Protein AF-0000000081692029 (afdb_homodimer)

Foldseek 3Di:
DPPPPDDDPPPPPPPPPVDVLPFWWKKFAQAFQRDHFIDIDRFWDQFCCPPGYVFTFWMATQFAFKWWAQHGRRDHFIWTRDGDIGRGQPSTDQAPPDSGTTIMGGDDWDAQWWKKKFAQAFQRDHDIDIDTPFWWLFVVVVVPPGFGFWMAGQHTKKKFAQHGRRGHTIFIDDHGIGRGPVSRPDPGRRTTTMGGDDGCVHHVPPPPPPD/DPPPPPDDPPDPPPPPPVDVLPFWWKKFAQAFQRDHFIDIDRFWFQFCCPPGYVFTFWMATQFAFKWWAQHGRRDHFIWTRDGDIGRGQPSTDQAPPDSGTTIMGGDDWDAQWWKKKFAQAFQRDHDIDIDTPFWWLFVVVVVPPHFGFWMAGQHTKKKFAQHGRRGHTIFIDDHGIGRGPVSRPDPGRRTTTMGGDDGCVHHVPPVPPPD

Structure (mmCIF, N/CA/C/O backbone):
data_AF-0000000081692029-model_v1
#
loop_
_entity.id
_entity.type
_entity.pdbx_description
1 polymer 'Beta-crystallin B3'
#
loop_
_atom_site.group_PDB
_atom_site.id
_atom_site.type_symbol
_atom_site.label_atom_id
_atom_site.label_alt_id
_atom_site.label_comp_id
_atom_site.label_asym_id
_atom_site.label_entity_id
_atom_site.label_seq_id
_atom_site.pdbx_PDB_ins_code
_atom_site.Cartn_x
_atom_site.Cartn_y
_atom_site.Cartn_z
_atom_site.occupancy
_atom_site.B_iso_or_equiv
_atom_site.auth_seq_id
_atom_site.auth_comp_id
_atom_site.auth_asym_id
_atom_site.auth_atom_id
_atom_site.pdbx_PDB_model_num
ATOM 1 N N . MET A 1 1 ? 31.219 57.688 23.453 1 28.31 1 MET A N 1
ATOM 2 C CA . MET A 1 1 ? 30.75 57.094 22.203 1 28.31 1 MET A CA 1
ATOM 3 C C . MET A 1 1 ? 29.609 56.125 22.469 1 28.31 1 MET A C 1
ATOM 5 O O . MET A 1 1 ? 29.766 55.156 23.219 1 28.31 1 MET A O 1
ATOM 9 N N . ALA A 1 2 ? 28.344 56.656 22.375 1 36.09 2 ALA A N 1
ATOM 10 C CA . ALA A 1 2 ? 27.016 56.125 22.719 1 36.09 2 ALA A CA 1
ATOM 11 C C . ALA A 1 2 ? 26.719 54.844 21.922 1 36.09 2 ALA A C 1
ATOM 13 O O . ALA A 1 2 ? 26.719 54.844 20.703 1 36.09 2 ALA A O 1
ATOM 14 N N . GLU A 1 3 ? 27.25 53.688 22.312 1 32.62 3 GLU A N 1
ATOM 15 C CA . GLU A 1 3 ? 27.156 52.406 21.641 1 32.62 3 GLU A CA 1
ATOM 16 C C . GLU A 1 3 ? 25.703 52.062 21.297 1 32.62 3 GLU A C 1
ATOM 18 O O . GLU A 1 3 ? 24.844 52.031 22.188 1 32.62 3 GLU A O 1
ATOM 23 N N . GLN A 1 4 ? 25.25 52.438 20.109 1 30.12 4 GLN A N 1
ATOM 24 C CA . GLN A 1 4 ? 23.906 52.281 19.547 1 30.12 4 GLN A CA 1
ATOM 25 C C . GLN A 1 4 ? 23.453 50.812 19.609 1 30.12 4 GLN A C 1
ATOM 27 O O . GLN A 1 4 ? 24.094 49.938 19.047 1 30.12 4 GLN A O 1
ATOM 32 N N . HIS A 1 5 ? 22.922 50.344 20.734 1 33.28 5 HIS A N 1
ATOM 33 C CA . HIS A 1 5 ? 22.344 49.031 20.953 1 33.28 5 HIS A CA 1
ATOM 34 C C . HIS A 1 5 ? 21.359 48.656 19.844 1 33.28 5 HIS A C 1
ATOM 36 O O . HIS A 1 5 ? 20.406 49.375 19.578 1 33.28 5 HIS A O 1
ATOM 42 N N . SER A 1 6 ? 21.891 48.094 18.719 1 31.81 6 SER A N 1
ATOM 43 C CA . SER A 1 6 ? 21.109 47.656 17.578 1 31.81 6 SER A CA 1
ATOM 44 C C . SER A 1 6 ? 19.891 46.844 18 1 31.81 6 SER A C 1
ATOM 46 O O . SER A 1 6 ? 19.906 46.188 19.047 1 31.81 6 SER A O 1
ATOM 48 N N . ALA A 1 7 ? 18.672 47.219 17.5 1 33.94 7 ALA A N 1
ATOM 49 C CA . ALA A 1 7 ? 17.281 46.781 17.656 1 33.94 7 ALA A CA 1
ATOM 50 C C . ALA A 1 7 ? 17.141 45.312 17.359 1 33.94 7 ALA A C 1
ATOM 52 O O . ALA A 1 7 ? 17.781 44.781 16.453 1 33.94 7 ALA A O 1
ATOM 53 N N . PRO A 1 8 ? 16.734 44.5 18.328 1 30.59 8 PRO A N 1
ATOM 54 C CA . PRO A 1 8 ? 16.578 43.062 18.188 1 30.59 8 PRO A CA 1
ATOM 55 C C . PRO A 1 8 ? 15.773 42.656 16.953 1 30.59 8 PRO A C 1
ATOM 57 O O . PRO A 1 8 ? 14.844 43.375 16.562 1 30.59 8 PRO A O 1
ATOM 60 N N . GLU A 1 9 ? 16.375 42.188 15.852 1 29.58 9 GLU A N 1
ATOM 61 C CA . GLU A 1 9 ? 15.734 41.719 14.625 1 29.58 9 GLU A CA 1
ATOM 62 C C . GLU A 1 9 ? 14.508 40.844 14.93 1 29.58 9 GLU A C 1
ATOM 64 O O . GLU A 1 9 ? 14.578 39.938 15.75 1 29.58 9 GLU A O 1
ATOM 69 N N . GLN A 1 10 ? 13.273 41.344 14.719 1 25.67 10 GLN A N 1
ATOM 70 C CA . GLN A 1 10 ? 11.961 40.719 14.797 1 25.67 10 GLN A CA 1
ATOM 71 C C . GLN A 1 10 ? 11.938 39.375 14.047 1 25.67 10 GLN A C 1
ATOM 73 O O . GLN A 1 10 ? 12.383 39.312 12.898 1 25.67 10 GLN A O 1
ATOM 78 N N . ALA A 1 11 ? 11.969 38.281 14.703 1 27.22 11 ALA A N 1
ATOM 79 C CA . ALA A 1 11 ? 11.75 36.906 14.219 1 27.22 11 ALA A CA 1
ATOM 80 C C . ALA A 1 11 ? 10.609 36.875 13.203 1 27.22 11 ALA A C 1
ATOM 82 O O . ALA A 1 11 ? 9.484 37.312 13.508 1 27.22 11 ALA A O 1
ATOM 83 N N . ALA A 1 12 ? 10.844 37 11.906 1 28.09 12 ALA A N 1
ATOM 84 C CA . ALA A 1 12 ? 9.883 36.812 10.82 1 28.09 12 ALA A CA 1
ATOM 85 C C . ALA A 1 12 ? 9 35.594 11.07 1 28.09 12 ALA A C 1
ATOM 87 O O . ALA A 1 12 ? 9.5 34.5 11.289 1 28.09 12 ALA A O 1
ATOM 88 N N . ALA A 1 13 ? 7.867 35.719 11.602 1 30.75 13 ALA A N 1
ATOM 89 C CA . ALA A 1 13 ? 6.762 34.781 11.578 1 30.75 13 ALA A CA 1
ATOM 90 C C . ALA A 1 13 ? 6.637 34.125 10.203 1 30.75 13 ALA A C 1
ATOM 92 O O . ALA A 1 13 ? 6.574 34.812 9.188 1 30.75 13 ALA A O 1
ATOM 93 N N . GLY A 1 14 ? 7.293 33.031 9.945 1 28.47 14 GLY A N 1
ATOM 94 C CA . GLY A 1 14 ? 7.117 32.25 8.719 1 28.47 14 GLY A CA 1
ATOM 95 C C . GLY A 1 14 ? 5.715 32.375 8.156 1 28.47 14 GLY A C 1
ATOM 96 O O . GLY A 1 14 ? 4.734 32.406 8.906 1 28.47 14 GLY A O 1
ATOM 97 N N . LYS A 1 15 ? 5.543 33 7.027 1 31.94 15 LYS A N 1
ATOM 98 C CA . LYS A 1 15 ? 4.348 33.125 6.199 1 31.94 15 LYS A CA 1
ATOM 99 C C . LYS A 1 15 ? 3.533 31.844 6.227 1 31.94 15 LYS A C 1
ATOM 101 O O . LYS A 1 15 ? 4.055 30.766 5.926 1 31.94 15 LYS A O 1
ATOM 106 N N . SER A 1 16 ? 2.555 31.734 7.074 1 33.56 16 SER A N 1
ATOM 107 C CA . SER A 1 16 ? 1.437 30.812 6.867 1 33.56 16 SER A CA 1
ATOM 108 C C . SER A 1 16 ? 0.951 30.859 5.422 1 33.56 16 SER A C 1
ATOM 110 O O . SER A 1 16 ? 0.405 31.859 4.973 1 33.56 16 SER A O 1
ATOM 112 N N . HIS A 1 17 ? 1.802 30.734 4.379 1 34.16 17 HIS A N 1
ATOM 113 C CA . HIS A 1 17 ? 1.145 30.625 3.082 1 34.16 17 HIS A CA 1
ATOM 114 C C . HIS A 1 17 ? -0.249 30.016 3.221 1 34.16 17 HIS A C 1
ATOM 116 O O . HIS A 1 17 ? -0.394 28.875 3.652 1 34.16 17 HIS A O 1
ATOM 122 N N . GLY A 1 18 ? -1.233 30.781 3.496 1 34.72 18 GLY A N 1
ATOM 123 C CA . GLY A 1 18 ? -2.674 30.578 3.459 1 34.72 18 GLY A CA 1
ATOM 124 C C . GLY A 1 18 ? -3.145 29.859 2.211 1 34.72 18 GLY A C 1
ATOM 125 O O . GLY A 1 18 ? -3.801 30.453 1.354 1 34.72 18 GLY A O 1
ATOM 126 N N . GLY A 1 19 ? -2.336 29.188 1.418 1 37.44 19 GLY A N 1
ATOM 127 C CA . GLY A 1 19 ? -3.049 28.562 0.316 1 37.44 19 GLY A CA 1
ATOM 128 C C . GLY A 1 19 ? -4.441 28.078 0.695 1 37.44 19 GLY A C 1
ATOM 129 O O . GLY A 1 19 ? -4.77 28 1.88 1 37.44 19 GLY A O 1
ATOM 130 N N . LEU A 1 20 ? -5.422 28.047 -0.288 1 42.88 20 LEU A N 1
ATOM 131 C CA . LEU A 1 20 ? -6.766 27.531 -0.072 1 42.88 20 LEU A CA 1
ATOM 132 C C . LEU A 1 20 ? -6.738 26.359 0.908 1 42.8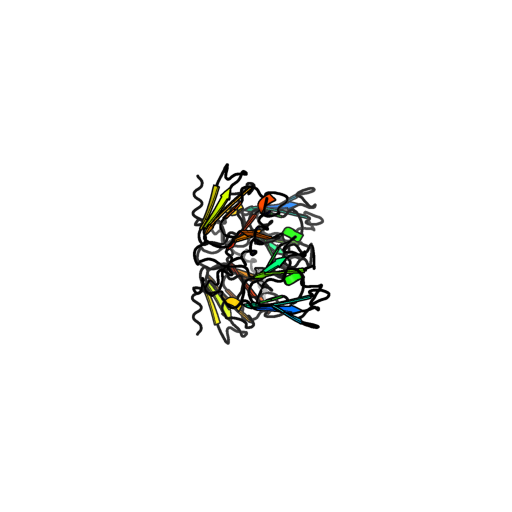8 20 LEU A C 1
ATOM 134 O O . LEU A 1 20 ? -6.422 25.234 0.526 1 42.88 20 LEU A O 1
ATOM 138 N N . GLY A 1 21 ? -6.105 26.359 1.934 1 50.94 21 GLY A N 1
ATOM 139 C CA . GLY A 1 21 ? -5.805 25.453 3.041 1 50.94 21 GLY A CA 1
ATOM 140 C C . GLY A 1 21 ? -6.957 24.531 3.391 1 50.94 21 GLY A C 1
ATOM 141 O O . GLY A 1 21 ? -7.996 24.984 3.877 1 50.94 21 GLY A O 1
ATOM 142 N N . GLY A 1 22 ? -7.246 23.703 2.537 1 60.31 22 GLY A N 1
ATOM 143 C CA . GLY A 1 22 ? -8.297 22.75 2.875 1 60.31 22 GLY A CA 1
ATOM 144 C C . GLY A 1 22 ? -8.328 22.391 4.348 1 60.31 22 GLY A C 1
ATOM 145 O O . GLY A 1 22 ? -7.355 22.625 5.07 1 60.31 22 GLY A O 1
ATOM 146 N N . VAL A 1 23 ? -9.453 22.344 4.945 1 82 23 VAL A N 1
ATOM 147 C CA . VAL A 1 23 ? -9.75 22.016 6.336 1 82 23 VAL A CA 1
ATOM 148 C C . VAL A 1 23 ? -9.18 20.641 6.668 1 82 23 VAL A C 1
ATOM 150 O O . VAL A 1 23 ? -9.477 19.656 5.988 1 82 23 VAL A O 1
ATOM 153 N N . TYR A 1 24 ? -8 20.594 7.414 1 94.06 24 TYR A N 1
ATOM 154 C CA . TYR A 1 24 ? -7.473 19.359 7.965 1 94.06 24 TYR A CA 1
ATOM 155 C C . TYR A 1 24 ? -8.117 19.031 9.305 1 94.06 24 TYR A C 1
ATOM 157 O O . TYR A 1 24 ? -8.367 19.938 10.117 1 94.06 24 TYR A O 1
ATOM 165 N N . LYS A 1 25 ? -8.445 17.797 9.5 1 97.06 25 LYS A N 1
ATOM 166 C CA . LYS A 1 25 ? -9.062 17.375 10.758 1 97.06 25 LYS A CA 1
ATOM 167 C C . LYS A 1 25 ? -8.734 15.922 11.07 1 97.06 25 LYS A C 1
ATOM 169 O O . LYS A 1 25 ? -9.008 15.031 10.258 1 97.06 25 LYS A O 1
ATOM 174 N N . VAL A 1 26 ? -8.141 15.695 12.172 1 97.12 26 VAL A N 1
ATOM 175 C CA . VAL A 1 26 ? -7.812 14.344 12.633 1 97.12 26 VAL A CA 1
ATOM 176 C C . VAL A 1 26 ? -8.117 14.219 14.125 1 97.12 26 VAL A C 1
ATOM 178 O O . VAL A 1 26 ? -7.914 15.156 14.891 1 97.12 26 VAL A O 1
ATOM 181 N N . ILE A 1 27 ? -8.695 13.109 14.516 1 97.88 27 ILE A N 1
ATOM 182 C CA . ILE A 1 27 ? -8.961 12.812 15.914 1 97.88 27 ILE A CA 1
ATOM 183 C C . ILE A 1 27 ? -8.07 11.656 16.375 1 97.88 27 ILE A C 1
ATOM 185 O O . ILE A 1 27 ? -8.055 10.594 15.758 1 97.88 27 ILE A O 1
ATOM 189 N N . VAL A 1 28 ? -7.355 11.914 17.469 1 97.06 28 VAL A N 1
ATOM 190 C CA . VAL A 1 28 ? -6.461 10.914 18.031 1 97.06 28 VAL A CA 1
ATOM 191 C C . VAL A 1 28 ? -6.996 10.445 19.391 1 97.06 28 VAL A C 1
ATOM 193 O O . VAL A 1 28 ? -7.457 11.25 20.188 1 97.06 28 VAL A O 1
ATOM 196 N N . TYR A 1 29 ? -6.957 9.133 19.547 1 96.88 29 TYR A N 1
ATOM 197 C CA . TYR A 1 29 ? -7.484 8.547 20.766 1 96.88 29 TYR A CA 1
ATOM 198 C C . TYR A 1 29 ? -6.379 7.855 21.562 1 96.88 29 TYR A C 1
ATOM 200 O O . TYR A 1 29 ? -5.445 7.297 20.984 1 96.88 29 TYR A O 1
ATOM 208 N N . GLU A 1 30 ? -6.578 7.832 22.844 1 95.06 30 GLU A N 1
ATOM 209 C CA . GLU A 1 30 ? -5.602 7.227 23.734 1 95.06 30 GLU A CA 1
ATOM 210 C C . GLU A 1 30 ? -5.648 5.703 23.656 1 95.06 30 GLU A C 1
ATOM 212 O O . GLU A 1 30 ? -4.621 5.035 23.812 1 95.06 30 GLU A O 1
ATOM 217 N N . MET A 1 31 ? -6.797 5.145 23.469 1 96.06 31 MET A N 1
ATOM 218 C CA . MET A 1 31 ? -6.961 3.693 23.453 1 96.06 31 MET A CA 1
ATOM 219 C C . MET A 1 31 ? -7.332 3.203 22.062 1 96.06 31 MET A C 1
ATOM 221 O O . MET A 1 31 ? -7.691 4 21.188 1 96.06 31 MET A O 1
ATOM 225 N N . GLU A 1 32 ? -7.219 1.917 21.844 1 96.81 32 GLU A N 1
ATOM 226 C CA . GLU A 1 32 ? -7.613 1.304 20.578 1 96.81 32 GLU A CA 1
ATOM 227 C C . GLU A 1 32 ? -9.117 1.393 20.359 1 96.81 32 GLU A C 1
ATOM 229 O O . GLU A 1 32 ? -9.875 1.613 21.312 1 96.81 32 GLU A O 1
ATOM 234 N N . ASN A 1 33 ? -9.547 1.337 19.156 1 97.5 33 ASN A N 1
ATOM 235 C CA . ASN A 1 33 ? -10.953 1.29 18.75 1 97.5 33 ASN A CA 1
ATOM 236 C C . ASN A 1 33 ? -11.695 2.553 19.188 1 97.5 33 ASN A C 1
ATOM 238 O O . ASN A 1 33 ? -12.844 2.482 19.625 1 97.5 33 ASN A O 1
ATOM 242 N N . PHE A 1 34 ? -10.938 3.568 19.141 1 97.5 34 PHE A N 1
ATOM 243 C CA . PHE A 1 34 ? -11.492 4.91 19.281 1 97.5 34 PHE A CA 1
ATOM 244 C C . PHE A 1 34 ? -12.117 5.094 20.672 1 97.5 34 PHE A C 1
ATOM 246 O O . PHE A 1 34 ? -13.219 5.629 20.781 1 97.5 34 PHE A O 1
ATOM 253 N N . GLN A 1 35 ? -11.477 4.543 21.609 1 97.19 35 GLN A N 1
ATOM 254 C CA . GLN A 1 35 ? -11.914 4.656 23 1 97.19 35 GLN A CA 1
ATOM 255 C C . GLN A 1 35 ? -10.969 5.543 23.797 1 97.19 35 GLN A C 1
ATOM 257 O O . GLN A 1 35 ? -9.867 5.867 23.344 1 97.19 35 GLN A O 1
ATOM 262 N N . GLY A 1 36 ? -11.453 6.094 24.969 1 95 36 GLY A N 1
ATOM 263 C CA . GLY A 1 36 ? -10.633 6.883 25.875 1 95 36 GLY A CA 1
ATOM 264 C C . GLY A 1 36 ? -10.594 8.352 25.516 1 95 36 GLY A C 1
ATOM 265 O O . GLY A 1 36 ? -11.43 8.836 24.75 1 95 36 GLY A O 1
ATOM 266 N N . LYS A 1 37 ? -9.625 9.023 26.125 1 94.38 37 LYS A N 1
ATOM 267 C CA . LYS A 1 37 ? -9.438 10.445 25.859 1 94.38 37 LYS A CA 1
ATOM 268 C C . LYS A 1 37 ? -9.117 10.695 24.391 1 94.38 37 LYS A C 1
ATOM 270 O O . LYS A 1 37 ? -8.406 9.914 23.766 1 94.38 37 LYS A O 1
ATOM 275 N N . ARG A 1 38 ? -9.656 11.711 23.875 1 94.62 38 ARG A N 1
ATOM 276 C CA . ARG A 1 38 ? -9.398 12.023 22.469 1 94.62 38 ARG A CA 1
ATOM 277 C C . ARG A 1 38 ? -8.953 13.477 22.312 1 94.62 38 ARG A C 1
ATOM 279 O O . ARG A 1 38 ? -9.211 14.312 23.188 1 94.62 38 ARG A O 1
ATOM 286 N N . CYS A 1 39 ? -8.312 13.758 21.219 1 93.88 39 CYS A N 1
ATOM 287 C CA . CYS A 1 39 ? -7.848 15.086 20.844 1 93.88 39 CYS A CA 1
ATOM 288 C C . CYS A 1 39 ? -8.078 15.344 19.359 1 93.88 39 CYS A C 1
ATOM 290 O O . CYS A 1 39 ? -7.746 14.5 18.531 1 93.88 39 CYS A O 1
ATOM 292 N N . GLU A 1 40 ? -8.68 16.453 19.109 1 95 40 GLU A N 1
ATOM 293 C CA . GLU A 1 40 ? -8.922 16.859 17.734 1 95 40 GLU A CA 1
ATOM 294 C C . GLU A 1 40 ? -7.863 17.859 17.266 1 95 40 GLU A C 1
ATOM 296 O O . GLU A 1 40 ? -7.586 18.844 17.953 1 95 40 GLU A O 1
ATOM 301 N N . LEU A 1 41 ? -7.305 17.547 16.156 1 95.06 41 LEU A N 1
ATOM 302 C CA . LEU A 1 41 ? -6.25 18.406 15.648 1 95.06 41 LEU A CA 1
ATOM 303 C C . LEU A 1 41 ? -6.59 18.922 14.25 1 95.06 41 LEU A C 1
ATOM 305 O O . LEU A 1 41 ? -7.145 18.172 13.438 1 95.06 41 LEU A O 1
ATOM 309 N N . SER A 1 42 ? -6.262 20.172 13.992 1 96.19 42 SER A N 1
ATOM 310 C CA . SER A 1 42 ? -6.445 20.766 12.68 1 96.19 42 SER A CA 1
ATOM 311 C C . SER A 1 42 ? -5.145 21.375 12.156 1 96.19 42 SER A C 1
ATOM 313 O O . SER A 1 42 ? -5.094 21.891 11.039 1 96.19 42 SER A O 1
ATOM 315 N N . ALA A 1 43 ? -4.184 21.328 13 1 95.88 43 ALA A N 1
ATOM 316 C CA . ALA A 1 43 ? -2.852 21.828 12.68 1 95.88 43 ALA A CA 1
ATOM 317 C C . ALA A 1 43 ? -1.771 20.875 13.172 1 95.88 43 ALA A C 1
ATOM 319 O O . ALA A 1 43 ? -2.072 19.859 13.812 1 95.88 43 ALA A O 1
ATOM 320 N N . GLU A 1 44 ? -0.542 21.172 12.812 1 96.12 44 GLU A N 1
ATOM 321 C CA . GLU A 1 44 ? 0.547 20.281 13.188 1 96.12 44 GLU A CA 1
ATOM 322 C C . GLU A 1 44 ? 0.695 20.188 14.703 1 96.12 44 GLU A C 1
ATOM 324 O O . GLU A 1 44 ? 0.384 21.141 15.422 1 96.12 44 GLU A O 1
ATOM 329 N N . CYS A 1 45 ? 1.108 19.156 15.172 1 95.62 45 CYS A N 1
ATOM 330 C CA . CYS A 1 45 ? 1.373 18.891 16.578 1 95.62 45 CYS A CA 1
ATOM 331 C C . CYS A 1 45 ? 2.695 18.156 16.766 1 95.62 45 CYS A C 1
ATOM 333 O O . CYS A 1 45 ? 2.773 16.938 16.531 1 95.62 45 CYS A O 1
ATOM 335 N N . PRO A 1 46 ? 3.756 18.828 17.188 1 95.81 46 PRO A N 1
ATOM 336 C CA . PRO A 1 46 ? 5.086 18.219 17.297 1 95.81 46 PRO A CA 1
ATOM 337 C C . PRO A 1 46 ? 5.219 17.297 18.5 1 95.81 46 PRO A C 1
ATOM 339 O O . PRO A 1 46 ? 6.188 16.547 18.594 1 95.81 46 PRO A O 1
ATOM 342 N N . ASN A 1 47 ? 4.219 17.422 19.469 1 93.56 47 ASN A N 1
ATOM 343 C CA . ASN A 1 47 ? 4.246 16.594 20.672 1 93.56 47 ASN A CA 1
ATOM 344 C C . ASN A 1 47 ? 2.838 16.203 21.109 1 93.56 47 ASN A C 1
ATOM 346 O O . ASN A 1 47 ? 2.166 16.969 21.797 1 93.56 47 ASN A O 1
ATOM 350 N N . LEU A 1 48 ? 2.387 15.039 20.844 1 90.88 48 LEU A N 1
ATOM 351 C CA . LEU A 1 48 ? 1.034 14.586 21.141 1 90.88 48 LEU A CA 1
ATOM 352 C C . LEU A 1 48 ? 0.918 14.172 22.609 1 90.88 48 LEU A C 1
ATOM 354 O O . LEU A 1 48 ? -0.164 14.242 23.203 1 90.88 48 LEU A O 1
ATOM 358 N N . THR A 1 49 ? 1.935 13.719 23.344 1 81.19 49 THR A N 1
ATOM 359 C CA . THR A 1 49 ? 1.842 13.125 24.672 1 81.19 49 THR A CA 1
ATOM 360 C C . THR A 1 49 ? 1.994 14.188 25.766 1 81.19 49 THR A C 1
ATOM 362 O O . THR A 1 49 ? 1.481 14.031 26.875 1 81.19 49 THR A O 1
ATOM 365 N N . GLU A 1 50 ? 2.715 15.102 25.703 1 68.5 50 GLU A N 1
ATOM 366 C CA . GLU A 1 50 ? 2.908 16.031 26.812 1 68.5 50 GLU A CA 1
ATOM 367 C C . GLU A 1 50 ? 1.614 16.766 27.156 1 68.5 50 GLU A C 1
ATOM 369 O O . GLU A 1 50 ? 1.332 17.031 28.328 1 68.5 50 GLU A O 1
ATOM 374 N N . SER A 1 51 ? 0.89 17.047 26.281 1 64.31 51 SER A N 1
ATOM 375 C CA . SER A 1 51 ? -0.189 17.969 26.625 1 64.31 51 SER A CA 1
ATOM 376 C C . SER A 1 51 ? -1.555 17.344 26.359 1 64.31 51 SER A C 1
ATOM 378 O O . SER A 1 51 ? -2.562 17.781 26.922 1 64.31 51 SER A O 1
ATOM 380 N N . LEU A 1 52 ? -1.501 16.094 25.688 1 71 52 LEU A N 1
ATOM 381 C CA . LEU A 1 52 ? -2.844 15.75 25.234 1 71 52 LEU A CA 1
ATOM 382 C C . LEU A 1 52 ? -3.199 14.312 25.594 1 71 52 LEU A C 1
ATOM 384 O O . LEU A 1 52 ? -4.184 14.07 26.297 1 71 52 LEU A O 1
ATOM 388 N N . LEU A 1 53 ? -2.225 13.398 25.172 1 84.56 53 LEU A N 1
ATOM 389 C CA . LEU A 1 53 ? -2.516 11.984 25.375 1 84.56 53 LEU A CA 1
ATOM 390 C C . LEU A 1 53 ? -1.304 11.258 25.938 1 84.56 53 LEU A C 1
ATOM 392 O O . LEU A 1 53 ? -0.163 11.664 25.703 1 84.56 53 LEU A O 1
ATOM 396 N N . GLU A 1 54 ? -1.464 10.328 26.812 1 86 54 GLU A N 1
ATOM 397 C CA . GLU A 1 54 ? -0.356 9.492 27.266 1 86 54 GLU A CA 1
ATOM 398 C C . GLU A 1 54 ? 0.206 8.648 26.125 1 86 54 GLU A C 1
ATOM 400 O O . GLU A 1 54 ? 1.419 8.453 26.031 1 86 54 GLU A O 1
ATOM 4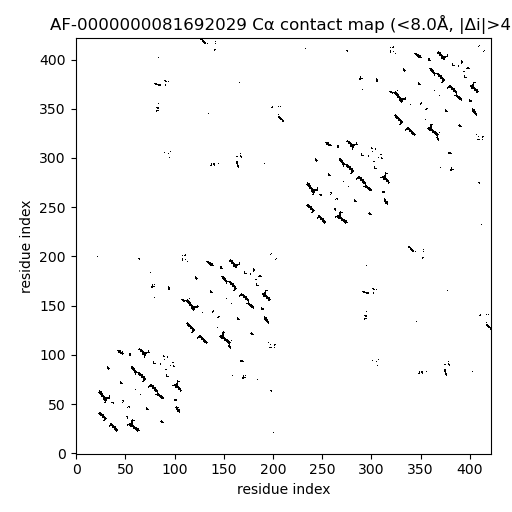05 N N . LYS A 1 55 ? -0.703 8.203 25.328 1 91.5 55 LYS A N 1
ATOM 406 C CA . LYS A 1 55 ? -0.335 7.41 24.156 1 91.5 55 LYS A CA 1
ATOM 407 C C . LYS A 1 55 ? -1.398 7.508 23.062 1 91.5 55 LYS A C 1
ATOM 409 O O . LYS A 1 55 ? -2.52 7.953 23.328 1 91.5 55 LYS A O 1
ATOM 414 N N . VAL A 1 56 ? -0.966 7.145 21.906 1 94.81 56 VAL A N 1
ATOM 415 C CA . VAL A 1 56 ? -1.937 7.094 20.812 1 94.81 56 VAL A CA 1
ATOM 416 C C . VAL A 1 56 ? -2.314 5.645 20.531 1 94.81 56 VAL A C 1
ATOM 418 O O . VAL A 1 56 ? -1.445 4.805 20.281 1 94.81 56 VAL A O 1
ATOM 421 N N . GLY A 1 57 ? -3.627 5.398 20.594 1 95.94 57 GLY A N 1
ATOM 422 C CA . GLY A 1 57 ? -4.078 4.035 20.375 1 95.94 57 GLY A CA 1
ATOM 423 C C . GLY A 1 57 ? -4.836 3.859 19.062 1 95.94 57 GLY A C 1
ATOM 424 O O . GLY A 1 57 ? -4.871 2.764 18.5 1 95.94 57 GLY A O 1
ATOM 425 N N . SER A 1 58 ? -5.527 4.859 18.672 1 97.75 58 SER A N 1
ATOM 426 C CA . SER A 1 58 ? -6.293 4.828 17.438 1 97.75 58 SER A CA 1
ATOM 427 C C . SER A 1 58 ? -6.461 6.227 16.844 1 97.75 58 SER A C 1
ATOM 429 O O . SER A 1 58 ? -6.227 7.223 17.531 1 97.75 58 SER A O 1
ATOM 431 N N . ILE A 1 59 ? -6.762 6.281 15.586 1 97.94 59 ILE A N 1
ATOM 432 C CA . ILE A 1 59 ? -6.801 7.559 14.883 1 97.94 59 ILE A CA 1
ATOM 433 C C . ILE A 1 59 ? -7.961 7.57 13.891 1 97.94 59 ILE A C 1
ATOM 435 O O . ILE A 1 59 ? -8.211 6.574 13.203 1 97.94 59 ILE A O 1
ATOM 439 N N . GLN A 1 60 ? -8.633 8.602 13.82 1 97.88 60 GLN A N 1
ATOM 440 C CA . GLN A 1 60 ? -9.633 8.844 12.781 1 97.88 60 GLN A CA 1
ATOM 441 C C . GLN A 1 60 ? -9.289 10.102 11.977 1 97.88 60 GLN A C 1
ATOM 443 O O . GLN A 1 60 ? -9.242 11.203 12.523 1 97.88 60 GLN A O 1
ATOM 448 N N . VAL A 1 61 ? -9.047 9.922 10.734 1 97.19 61 VAL A N 1
ATOM 449 C CA . VAL A 1 61 ? -8.773 11.055 9.867 1 97.19 61 VAL A CA 1
ATOM 450 C C . VAL A 1 61 ? -10.047 11.477 9.141 1 97.19 61 VAL A C 1
ATOM 452 O O . VAL A 1 61 ? -10.578 10.719 8.32 1 97.19 61 VAL A O 1
ATOM 455 N N . GLU A 1 62 ? -10.484 12.625 9.398 1 94.94 62 GLU A N 1
ATOM 456 C CA . GLU A 1 62 ? -11.703 13.133 8.766 1 94.94 62 GLU A CA 1
ATOM 457 C C . GLU A 1 62 ? -11.383 13.922 7.504 1 94.94 62 GLU A C 1
ATOM 459 O O . GLU A 1 62 ? -12.141 13.891 6.535 1 94.94 62 GLU A O 1
ATOM 464 N N . SER A 1 63 ? -10.43 14.656 7.594 1 93.5 63 SER A N 1
ATOM 465 C CA . SER A 1 63 ? -9.914 15.43 6.465 1 93.5 63 SER A CA 1
ATOM 466 C C . SER A 1 63 ? -8.391 15.398 6.422 1 93.5 63 SER A C 1
ATOM 468 O O . SER A 1 63 ? -7.73 15.742 7.406 1 93.5 63 SER A O 1
ATOM 470 N N . GLY A 1 64 ? -7.848 14.969 5.312 1 92.94 64 GLY A N 1
ATOM 471 C CA . GLY A 1 64 ? -6.41 14.828 5.168 1 92.94 64 GLY A CA 1
ATOM 472 C C . GLY A 1 64 ? -5.93 15.016 3.74 1 92.94 64 GLY A C 1
ATOM 473 O O . GLY A 1 64 ? -6.629 15.617 2.922 1 92.94 64 GLY A O 1
ATOM 474 N N . PRO A 1 65 ? -4.727 14.383 3.531 1 95.69 65 PRO A N 1
ATOM 475 C CA . PRO A 1 65 ? -3.918 13.445 4.312 1 95.69 65 PRO A CA 1
ATOM 476 C C . PRO A 1 65 ? -3.039 14.141 5.348 1 95.69 65 PRO A C 1
ATOM 478 O O . PRO A 1 65 ? -2.789 15.344 5.238 1 95.69 65 PRO A O 1
ATOM 481 N N . TRP A 1 66 ? -2.6 13.344 6.406 1 97.56 66 TRP A N 1
ATOM 482 C CA . TRP A 1 66 ? -1.656 13.758 7.438 1 97.56 66 TRP A CA 1
ATOM 483 C C . TRP A 1 66 ? -0.376 12.93 7.367 1 97.56 66 TRP A C 1
ATOM 485 O O . TRP A 1 66 ? -0.37 11.828 6.809 1 97.56 66 TRP A O 1
ATOM 495 N N . LEU A 1 67 ? 0.693 13.453 7.828 1 98.06 67 LEU A N 1
ATOM 496 C CA . LEU A 1 67 ? 1.927 12.711 8.039 1 98.06 67 LEU A CA 1
ATOM 497 C C . LEU A 1 67 ? 2.242 12.594 9.531 1 98.06 67 LEU A C 1
ATOM 499 O O . LEU A 1 67 ? 2.443 13.609 10.203 1 98.06 67 LEU A O 1
ATOM 503 N N . ALA A 1 68 ? 2.205 11.391 10.039 1 97.75 68 ALA A N 1
ATOM 504 C CA . ALA A 1 68 ? 2.525 11.133 11.445 1 97.75 68 ALA A CA 1
ATOM 505 C C . ALA A 1 68 ? 3.943 10.594 11.594 1 97.75 68 ALA A C 1
ATOM 507 O O . ALA A 1 68 ? 4.523 10.086 10.633 1 97.75 68 ALA A O 1
ATOM 508 N N . PHE A 1 69 ? 4.449 10.734 12.844 1 97 69 PHE A N 1
ATOM 509 C CA . PHE A 1 69 ? 5.828 10.336 13.102 1 97 69 PHE A CA 1
ATOM 510 C C . PHE A 1 69 ? 5.934 9.539 14.398 1 97 69 PHE A C 1
ATOM 512 O O . PHE A 1 69 ? 5.199 9.805 15.352 1 97 69 PHE A O 1
ATOM 519 N N . GLU A 1 70 ? 6.836 8.672 14.344 1 96.44 70 GLU A N 1
ATOM 520 C CA . GLU A 1 70 ? 7.109 7.801 15.484 1 96.44 70 GLU A CA 1
ATOM 521 C C . GLU A 1 70 ? 7.527 8.609 16.703 1 96.44 70 GLU A C 1
ATOM 523 O O . GLU A 1 70 ? 7.102 8.32 17.828 1 96.44 70 GLU A O 1
ATOM 528 N N . ARG A 1 71 ? 8.336 9.594 16.484 1 95.56 71 ARG A N 1
ATOM 529 C CA . ARG A 1 71 ? 8.922 10.352 17.578 1 95.56 71 ARG A CA 1
ATOM 530 C C . ARG A 1 71 ? 8.438 11.797 17.562 1 95.56 71 ARG A C 1
ATOM 532 O O . ARG A 1 71 ? 7.734 12.211 16.641 1 95.56 71 ARG A O 1
ATOM 539 N N . ARG A 1 72 ? 8.82 12.508 18.562 1 95.62 72 ARG A N 1
ATOM 540 C CA . ARG A 1 72 ? 8.469 13.914 18.672 1 95.62 72 ARG A CA 1
ATOM 541 C C . ARG A 1 72 ? 9.211 14.75 17.641 1 95.62 72 ARG A C 1
ATOM 543 O O . ARG A 1 72 ? 10.164 14.273 17.016 1 95.62 72 ARG A O 1
ATOM 550 N N . ALA A 1 73 ? 8.625 15.898 17.391 1 96.94 73 ALA A N 1
ATOM 551 C CA . ALA A 1 73 ? 9.25 16.891 16.531 1 96.94 73 ALA A CA 1
ATOM 552 C C . ALA A 1 73 ? 9.422 16.375 15.109 1 96.94 73 ALA A C 1
ATOM 554 O O . ALA A 1 73 ? 10.43 16.641 14.461 1 96.94 73 ALA A O 1
ATOM 555 N N . PHE A 1 74 ? 8.5 15.562 14.734 1 96.75 74 PHE A N 1
ATOM 556 C CA . PHE A 1 74 ? 8.391 15.078 13.367 1 96.75 74 PHE A CA 1
ATOM 557 C C . PHE A 1 74 ? 9.625 14.266 12.977 1 96.75 74 PHE A C 1
ATOM 559 O O . PHE A 1 74 ? 10.156 14.43 11.875 1 96.75 74 PHE A O 1
ATOM 566 N N . ARG A 1 75 ? 10.047 13.422 13.945 1 96.25 75 ARG A N 1
ATOM 567 C CA . ARG A 1 75 ? 11.211 12.578 13.711 1 96.25 75 ARG A CA 1
ATOM 568 C C . ARG A 1 75 ? 10.828 11.102 13.711 1 96.25 75 ARG A C 1
ATOM 570 O O . ARG A 1 75 ? 9.734 10.734 14.148 1 96.25 75 ARG A O 1
ATOM 577 N N . GLY A 1 76 ? 11.75 10.281 13.125 1 95.06 76 GLY A N 1
ATOM 578 C CA . GLY A 1 76 ? 11.547 8.844 13.156 1 95.06 76 GLY A CA 1
ATOM 579 C C . GLY A 1 76 ? 10.742 8.328 11.969 1 95.06 76 GLY A C 1
ATOM 580 O O . GLY A 1 76 ? 10.688 8.984 10.922 1 95.06 76 GLY A O 1
ATOM 581 N N . GLU A 1 77 ? 10.156 7.145 12.195 1 95.62 77 GLU A N 1
ATOM 582 C CA . GLU A 1 77 ? 9.391 6.531 11.109 1 95.62 77 GLU A CA 1
ATOM 583 C C . GLU A 1 77 ? 8.18 7.375 10.742 1 95.62 77 GLU A C 1
ATOM 585 O O . GLU A 1 77 ? 7.523 7.949 11.617 1 95.62 77 GLU A O 1
ATOM 590 N N . GLN A 1 78 ? 7.879 7.379 9.484 1 97.12 78 GLN A N 1
ATOM 591 C CA . GLN A 1 78 ? 6.785 8.188 8.961 1 97.12 78 GLN A CA 1
ATOM 592 C C . GLN A 1 78 ? 5.566 7.324 8.648 1 97.12 78 GLN A C 1
ATOM 594 O O . GLN A 1 78 ? 5.699 6.188 8.195 1 97.12 78 GLN A O 1
ATOM 599 N N . TYR A 1 79 ? 4.387 7.891 8.898 1 97.62 79 TYR A N 1
ATOM 600 C CA . TYR A 1 79 ? 3.121 7.227 8.609 1 97.62 79 TYR A CA 1
ATOM 601 C C . TYR A 1 79 ? 2.186 8.148 7.836 1 97.62 79 TYR A C 1
ATOM 603 O O . TYR A 1 79 ? 1.699 9.141 8.375 1 97.62 79 TYR A O 1
ATOM 611 N N . VAL A 1 80 ? 1.923 7.82 6.578 1 98 80 VAL A N 1
ATOM 612 C CA . VAL A 1 80 ? 0.944 8.586 5.812 1 98 80 VAL A CA 1
ATOM 613 C C . VAL A 1 80 ? -0.468 8.188 6.238 1 98 80 VAL A C 1
ATOM 615 O O . VAL A 1 80 ? -0.826 7.008 6.199 1 98 80 VAL A O 1
ATOM 618 N N . LEU A 1 81 ? -1.209 9.164 6.652 1 97.88 81 LEU A N 1
ATOM 619 C CA . LEU A 1 81 ? -2.57 8.914 7.117 1 97.88 81 LEU A CA 1
ATOM 620 C C . LEU A 1 81 ? -3.588 9.555 6.176 1 97.88 81 LEU A C 1
ATOM 622 O O . LEU A 1 81 ? -3.84 10.758 6.25 1 97.88 81 LEU A O 1
ATOM 626 N N . GLU A 1 82 ? -4.172 8.734 5.34 1 95.81 82 GLU A N 1
ATOM 627 C CA . GLU A 1 82 ? -5.281 9.172 4.496 1 95.81 82 GLU A CA 1
ATOM 628 C C . GLU A 1 82 ? -6.598 9.148 5.262 1 95.81 82 GLU A C 1
ATOM 630 O O . GLU A 1 82 ? -6.672 8.609 6.367 1 95.81 82 GLU A O 1
ATOM 635 N N . LYS A 1 83 ? -7.609 9.75 4.668 1 95.38 83 LYS A N 1
ATOM 636 C CA . LYS A 1 83 ? -8.922 9.742 5.309 1 95.38 83 LYS A CA 1
ATOM 637 C C . LYS A 1 83 ? -9.367 8.32 5.629 1 95.38 83 LYS A C 1
ATOM 639 O O . LYS A 1 83 ? -9.25 7.422 4.789 1 95.38 83 LYS A O 1
ATOM 644 N N . GLY A 1 84 ? -9.812 8.125 6.863 1 95.81 84 GLY A N 1
ATOM 645 C CA . GLY A 1 84 ? -10.289 6.809 7.262 1 95.81 84 GLY A CA 1
ATOM 646 C C . GLY A 1 84 ? -10.031 6.504 8.727 1 95.81 84 GLY A C 1
ATOM 647 O O . GLY A 1 84 ? -9.672 7.398 9.5 1 95.81 84 GLY A O 1
ATOM 648 N N . ASP A 1 85 ? -10.312 5.234 9.062 1 96.5 85 ASP A N 1
ATOM 649 C CA . ASP A 1 85 ? -10.211 4.766 10.438 1 96.5 85 ASP A CA 1
ATOM 650 C C . ASP A 1 85 ? -8.977 3.891 10.641 1 96.5 85 ASP A C 1
ATOM 652 O O . ASP A 1 85 ? -8.727 2.973 9.852 1 96.5 85 ASP A O 1
ATOM 656 N N . TYR A 1 86 ? -8.258 4.215 11.633 1 97.31 86 TYR A N 1
ATOM 657 C CA . TYR A 1 86 ? -7.113 3.441 12.102 1 97.31 86 TYR A CA 1
ATOM 658 C C . TYR A 1 86 ? -7.324 2.979 13.539 1 97.31 86 TYR A C 1
ATOM 660 O O . TYR A 1 86 ? -6.891 3.645 14.484 1 97.31 86 TYR A O 1
ATOM 668 N N . PRO A 1 87 ? -7.938 1.804 13.719 1 96.81 87 PRO A N 1
ATOM 669 C CA . PRO A 1 87 ? -8.453 1.411 15.031 1 96.81 87 PRO A CA 1
ATOM 670 C C . PRO A 1 87 ? -7.348 0.952 15.984 1 96.81 87 PRO A C 1
ATOM 672 O O . PRO A 1 87 ? -7.586 0.812 17.188 1 96.81 87 PRO A O 1
ATOM 675 N N . ARG A 1 88 ? -6.133 0.642 15.445 1 96.38 88 ARG A N 1
ATOM 676 C CA . ARG A 1 88 ? -4.996 0.147 16.219 1 96.38 88 ARG A CA 1
ATOM 677 C C . ARG A 1 88 ? -3.678 0.535 15.555 1 96.38 88 ARG A C 1
ATOM 679 O O . ARG A 1 88 ? -3.658 0.946 14.391 1 96.38 88 ARG A O 1
ATOM 686 N N . TRP A 1 89 ? -2.607 0.395 16.312 1 94.5 89 TRP A N 1
ATOM 687 C CA . TRP A 1 89 ? -1.3 0.839 15.844 1 94.5 89 TRP A CA 1
ATOM 688 C C . TRP A 1 89 ? -0.902 0.105 14.562 1 94.5 89 TRP A C 1
ATOM 690 O O . TRP A 1 89 ? -0.208 0.664 13.711 1 94.5 89 TRP A O 1
ATOM 700 N N . ASP A 1 90 ? -1.327 -1.094 14.352 1 93.31 90 ASP A N 1
ATOM 701 C CA . ASP A 1 90 ? -0.959 -1.863 13.164 1 93.31 90 ASP A CA 1
ATOM 702 C C . ASP A 1 90 ? -1.717 -1.37 11.938 1 93.31 90 ASP A C 1
ATOM 704 O O . ASP A 1 90 ? -1.394 -1.75 10.812 1 93.31 90 ASP A O 1
ATOM 708 N N . ALA A 1 91 ? -2.656 -0.498 12.125 1 95.12 91 ALA A N 1
ATOM 709 C CA . ALA A 1 91 ? -3.422 0.074 11.016 1 95.12 91 ALA A CA 1
ATOM 710 C C . ALA A 1 91 ? -2.678 1.245 10.383 1 95.12 91 ALA A C 1
ATOM 712 O O . ALA A 1 91 ? -2.928 1.594 9.227 1 95.12 91 ALA A O 1
ATOM 713 N N . TRP A 1 92 ? -1.756 1.836 11.203 1 95.75 92 TRP A N 1
ATOM 714 C CA . TRP A 1 92 ? -1.09 2.988 10.609 1 95.75 92 TRP A CA 1
ATOM 715 C C . TRP A 1 92 ? 0.395 2.711 10.398 1 95.75 92 TRP A C 1
ATOM 717 O O . TRP A 1 92 ? 1.057 3.395 9.609 1 95.75 92 TRP A O 1
ATOM 727 N N . SER A 1 93 ? 0.924 1.766 11.055 1 91.75 93 SER A N 1
ATOM 728 C CA . SER A 1 93 ? 2.34 1.442 10.914 1 91.75 93 SER A CA 1
ATOM 729 C C . SER A 1 93 ? 2.566 0.428 9.797 1 91.75 93 SER A C 1
ATOM 731 O O . SER A 1 93 ? 2.041 -0.687 9.852 1 91.75 93 SER A O 1
ATOM 733 N N . ASN A 1 94 ? 3.389 0.721 8.859 1 88.44 94 ASN A N 1
ATOM 734 C CA . ASN A 1 94 ? 3.688 -0.17 7.742 1 88.44 94 ASN A CA 1
ATOM 735 C C . ASN A 1 94 ? 4.785 -1.168 8.102 1 88.44 94 ASN A C 1
ATOM 737 O O . ASN A 1 94 ? 4.73 -2.33 7.691 1 88.44 94 ASN A O 1
ATOM 741 N N . SER A 1 95 ? 5.723 -0.723 8.867 1 86.69 95 SER A N 1
ATOM 742 C CA . SER A 1 95 ? 6.848 -1.578 9.227 1 86.69 95 SER A CA 1
ATOM 743 C C . SER A 1 95 ? 6.52 -2.434 10.445 1 86.69 95 SER A C 1
ATOM 745 O O . SER A 1 95 ? 7.164 -3.459 10.688 1 86.69 95 SER A O 1
ATOM 747 N N . HIS A 1 96 ? 5.621 -1.968 11.305 1 86.56 96 HIS A N 1
ATOM 748 C CA . HIS A 1 96 ? 5.184 -2.592 12.547 1 86.56 96 HIS A CA 1
ATOM 749 C C . HIS A 1 96 ? 6.344 -2.746 13.523 1 86.56 96 HIS A C 1
ATOM 751 O O . HIS A 1 96 ? 6.41 -3.727 14.266 1 86.56 96 HIS A O 1
ATOM 757 N N . ARG A 1 97 ? 7.258 -1.823 13.398 1 85.44 97 ARG A N 1
ATOM 758 C CA . ARG A 1 97 ? 8.414 -1.852 14.297 1 85.44 97 ARG A CA 1
ATOM 759 C C . ARG A 1 97 ? 8.133 -1.061 15.57 1 85.44 97 ARG A C 1
ATOM 761 O O . ARG A 1 97 ? 8.867 -1.186 16.547 1 85.44 97 ARG A O 1
ATOM 768 N N . SER A 1 98 ? 7.141 -0.264 15.461 1 87.81 98 SER A N 1
ATOM 769 C CA . SER A 1 98 ? 6.801 0.592 16.594 1 87.81 98 SER A CA 1
ATOM 770 C C . SER A 1 98 ? 5.301 0.86 16.656 1 87.81 98 SER A C 1
ATOM 772 O O . SER A 1 98 ? 4.645 0.987 15.609 1 87.81 98 SER A O 1
ATOM 774 N N . ASP A 1 99 ? 4.844 0.965 17.828 1 92.06 99 ASP A N 1
ATOM 775 C CA . ASP A 1 99 ? 3.453 1.361 18.031 1 92.06 99 ASP A CA 1
ATOM 776 C C . ASP A 1 99 ? 3.355 2.826 18.453 1 92.06 99 ASP A C 1
ATOM 778 O O . ASP A 1 99 ? 2.277 3.301 18.812 1 92.06 99 ASP A O 1
ATOM 782 N N . SER A 1 100 ? 4.488 3.447 18.344 1 93.94 100 SER A N 1
ATOM 783 C CA . SER A 1 100 ? 4.543 4.82 18.844 1 93.94 100 SER A CA 1
ATOM 784 C C . SER A 1 100 ? 4.195 5.816 17.734 1 93.94 100 SER A C 1
ATOM 786 O O . SER A 1 100 ? 4.602 5.645 16.594 1 93.94 100 SER A O 1
ATOM 788 N N . LEU A 1 101 ? 3.465 6.758 18.047 1 95.5 101 LEU A N 1
ATOM 789 C CA . LEU A 1 101 ? 3.127 7.934 17.234 1 95.5 101 LEU A CA 1
ATOM 790 C C . LEU A 1 101 ? 3.059 9.18 18.109 1 95.5 101 LEU A C 1
ATOM 792 O O . LEU A 1 101 ? 2.135 9.336 18.906 1 95.5 101 LEU A O 1
ATOM 796 N N . LEU A 1 102 ? 4.039 10.109 17.906 1 95.62 102 LEU A N 1
ATOM 797 C CA . LEU A 1 102 ? 4.168 11.156 18.922 1 95.62 102 LEU A CA 1
ATOM 798 C C . LEU A 1 102 ? 4.047 12.539 18.281 1 95.62 102 LEU A C 1
ATOM 800 O O . LEU A 1 102 ? 3.945 13.547 19 1 95.62 102 LEU A O 1
ATOM 804 N N . SER A 1 103 ? 4.027 12.656 17 1 96.81 103 SER A N 1
ATOM 805 C CA . SER A 1 103 ? 3.818 13.938 16.328 1 96.81 103 SER A CA 1
ATOM 806 C C . SER A 1 103 ? 3.145 13.742 14.969 1 96.81 103 SER A C 1
ATOM 808 O O . SER A 1 103 ? 3.188 12.656 14.398 1 96.81 103 SER A O 1
ATOM 810 N N . LEU A 1 104 ? 2.445 14.688 14.492 1 96.69 104 LEU A N 1
ATOM 811 C CA . LEU A 1 104 ? 1.819 14.633 13.18 1 96.69 104 LEU A CA 1
ATOM 812 C C . LEU A 1 104 ? 1.58 16.031 12.625 1 96.69 104 LEU A C 1
ATOM 814 O O . LEU A 1 104 ? 1.448 16.984 13.391 1 96.69 104 LEU A O 1
ATOM 818 N N . ARG A 1 105 ? 1.537 16.141 11.359 1 97.81 105 ARG A N 1
ATOM 819 C CA . ARG A 1 105 ? 1.303 17.406 10.656 1 97.81 105 ARG A CA 1
ATOM 820 C C . ARG A 1 105 ? 0.501 17.172 9.383 1 97.81 105 ARG A C 1
ATOM 822 O O . ARG A 1 105 ? 0.535 16.078 8.805 1 97.81 105 ARG A O 1
ATOM 829 N N . PRO A 1 106 ? -0.241 18.219 8.992 1 96.75 106 PRO A N 1
ATOM 830 C CA . PRO A 1 106 ? -0.873 18.094 7.676 1 96.75 106 PRO A CA 1
ATOM 831 C C . PRO A 1 106 ? 0.138 17.859 6.559 1 96.75 106 PRO A C 1
ATOM 833 O O . PRO A 1 106 ? 1.259 18.375 6.613 1 96.75 106 PRO A O 1
ATOM 836 N N . LEU A 1 107 ? -0.209 17.016 5.625 1 95.81 107 LEU A N 1
ATOM 837 C CA . LEU A 1 107 ? 0.605 16.781 4.438 1 95.81 107 LEU A CA 1
ATOM 838 C C . LEU A 1 107 ? 0.065 17.578 3.252 1 95.81 107 LEU A C 1
ATOM 840 O O . LEU A 1 107 ? -0.987 17.25 2.703 1 95.81 107 LEU A O 1
ATOM 844 N N . GLN A 1 108 ? 0.76 18.547 2.85 1 88.81 108 GLN A N 1
ATOM 845 C CA . GLN A 1 108 ? 0.278 19.469 1.826 1 88.81 108 GLN A CA 1
ATOM 846 C C . GLN A 1 108 ? 0.432 18.875 0.43 1 88.81 108 GLN A C 1
ATOM 848 O O . GLN A 1 108 ? 1.498 18.359 0.082 1 88.81 108 GLN A O 1
ATOM 853 N N . ILE A 1 109 ? -0.655 18.844 -0.242 1 87.25 109 ILE A N 1
ATOM 854 C CA . ILE A 1 109 ? -0.673 18.422 -1.635 1 87.25 109 ILE A CA 1
ATOM 855 C C . ILE A 1 109 ? -0.675 19.641 -2.553 1 87.25 109 ILE A C 1
ATOM 857 O O . ILE A 1 109 ? -1.573 20.469 -2.477 1 87.25 109 ILE A O 1
ATOM 861 N N . ASP A 1 110 ? 0.26 19.781 -3.344 1 78.06 110 ASP A N 1
ATOM 862 C CA . ASP A 1 110 ? 0.542 21.047 -4.016 1 78.06 110 ASP A CA 1
ATOM 863 C C . ASP A 1 110 ? -0.146 21.109 -5.375 1 78.06 110 ASP A C 1
ATOM 865 O O . ASP A 1 110 ? -0.265 22.188 -5.969 1 78.06 110 ASP A O 1
ATOM 869 N N . GLY A 1 111 ? -0.643 20.062 -5.938 1 79.81 111 GLY A N 1
ATOM 870 C CA . GLY A 1 111 ? -1.242 20.125 -7.262 1 79.81 111 GLY A CA 1
ATOM 871 C C . GLY A 1 111 ? -1.733 18.766 -7.75 1 79.81 111 GLY A C 1
ATOM 872 O O . GLY A 1 111 ? -1.515 17.75 -7.094 1 79.81 111 GLY A O 1
ATOM 873 N N . PRO A 1 112 ? -2.309 18.844 -8.922 1 85.25 112 PRO A N 1
ATOM 874 C CA . PRO A 1 112 ? -2.902 17.625 -9.469 1 85.25 112 PRO A CA 1
ATOM 875 C C . PRO A 1 112 ? -1.881 16.75 -10.18 1 85.25 112 PRO A C 1
ATOM 877 O O . PRO A 1 112 ? -2.117 15.547 -10.359 1 85.25 112 PRO A O 1
ATOM 880 N N . ASP A 1 113 ? -0.777 17.375 -10.617 1 91.38 113 ASP A N 1
ATOM 881 C CA . ASP A 1 113 ? 0.192 16.641 -11.414 1 91.38 113 ASP A CA 1
ATOM 882 C C . ASP A 1 113 ? 1.219 15.938 -10.523 1 91.38 113 ASP A C 1
ATOM 884 O O . ASP A 1 113 ? 1.587 16.469 -9.469 1 91.38 113 ASP A O 1
ATOM 888 N N . HIS A 1 114 ? 1.643 14.773 -10.977 1 93.31 114 HIS A N 1
ATOM 889 C CA . HIS A 1 114 ? 2.668 14.016 -10.273 1 93.31 114 HIS A CA 1
ATOM 890 C C . HIS A 1 114 ? 3.789 13.594 -11.219 1 93.31 114 HIS A C 1
ATOM 892 O O . HIS A 1 114 ? 3.531 13 -12.266 1 93.31 114 HIS A O 1
ATOM 898 N N . LYS A 1 115 ? 4.953 13.945 -10.875 1 95.12 115 LYS A N 1
ATOM 899 C CA . LYS A 1 115 ? 6.137 13.547 -11.625 1 95.12 115 LYS A CA 1
ATOM 900 C C . LYS A 1 115 ? 7.328 13.32 -10.703 1 95.12 115 LYS A C 1
ATOM 902 O O . LYS A 1 115 ? 7.676 14.195 -9.906 1 95.12 115 LYS A O 1
ATOM 907 N N . LEU A 1 116 ? 7.941 12.172 -10.766 1 95.5 116 LEU A N 1
ATOM 908 C CA . LEU A 1 116 ? 9.039 11.773 -9.891 1 95.5 116 LEU A CA 1
ATOM 909 C C . LEU A 1 116 ? 10.195 11.203 -10.695 1 95.5 116 LEU A C 1
ATOM 911 O O . LEU A 1 116 ? 9.984 10.414 -11.625 1 95.5 116 LEU A O 1
ATOM 915 N N . HIS A 1 117 ? 11.398 11.648 -10.43 1 96.25 117 HIS A N 1
ATOM 916 C CA . HIS A 1 117 ? 12.609 11.047 -10.977 1 96.25 117 HIS A CA 1
ATOM 917 C C . HIS A 1 117 ? 13.383 10.297 -9.891 1 96.25 117 HIS A C 1
ATOM 919 O O . HIS A 1 117 ? 13.688 10.859 -8.836 1 96.25 117 HIS A O 1
ATOM 925 N N . LEU A 1 118 ? 13.688 9.055 -10.141 1 95.88 118 LEU A N 1
ATOM 926 C CA . LEU A 1 118 ? 14.523 8.234 -9.273 1 95.88 118 LEU A CA 1
ATOM 927 C C . LEU A 1 118 ? 15.883 7.973 -9.914 1 95.88 118 LEU A C 1
ATOM 929 O O . LEU A 1 118 ? 15.961 7.715 -11.117 1 95.88 118 LEU A O 1
ATOM 933 N N . PHE A 1 119 ? 16.906 8.07 -9.094 1 95.12 119 PHE A N 1
ATOM 934 C CA . PHE A 1 119 ? 18.25 7.883 -9.641 1 95.12 119 PHE A CA 1
ATOM 935 C C . PHE A 1 119 ? 19 6.797 -8.875 1 95.12 119 PHE A C 1
ATOM 937 O O . PHE A 1 119 ? 18.875 6.699 -7.652 1 95.12 119 PHE A O 1
ATOM 944 N N . GLU A 1 120 ? 19.797 6.098 -9.609 1 94.06 120 GLU A N 1
ATOM 945 C CA . GLU A 1 120 ? 20.578 4.98 -9.086 1 94.06 120 GLU A CA 1
ATOM 946 C C . GLU A 1 120 ? 21.672 5.465 -8.141 1 94.06 120 GLU A C 1
ATOM 948 O O . GLU A 1 120 ? 21.969 4.816 -7.133 1 94.06 120 GLU A O 1
ATOM 953 N N . ASN A 1 121 ? 22.297 6.578 -8.484 1 94.88 121 ASN A N 1
ATOM 954 C CA . ASN A 1 121 ? 23.422 7.086 -7.719 1 94.88 121 ASN A CA 1
ATOM 955 C C . ASN A 1 121 ? 23.078 8.375 -6.984 1 94.88 121 ASN A C 1
ATOM 957 O O . ASN A 1 121 ? 22.078 9.031 -7.312 1 94.88 121 ASN A O 1
ATOM 961 N N . PRO A 1 122 ? 23.844 8.719 -5.93 1 96.25 122 PRO A N 1
ATOM 962 C CA . PRO A 1 122 ? 23.625 10.008 -5.27 1 96.25 122 PRO A CA 1
ATOM 963 C C . PRO A 1 122 ? 23.828 11.195 -6.211 1 96.25 122 PRO A C 1
ATOM 965 O O . PRO A 1 122 ? 24.422 11.039 -7.285 1 96.25 122 PRO A O 1
ATOM 968 N N . ALA A 1 123 ? 23.281 12.266 -5.891 1 97.94 123 ALA A N 1
ATOM 969 C CA . ALA A 1 123 ? 23.438 13.516 -6.625 1 97.94 123 ALA A CA 1
ATOM 970 C C . ALA A 1 123 ? 22.938 13.375 -8.062 1 97.94 123 ALA A C 1
ATOM 972 O O . ALA A 1 123 ? 23.547 13.898 -8.992 1 97.94 123 ALA A O 1
ATOM 973 N N . PHE A 1 124 ? 21.969 12.578 -8.227 1 96.75 124 PHE A N 1
ATOM 974 C CA . PHE A 1 124 ? 21.219 12.445 -9.461 1 96.75 124 PHE A CA 1
ATOM 975 C C . PHE A 1 124 ? 22.078 11.828 -10.562 1 96.75 124 PHE A C 1
ATOM 977 O O . PHE A 1 124 ? 21.938 12.18 -11.734 1 96.75 124 PHE A O 1
ATOM 984 N N . GLY A 1 125 ? 22.984 10.984 -10.148 1 94.56 125 GLY A N 1
ATOM 985 C CA . GLY A 1 125 ? 23.828 10.273 -11.102 1 94.56 125 GLY A CA 1
ATOM 986 C C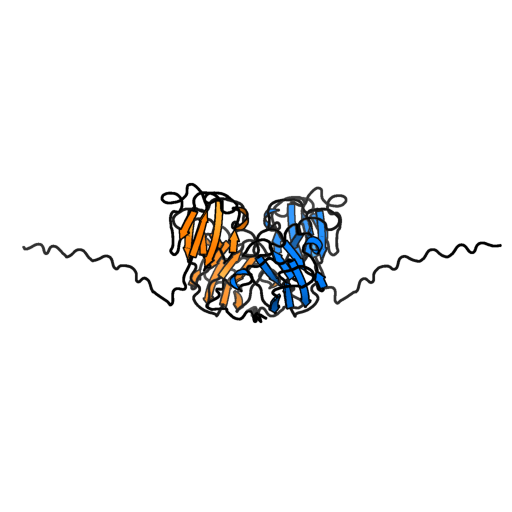 . GLY A 1 125 ? 23.297 8.906 -11.469 1 94.56 125 GLY A C 1
ATOM 987 O O . GLY A 1 125 ? 22.359 8.406 -10.836 1 94.56 125 GLY A O 1
ATOM 988 N N . GLY A 1 126 ? 23.828 8.312 -12.578 1 93.44 126 GLY A N 1
ATOM 989 C CA . GLY A 1 126 ? 23.469 6.949 -12.969 1 93.44 126 GLY A CA 1
ATOM 990 C C . GLY A 1 126 ? 22.172 6.859 -13.727 1 93.44 126 GLY A C 1
ATOM 991 O O . GLY A 1 126 ? 21.703 7.848 -14.297 1 93.44 126 GLY A O 1
ATOM 992 N N . ARG A 1 127 ? 21.547 5.594 -13.672 1 92.44 127 ARG A N 1
ATOM 993 C CA . ARG A 1 127 ? 20.297 5.367 -14.375 1 92.44 127 ARG A CA 1
ATOM 994 C C . ARG A 1 127 ? 19.172 6.18 -13.75 1 92.44 127 ARG A C 1
ATOM 996 O O . ARG A 1 127 ? 19.141 6.395 -12.531 1 92.44 127 ARG A O 1
ATOM 1003 N N . LYS A 1 128 ? 18.312 6.555 -14.57 1 92.62 128 LYS A N 1
ATOM 1004 C CA . LYS A 1 128 ? 17.188 7.375 -14.156 1 92.62 128 LYS A CA 1
ATOM 1005 C C . LYS A 1 128 ? 15.859 6.703 -14.5 1 92.62 128 LYS A C 1
ATOM 1007 O O . LYS A 1 128 ? 15.711 6.133 -15.586 1 92.62 128 LYS A O 1
ATOM 1012 N N . MET A 1 129 ? 14.945 6.801 -13.539 1 92.19 129 MET A N 1
ATOM 1013 C CA . MET A 1 129 ? 13.57 6.379 -13.797 1 92.19 129 MET A CA 1
ATOM 1014 C C . MET A 1 129 ? 12.602 7.539 -13.602 1 92.19 129 MET A C 1
ATOM 1016 O O . MET A 1 129 ? 12.648 8.227 -12.578 1 92.19 129 MET A O 1
ATOM 1020 N N . GLU A 1 130 ? 11.781 7.727 -14.617 1 93.69 130 GLU A N 1
ATOM 1021 C CA . GLU A 1 130 ? 10.75 8.758 -14.539 1 93.69 130 GLU A CA 1
ATOM 1022 C C . GLU A 1 130 ? 9.367 8.148 -14.32 1 93.69 130 GLU A C 1
ATOM 1024 O O . GLU A 1 130 ? 8.984 7.211 -15.023 1 93.69 130 GLU A O 1
ATOM 1029 N N . ILE A 1 131 ? 8.703 8.625 -13.344 1 92.81 131 ILE A N 1
ATOM 1030 C CA . ILE A 1 131 ? 7.34 8.195 -13.055 1 92.81 131 ILE A CA 1
ATOM 1031 C C . ILE A 1 131 ? 6.391 9.383 -13.18 1 92.81 131 ILE A C 1
ATOM 1033 O O . ILE A 1 131 ? 6.594 10.422 -12.539 1 92.81 131 ILE A O 1
ATOM 1037 N N . VAL A 1 132 ? 5.344 9.219 -14.039 1 93 132 VAL A N 1
ATOM 1038 C CA . VAL A 1 132 ? 4.414 10.32 -14.273 1 93 132 VAL A CA 1
ATOM 1039 C C . VAL A 1 132 ? 2.984 9.852 -14.023 1 93 132 VAL A C 1
ATOM 1041 O O . VAL A 1 132 ? 2.516 8.906 -14.656 1 93 132 VAL A O 1
ATOM 1044 N N . ASP A 1 133 ? 2.334 10.531 -13.094 1 89.75 133 ASP A N 1
ATOM 1045 C CA . ASP A 1 133 ? 0.909 10.383 -12.82 1 89.75 133 ASP A CA 1
ATOM 1046 C C . ASP A 1 133 ? 0.522 8.906 -12.703 1 89.75 133 ASP A C 1
ATOM 1048 O O . ASP A 1 133 ? -0.477 8.477 -13.273 1 89.75 133 ASP A O 1
ATOM 1052 N N . ASP A 1 134 ? 1.367 8.125 -11.953 1 89.88 134 ASP A N 1
ATOM 1053 C CA . ASP A 1 134 ? 1.106 6.707 -11.75 1 89.88 134 ASP A CA 1
ATOM 1054 C C . ASP A 1 134 ? 1.648 6.242 -10.398 1 89.88 134 ASP A C 1
ATOM 1056 O O . ASP A 1 134 ? 2.479 6.918 -9.789 1 89.88 134 ASP A O 1
ATOM 1060 N N . ASP A 1 135 ? 1.079 5.133 -9.945 1 93.31 135 ASP A N 1
ATOM 1061 C CA . ASP A 1 135 ? 1.593 4.422 -8.773 1 93.31 135 ASP A CA 1
ATOM 1062 C C . ASP A 1 135 ? 2.377 3.18 -9.188 1 93.31 135 ASP A C 1
ATOM 1064 O O . ASP A 1 135 ? 1.985 2.471 -10.117 1 93.31 135 ASP A O 1
ATOM 1068 N N . VAL A 1 136 ? 3.521 2.926 -8.508 1 93.5 136 VAL A N 1
ATOM 1069 C CA . VAL A 1 136 ? 4.426 1.856 -8.914 1 93.5 136 VAL A CA 1
ATOM 1070 C C . VAL A 1 136 ? 4.668 0.905 -7.746 1 93.5 136 VAL A C 1
ATOM 1072 O O . VAL A 1 136 ? 5.551 1.141 -6.922 1 93.5 136 VAL A O 1
ATOM 1075 N N . PRO A 1 137 ? 3.941 -0.209 -7.707 1 95.19 137 PRO A N 1
ATOM 1076 C CA . PRO A 1 137 ? 4.074 -1.138 -6.582 1 95.19 137 PRO A CA 1
ATOM 1077 C C . PRO A 1 137 ? 5.371 -1.941 -6.633 1 95.19 137 PRO A C 1
ATOM 1079 O O . PRO A 1 137 ? 5.73 -2.6 -5.652 1 95.19 137 PRO A O 1
ATOM 1082 N N . SER A 1 138 ? 6.062 -1.904 -7.801 1 94.31 138 SER A N 1
ATOM 1083 C CA . SER A 1 138 ? 7.363 -2.553 -7.949 1 94.31 138 SER A CA 1
ATOM 1084 C C . SER A 1 138 ? 8.242 -1.808 -8.945 1 94.31 138 SER A C 1
ATOM 1086 O O . SER A 1 138 ? 8.008 -1.865 -10.156 1 94.31 138 SER A O 1
ATOM 1088 N N . LEU A 1 139 ? 9.281 -1.212 -8.438 1 92.75 139 LEU A N 1
ATOM 1089 C CA . LEU A 1 139 ? 10.234 -0.534 -9.305 1 92.75 139 LEU A CA 1
ATOM 1090 C C . LEU A 1 139 ? 10.977 -1.536 -10.18 1 92.75 139 LEU A C 1
ATOM 1092 O O . LEU A 1 139 ? 11.281 -1.245 -11.344 1 92.75 139 LEU A O 1
ATOM 1096 N N . TRP A 1 140 ? 11.109 -2.68 -9.602 1 90.12 140 TRP A N 1
ATOM 1097 C CA . TRP A 1 140 ? 11.852 -3.711 -10.328 1 90.12 140 TRP A CA 1
ATOM 1098 C C . TRP A 1 140 ? 11.062 -4.199 -11.539 1 90.12 140 TRP A C 1
ATOM 1100 O O . TRP A 1 140 ? 11.648 -4.539 -12.57 1 90.12 140 TRP A O 1
ATOM 1110 N N . ALA A 1 141 ? 9.797 -4.25 -11.344 1 87.81 141 ALA A N 1
ATOM 1111 C CA . ALA A 1 141 ? 8.953 -4.648 -12.469 1 87.81 141 ALA A CA 1
ATOM 1112 C C . ALA A 1 141 ? 9.086 -3.67 -13.625 1 87.81 141 ALA A C 1
ATOM 1114 O O . ALA A 1 141 ? 8.789 -4.012 -14.773 1 87.81 141 ALA A O 1
ATOM 1115 N N . HIS A 1 142 ? 9.57 -2.525 -13.305 1 83.94 142 HIS A N 1
ATOM 1116 C CA . HIS A 1 142 ? 9.766 -1.51 -14.336 1 83.94 142 HIS A CA 1
ATOM 1117 C C . HIS A 1 142 ? 11.219 -1.457 -14.789 1 83.94 142 HIS A C 1
ATOM 1119 O O . HIS A 1 142 ? 11.625 -0.527 -15.492 1 83.94 142 HIS A O 1
ATOM 1125 N N . GLY A 1 143 ? 12.039 -2.371 -14.242 1 80.81 143 GLY A N 1
ATOM 1126 C CA . GLY A 1 143 ? 13.406 -2.506 -14.711 1 80.81 143 GLY A CA 1
ATOM 1127 C C . GLY A 1 143 ? 14.398 -1.727 -13.875 1 80.81 143 GLY A C 1
ATOM 1128 O O . GLY A 1 143 ? 15.578 -1.617 -14.242 1 80.81 143 GLY A O 1
ATOM 1129 N N . PHE A 1 144 ? 13.891 -1.116 -12.914 1 83.94 144 PHE A N 1
ATOM 1130 C CA . PHE A 1 144 ? 14.797 -0.379 -12.039 1 83.94 144 PHE A CA 1
ATOM 1131 C C . PHE A 1 144 ? 15.156 -1.209 -10.812 1 83.94 144 PHE A C 1
ATOM 1133 O O . PHE A 1 144 ? 14.656 -0.953 -9.711 1 83.94 144 PHE A O 1
ATOM 1140 N N . GLN A 1 145 ? 15.906 -2.107 -10.992 1 78.44 145 GLN A N 1
ATOM 1141 C CA . GLN A 1 145 ? 16.312 -3.053 -9.953 1 78.44 145 GLN A CA 1
ATOM 1142 C C . GLN A 1 145 ? 17.453 -2.502 -9.125 1 78.44 145 GLN A C 1
ATOM 1144 O O . GLN A 1 145 ? 17.891 -3.135 -8.156 1 78.44 145 GLN A O 1
ATOM 1149 N N . ASP A 1 146 ? 17.734 -1.33 -9.547 1 71.31 146 ASP A N 1
ATOM 1150 C CA . ASP A 1 146 ? 18.875 -0.697 -8.898 1 71.31 146 ASP A CA 1
ATOM 1151 C C . ASP A 1 146 ? 18.469 -0.013 -7.598 1 71.31 146 ASP A C 1
ATOM 1153 O O . ASP A 1 146 ? 17.281 0.058 -7.277 1 71.31 146 ASP A O 1
ATOM 1157 N N . ARG A 1 147 ? 19.531 0.396 -6.969 1 89.38 147 ARG A N 1
ATOM 1158 C CA . ARG A 1 147 ? 19.375 1.214 -5.77 1 89.38 147 ARG A CA 1
ATOM 1159 C C . ARG A 1 147 ? 18.766 2.568 -6.105 1 89.38 147 ARG A C 1
ATOM 1161 O O . ARG A 1 147 ? 18.922 3.068 -7.223 1 89.38 147 ARG A O 1
ATOM 1168 N N . VAL A 1 148 ? 17.984 3.098 -5.277 1 95.62 148 VAL A N 1
ATOM 1169 C CA . VAL A 1 148 ? 17.5 4.469 -5.391 1 95.62 148 VAL A CA 1
ATOM 1170 C C . VAL A 1 148 ? 18.266 5.371 -4.434 1 95.62 148 VAL A C 1
ATOM 1172 O O . VAL A 1 148 ? 17.953 5.441 -3.242 1 95.62 148 VAL A O 1
ATOM 1175 N N . ALA A 1 149 ? 19.188 6.109 -4.992 1 97 149 ALA A N 1
ATOM 1176 C CA . ALA A 1 149 ? 20.125 6.82 -4.121 1 97 149 ALA A CA 1
ATOM 1177 C C . ALA A 1 149 ? 19.797 8.312 -4.07 1 97 149 ALA A C 1
ATOM 1179 O O . ALA A 1 149 ? 20.281 9.023 -3.188 1 97 149 ALA A O 1
ATOM 1180 N N . SER A 1 150 ? 19.094 8.812 -5.023 1 97.69 150 SER A N 1
ATOM 1181 C CA . SER A 1 150 ? 18.641 10.195 -5.031 1 97.69 150 SER A CA 1
ATOM 1182 C C . SER A 1 150 ? 17.297 10.32 -5.746 1 97.69 150 SER A C 1
ATOM 1184 O O . SER A 1 150 ? 16.906 9.438 -6.508 1 97.69 150 SER A O 1
ATOM 1186 N N . VAL A 1 151 ? 16.547 11.383 -5.402 1 97.75 151 VAL A N 1
ATOM 1187 C CA . VAL A 1 151 ? 15.18 11.547 -5.879 1 97.75 151 VAL A CA 1
ATOM 1188 C C . VAL A 1 151 ? 14.906 13.016 -6.172 1 97.75 151 VAL A C 1
ATOM 1190 O O . VAL A 1 151 ? 15.297 13.891 -5.395 1 97.75 151 VAL A O 1
ATOM 1193 N N . ARG A 1 152 ? 14.297 13.242 -7.305 1 98.06 152 ARG A N 1
ATOM 1194 C CA . ARG A 1 152 ? 13.727 14.555 -7.59 1 98.06 152 ARG A CA 1
ATOM 1195 C C . ARG A 1 152 ? 12.203 14.477 -7.684 1 98.06 152 ARG A C 1
ATOM 1197 O O . ARG A 1 152 ? 11.664 13.859 -8.602 1 98.06 152 ARG A O 1
ATOM 1204 N N . ALA A 1 153 ? 11.594 15.016 -6.719 1 97.25 153 ALA A N 1
ATOM 1205 C CA . ALA A 1 153 ? 10.148 15.18 -6.812 1 97.25 153 ALA A CA 1
ATOM 1206 C C . ALA A 1 153 ? 9.789 16.453 -7.574 1 97.25 153 ALA A C 1
ATOM 1208 O O . ALA A 1 153 ? 9.742 17.547 -6.988 1 97.25 153 ALA A O 1
ATOM 1209 N N . ILE A 1 154 ? 9.484 16.25 -8.852 1 96.5 154 ILE A N 1
ATOM 1210 C CA . ILE A 1 154 ? 9.273 17.391 -9.758 1 96.5 154 ILE A CA 1
ATOM 1211 C C . ILE A 1 154 ? 7.895 18 -9.5 1 96.5 154 ILE A C 1
ATOM 1213 O O . ILE A 1 154 ? 7.766 19.219 -9.367 1 96.5 154 ILE A O 1
ATOM 1217 N N . ASN A 1 155 ? 6.918 17.203 -9.508 1 95.12 155 ASN A N 1
ATOM 1218 C CA . ASN A 1 155 ? 5.551 17.625 -9.203 1 95.12 155 ASN A CA 1
ATOM 1219 C C . ASN A 1 155 ? 4.867 16.641 -8.25 1 95.12 155 ASN A C 1
ATOM 1221 O O . ASN A 1 155 ? 5.055 15.43 -8.359 1 95.12 155 ASN A O 1
ATOM 1225 N N . GLY A 1 156 ? 4.145 17.281 -7.309 1 94.25 156 GLY A N 1
ATOM 1226 C CA . GLY A 1 156 ? 3.295 16.469 -6.457 1 94.25 156 GLY A CA 1
ATOM 1227 C C . GLY A 1 156 ? 4.016 15.922 -5.238 1 94.25 156 GLY A C 1
ATOM 1228 O O . GLY A 1 156 ? 5.223 16.125 -5.086 1 94.25 156 GLY A O 1
ATOM 1229 N N . THR A 1 157 ? 3.27 15.336 -4.367 1 96.38 157 THR A N 1
ATOM 1230 C CA . THR A 1 157 ? 3.775 14.672 -3.172 1 96.38 157 THR A CA 1
ATOM 1231 C C . THR A 1 157 ? 3.738 13.156 -3.342 1 96.38 157 THR A C 1
ATOM 1233 O O . THR A 1 157 ? 2.771 12.609 -3.875 1 96.38 157 THR A O 1
ATOM 1236 N N . TRP A 1 158 ? 4.844 12.516 -2.928 1 96.75 158 TRP A N 1
ATOM 1237 C CA . TRP A 1 158 ? 5.004 11.086 -3.129 1 96.75 158 TRP A CA 1
ATOM 1238 C C . TRP A 1 158 ? 5.352 10.383 -1.818 1 96.75 158 TRP A C 1
ATOM 1240 O O . TRP A 1 158 ? 5.785 11.031 -0.861 1 96.75 158 TRP A O 1
ATOM 1250 N N . VAL A 1 159 ? 5.102 9.109 -1.749 1 97.75 159 VAL A N 1
ATOM 1251 C CA . VAL A 1 159 ? 5.617 8.281 -0.666 1 97.75 159 VAL A CA 1
ATOM 1252 C C . VAL A 1 159 ? 6.305 7.043 -1.244 1 97.75 159 VAL A C 1
ATOM 1254 O O . VAL A 1 159 ? 5.754 6.375 -2.123 1 97.75 159 VAL A O 1
ATOM 1257 N N . GLY A 1 160 ? 7.52 6.836 -0.872 1 97.31 160 GLY A N 1
ATOM 1258 C CA . GLY A 1 160 ? 8.281 5.641 -1.203 1 97.31 160 GLY A CA 1
ATOM 1259 C C . GLY A 1 160 ? 8.289 4.613 -0.087 1 97.31 160 GLY A C 1
ATOM 1260 O O . GLY A 1 160 ? 8.156 4.961 1.088 1 97.31 160 GLY A O 1
ATOM 1261 N N . TYR A 1 161 ? 8.477 3.303 -0.523 1 97.06 161 TYR A N 1
ATOM 1262 C CA . TYR A 1 161 ? 8.43 2.205 0.436 1 97.06 161 TYR A CA 1
ATOM 1263 C C . TYR A 1 161 ? 9.656 1.305 0.294 1 97.06 161 TYR A C 1
ATOM 1265 O O . TYR A 1 161 ? 10.188 1.141 -0.806 1 97.06 161 TYR A O 1
ATOM 1273 N N . GLU A 1 162 ? 9.953 0.695 1.374 1 95.56 162 GLU A N 1
ATOM 1274 C CA . GLU A 1 162 ? 11.109 -0.185 1.458 1 95.56 162 GLU A CA 1
ATOM 1275 C C . GLU A 1 162 ? 10.922 -1.432 0.599 1 95.56 162 GLU A C 1
ATOM 1277 O O . GLU A 1 162 ? 11.852 -1.867 -0.085 1 95.56 162 GLU A O 1
ATOM 1282 N N . PHE A 1 163 ? 9.758 -1.999 0.581 1 96.19 163 PHE A N 1
ATOM 1283 C CA . PHE A 1 163 ? 9.516 -3.268 -0.096 1 96.19 163 PHE A CA 1
ATOM 1284 C C . PHE A 1 163 ? 8.438 -3.111 -1.165 1 96.19 163 PHE A C 1
ATOM 1286 O O . PHE A 1 163 ? 7.75 -2.09 -1.216 1 96.19 163 PHE A O 1
ATOM 1293 N N . PRO A 1 164 ? 8.312 -4.145 -2.076 1 95.88 164 PRO A N 1
ATOM 1294 C CA . PRO A 1 164 ? 7.258 -4.062 -3.088 1 95.88 164 PRO A CA 1
ATOM 1295 C C . PRO A 1 164 ? 5.859 -4.074 -2.479 1 95.88 164 PRO A C 1
ATOM 1297 O O . PRO A 1 164 ? 5.672 -4.559 -1.358 1 95.88 164 PRO A O 1
ATOM 1300 N N . GLY A 1 165 ? 4.91 -3.496 -3.158 1 96.19 165 GLY A N 1
ATOM 1301 C CA . GLY A 1 165 ? 3.521 -3.535 -2.725 1 96.19 165 GLY A CA 1
ATOM 1302 C C . GLY A 1 165 ? 3.219 -2.555 -1.606 1 96.19 165 GLY A C 1
ATOM 1303 O O . GLY A 1 165 ? 2.344 -2.805 -0.774 1 96.19 165 GLY A O 1
ATOM 1304 N N . TYR A 1 166 ? 4.07 -1.569 -1.551 1 97.19 166 TYR A N 1
ATOM 1305 C CA . TYR A 1 166 ? 3.859 -0.48 -0.604 1 97.19 166 TYR A CA 1
ATOM 1306 C C . TYR A 1 166 ? 3.961 -0.979 0.833 1 97.19 166 TYR A C 1
ATOM 1308 O O . TYR A 1 166 ? 3.082 -0.705 1.654 1 97.19 166 TYR A O 1
ATOM 1316 N N . ARG A 1 167 ? 5.027 -1.693 1.112 1 96.06 167 ARG A N 1
ATOM 1317 C CA . ARG A 1 167 ? 5.246 -2.289 2.426 1 96.06 167 ARG A CA 1
ATOM 1318 C C . ARG A 1 167 ? 6.562 -1.81 3.033 1 96.06 167 ARG A C 1
ATOM 1320 O O . ARG A 1 167 ? 7.43 -1.303 2.32 1 96.06 167 ARG A O 1
ATOM 1327 N N . GLY A 1 168 ? 6.68 -1.935 4.344 1 95.06 168 GLY A N 1
ATOM 1328 C CA . GLY A 1 168 ? 7.887 -1.52 5.039 1 95.06 168 GLY A CA 1
ATOM 1329 C C . GLY A 1 168 ? 7.895 -0.042 5.387 1 95.06 168 GLY A C 1
ATOM 1330 O O . GLY A 1 168 ? 6.848 0.605 5.398 1 95.06 168 GLY A O 1
ATOM 1331 N N . ARG A 1 169 ? 9.039 0.462 5.648 1 95.5 169 ARG A N 1
ATOM 1332 C CA . ARG A 1 169 ? 9.172 1.862 6.035 1 95.5 169 ARG A CA 1
ATOM 1333 C C . ARG A 1 169 ? 8.742 2.787 4.902 1 95.5 169 ARG A C 1
ATOM 1335 O O . ARG A 1 169 ? 9.023 2.516 3.732 1 95.5 169 ARG A O 1
ATOM 1342 N N . GLN A 1 170 ? 8.172 3.891 5.32 1 96.5 170 GLN A N 1
ATOM 1343 C CA . GLN A 1 170 ? 7.688 4.887 4.367 1 96.5 170 GLN A CA 1
ATOM 1344 C C . GLN A 1 170 ? 8.578 6.121 4.363 1 96.5 170 GLN A C 1
ATOM 1346 O O . GLN A 1 170 ? 9.094 6.527 5.406 1 96.5 170 GLN A O 1
ATOM 1351 N N . TYR A 1 171 ? 8.703 6.738 3.219 1 97.31 171 TYR A N 1
ATOM 1352 C CA . TYR A 1 171 ? 9.453 7.977 3.035 1 97.31 171 TYR A CA 1
ATOM 1353 C C . TYR A 1 171 ? 8.68 8.953 2.15 1 97.31 171 TYR A C 1
ATOM 1355 O O . TYR A 1 171 ? 8.477 8.695 0.963 1 97.31 171 TYR A O 1
ATOM 1363 N N . VAL A 1 172 ? 8.328 10.07 2.742 1 97.62 172 VAL A N 1
ATOM 1364 C CA . VAL A 1 172 ? 7.531 11.031 1.992 1 97.62 172 VAL A CA 1
ATOM 1365 C C . VAL A 1 172 ? 8.445 11.992 1.237 1 97.62 172 VAL A C 1
ATOM 1367 O O . VAL A 1 172 ? 9.453 12.453 1.781 1 97.62 172 VAL A O 1
ATOM 1370 N N . PHE A 1 173 ? 8.141 12.219 -0.019 1 97.25 173 PHE A N 1
ATOM 1371 C CA . PHE A 1 173 ? 8.844 13.18 -0.87 1 97.25 173 PHE A CA 1
ATOM 1372 C C . PHE A 1 173 ? 7.922 14.32 -1.273 1 97.25 173 PHE A C 1
ATOM 1374 O O . PHE A 1 173 ? 7.059 14.156 -2.139 1 97.25 173 PHE A O 1
ATOM 1381 N N . GLU A 1 174 ? 8.094 15.422 -0.604 1 95.62 174 GLU A N 1
ATOM 1382 C CA . GLU A 1 174 ? 7.465 16.641 -1.093 1 95.62 174 GLU A CA 1
ATOM 1383 C C . GLU A 1 174 ? 8.273 17.266 -2.23 1 95.62 174 GLU A C 1
ATOM 1385 O O . GLU A 1 174 ? 9.391 16.828 -2.514 1 95.62 174 GLU A O 1
ATOM 1390 N N . GLN A 1 175 ? 7.641 18.203 -2.918 1 95.06 175 GLN A N 1
ATOM 1391 C CA . GLN A 1 175 ? 8.336 18.812 -4.047 1 95.06 175 GLN A CA 1
ATOM 1392 C C . GLN A 1 175 ? 9.734 19.281 -3.646 1 95.06 175 GLN A C 1
ATOM 1394 O O . GLN A 1 175 ? 9.906 19.938 -2.619 1 95.06 175 GLN A O 1
ATOM 1399 N N . GLY A 1 176 ? 10.766 18.797 -4.418 1 96.31 176 GLY A N 1
ATOM 1400 C CA . GLY A 1 176 ? 12.141 19.141 -4.094 1 96.31 176 GLY A CA 1
ATOM 1401 C C . GLY A 1 176 ? 13.148 18.109 -4.566 1 96.31 176 GLY A C 1
ATOM 1402 O O . GLY A 1 176 ? 12.812 17.219 -5.344 1 96.31 176 GLY A O 1
ATOM 1403 N N . GLU A 1 177 ? 14.383 18.438 -4.16 1 97.94 177 GLU A N 1
ATOM 1404 C CA . GLU A 1 177 ? 15.5 17.578 -4.551 1 97.94 177 GLU A CA 1
ATOM 1405 C C . GLU A 1 177 ? 16.109 16.875 -3.338 1 97.94 177 GLU A C 1
ATOM 1407 O O . GLU A 1 177 ? 16.328 17.5 -2.299 1 97.94 177 GLU A O 1
ATOM 1412 N N . TYR A 1 178 ? 16.281 15.617 -3.496 1 98.12 178 TYR A N 1
ATOM 1413 C CA . TYR A 1 178 ? 16.922 14.789 -2.488 1 98.12 178 TYR A CA 1
ATOM 1414 C C . TYR A 1 178 ? 18.172 14.109 -3.057 1 98.12 178 TYR A C 1
ATOM 1416 O O . TYR A 1 178 ? 18.062 13.102 -3.76 1 98.12 178 TYR A O 1
ATOM 1424 N N . ARG A 1 179 ? 19.281 14.594 -2.703 1 98.19 179 ARG A N 1
ATOM 1425 C CA . ARG A 1 179 ? 20.516 14.242 -3.4 1 98.19 179 ARG A CA 1
ATOM 1426 C C . ARG A 1 179 ? 21.109 12.945 -2.855 1 98.19 179 ARG A C 1
ATOM 1428 O O . ARG A 1 179 ? 22 12.359 -3.467 1 98.19 179 ARG A O 1
ATOM 1435 N N . HIS A 1 180 ? 20.672 12.586 -1.705 1 97.75 180 HIS A N 1
ATOM 1436 C CA . HIS A 1 180 ? 21.156 11.398 -1.026 1 97.75 180 HIS A CA 1
ATOM 1437 C C . HIS A 1 180 ? 20.078 10.781 -0.138 1 97.75 180 HIS A C 1
ATOM 1439 O O . HIS A 1 180 ? 19.266 11.5 0.448 1 97.75 180 HIS A O 1
ATOM 1445 N N . TRP A 1 181 ? 20.047 9.438 0.035 1 95.38 181 TRP A N 1
ATOM 1446 C CA . TRP A 1 181 ? 19 8.766 0.774 1 95.38 181 TRP A CA 1
ATOM 1447 C C . TRP A 1 181 ? 18.969 9.203 2.232 1 95.38 181 TRP A C 1
ATOM 1449 O O . TRP A 1 181 ? 17.953 9.109 2.906 1 95.38 181 TRP A O 1
ATOM 1459 N N . ASN A 1 182 ? 20.078 9.719 2.736 1 95 182 ASN A N 1
ATOM 1460 C CA . ASN A 1 182 ? 20.109 10.266 4.09 1 95 182 ASN A CA 1
ATOM 1461 C C . ASN A 1 182 ? 19.156 11.453 4.23 1 95 182 ASN A C 1
ATOM 1463 O O . ASN A 1 182 ? 18.688 11.75 5.332 1 95 182 ASN A O 1
ATOM 1467 N N . GLU A 1 183 ? 18.906 12.086 3.113 1 94.88 183 GLU A N 1
ATOM 1468 C CA . GLU A 1 183 ? 18.109 13.297 3.145 1 94.88 183 GLU A CA 1
ATOM 1469 C C . GLU A 1 183 ? 16.625 12.977 3.371 1 94.88 183 GLU A C 1
ATOM 1471 O O . GLU A 1 183 ? 15.844 13.859 3.713 1 94.88 183 GLU A O 1
ATOM 1476 N N . TRP A 1 184 ? 16.281 11.727 3.16 1 93.12 184 TRP A N 1
ATOM 1477 C CA . TRP A 1 184 ? 14.914 11.344 3.537 1 93.12 184 TRP A CA 1
ATOM 1478 C C . TRP A 1 184 ? 14.93 10.32 4.664 1 93.12 184 TRP A C 1
ATOM 1480 O O . TRP A 1 184 ? 14.008 9.508 4.785 1 93.12 184 TRP A O 1
ATOM 1490 N N . ASP A 1 185 ? 15.977 10.266 5.422 1 91.19 185 ASP A N 1
ATOM 1491 C CA . ASP A 1 185 ? 16.141 9.547 6.684 1 91.19 185 ASP A CA 1
ATOM 1492 C C . ASP A 1 185 ? 16.172 8.039 6.449 1 91.19 185 ASP A C 1
ATOM 1494 O O . ASP A 1 185 ? 15.68 7.266 7.27 1 91.19 185 ASP A O 1
ATOM 1498 N N . ALA A 1 186 ? 16.578 7.633 5.367 1 93 186 ALA A N 1
ATOM 1499 C CA . ALA A 1 186 ? 16.812 6.215 5.113 1 93 186 ALA A CA 1
ATOM 1500 C C . ALA A 1 186 ? 18.25 5.828 5.457 1 93 186 ALA A C 1
ATOM 1502 O O . ALA A 1 186 ? 19.156 6.656 5.363 1 93 186 ALA A O 1
ATOM 1503 N N . ASN A 1 187 ? 18.391 4.637 5.879 1 91.25 187 ASN A N 1
ATOM 1504 C CA . ASN A 1 187 ? 19.734 4.156 6.203 1 91.25 187 ASN A CA 1
ATOM 1505 C C . ASN A 1 187 ? 20.359 3.445 5.016 1 91.25 187 ASN A C 1
ATOM 1507 O O . ASN A 1 187 ? 21.578 3.234 4.992 1 91.25 187 ASN A O 1
ATOM 1511 N N . GLN A 1 188 ? 19.609 3.037 4.078 1 91.69 188 GLN A N 1
ATOM 1512 C CA . GLN A 1 188 ? 20.047 2.375 2.85 1 91.69 188 GLN A CA 1
ATOM 1513 C C . GLN A 1 188 ? 19.172 2.795 1.667 1 91.69 188 GLN A C 1
ATOM 1515 O O . GLN A 1 188 ? 18.016 3.174 1.845 1 91.69 188 GLN A O 1
ATOM 1520 N N . PRO A 1 189 ? 19.75 2.807 0.491 1 91.81 189 PRO A N 1
ATOM 1521 C CA . PRO A 1 189 ? 19 3.186 -0.706 1 91.81 189 PRO A CA 1
ATOM 1522 C C . PRO A 1 189 ? 18.094 2.062 -1.216 1 91.81 189 PRO A C 1
ATOM 1524 O O . PRO A 1 189 ? 18.25 1.604 -2.35 1 91.81 189 PRO A O 1
ATOM 1527 N N . GLN A 1 190 ? 17.078 1.686 -0.505 1 89 190 GLN A N 1
ATOM 1528 C CA . GLN A 1 190 ? 16.391 0.44 -0.803 1 89 190 GLN A CA 1
ATOM 1529 C C . GLN A 1 190 ? 14.914 0.696 -1.112 1 89 190 GLN A C 1
ATOM 1531 O O . GLN A 1 190 ? 14.062 -0.165 -0.871 1 89 190 GLN A O 1
ATOM 1536 N N . LEU A 1 191 ? 14.578 1.716 -1.749 1 95.19 191 LEU A N 1
ATOM 1537 C CA . LEU A 1 191 ? 13.195 1.924 -2.148 1 95.19 191 LEU A CA 1
ATOM 1538 C C . LEU A 1 191 ? 12.789 0.935 -3.234 1 95.19 191 LEU A C 1
ATOM 1540 O O . LEU A 1 191 ? 13.508 0.758 -4.223 1 95.19 191 LEU A O 1
ATOM 1544 N N . GLN A 1 192 ? 11.641 0.253 -3.037 1 96 192 GLN A N 1
ATOM 1545 C CA . GLN A 1 192 ? 11.25 -0.719 -4.055 1 96 192 GLN A CA 1
ATOM 1546 C C . GLN A 1 192 ? 9.859 -0.416 -4.605 1 96 192 GLN A C 1
ATOM 1548 O O . GLN A 1 192 ? 9.422 -1.03 -5.578 1 96 192 GLN A O 1
ATOM 1553 N N . SER A 1 193 ? 9.125 0.469 -4.023 1 96.69 193 SER A N 1
ATOM 1554 C CA . SER A 1 193 ? 7.832 0.909 -4.535 1 96.69 193 SER A CA 1
ATOM 1555 C C . SER A 1 193 ? 7.562 2.365 -4.172 1 96.69 193 SER A C 1
ATOM 1557 O O . SER A 1 193 ? 8.148 2.895 -3.227 1 96.69 193 SER A O 1
ATOM 1559 N N . VAL A 1 194 ? 6.742 3.035 -4.996 1 96.69 194 VAL A N 1
ATOM 1560 C CA . VAL A 1 194 ? 6.391 4.434 -4.781 1 96.69 194 VAL A CA 1
ATOM 1561 C C . VAL A 1 194 ? 4.957 4.684 -5.238 1 96.69 194 VAL A C 1
ATOM 1563 O O . VAL A 1 194 ? 4.48 4.047 -6.18 1 96.69 194 VAL A O 1
ATOM 1566 N N . ARG A 1 195 ? 4.305 5.551 -4.543 1 96.75 195 ARG A N 1
ATOM 1567 C CA . ARG A 1 195 ? 2.963 5.914 -4.988 1 96.75 195 ARG A CA 1
ATOM 1568 C C . ARG A 1 195 ? 2.686 7.395 -4.742 1 96.75 195 ARG A C 1
ATOM 1570 O O . ARG A 1 195 ? 3.354 8.031 -3.922 1 96.75 195 ARG A O 1
ATOM 1577 N N . ARG A 1 196 ? 1.731 7.875 -5.461 1 95.94 196 ARG A N 1
ATOM 1578 C CA . ARG A 1 196 ? 1.283 9.258 -5.34 1 95.94 196 ARG A CA 1
ATOM 1579 C C . ARG A 1 196 ? 0.471 9.461 -4.062 1 95.94 196 ARG A C 1
ATOM 1581 O O . ARG A 1 196 ? -0.276 8.57 -3.648 1 95.94 196 ARG A O 1
ATOM 1588 N N . ILE A 1 197 ? 0.631 10.57 -3.469 1 95.44 197 ILE A N 1
ATOM 1589 C CA . ILE A 1 197 ? -0.297 11.008 -2.434 1 95.44 197 ILE A CA 1
ATOM 1590 C C . ILE A 1 197 ? -1.251 12.055 -3.01 1 95.44 197 ILE A C 1
ATOM 1592 O O . ILE A 1 197 ? -0.813 13.07 -3.555 1 95.44 197 ILE A O 1
ATOM 1596 N N . ARG A 1 198 ? -2.51 11.75 -2.873 1 90.06 198 ARG A N 1
ATOM 1597 C CA . ARG A 1 198 ? -3.529 12.594 -3.496 1 90.06 198 ARG A CA 1
ATOM 1598 C C . ARG A 1 198 ? -4.566 13.047 -2.475 1 90.06 198 ARG A C 1
ATOM 1600 O O . ARG A 1 198 ? -4.652 12.484 -1.379 1 90.06 198 ARG A O 1
ATOM 1607 N N . ASP A 1 199 ? -5.238 14.109 -2.781 1 82.5 199 ASP A N 1
ATOM 1608 C CA . ASP A 1 199 ? -6.359 14.578 -1.974 1 82.5 199 ASP A CA 1
ATOM 1609 C C . ASP A 1 199 ? -7.57 14.898 -2.848 1 82.5 199 ASP A C 1
ATOM 1611 O O . ASP A 1 199 ? -7.488 14.852 -4.078 1 82.5 199 ASP A O 1
ATOM 1615 N N . GLN A 1 200 ? -8.695 15.039 -2.154 1 71.31 200 GLN A N 1
ATOM 1616 C CA . GLN A 1 200 ? -9.961 15.219 -2.855 1 71.31 200 GLN A CA 1
ATOM 1617 C C . GLN A 1 200 ? -10.008 16.562 -3.561 1 71.31 200 GLN A C 1
ATOM 1619 O O . GLN A 1 200 ? -10.766 16.75 -4.52 1 71.31 200 GLN A O 1
ATOM 1624 N N . LYS A 1 201 ? -9.289 17.422 -3.047 1 67.81 201 LYS A N 1
ATOM 1625 C CA . LYS A 1 201 ? -9.305 18.75 -3.646 1 67.81 201 LYS A CA 1
ATOM 1626 C C . LYS A 1 201 ? -8.742 18.734 -5.062 1 67.81 201 LYS A C 1
ATOM 1628 O O . LYS A 1 201 ? -9.328 19.312 -5.98 1 67.81 201 LYS A O 1
ATOM 1633 N N . TRP A 1 202 ? -7.746 18.047 -5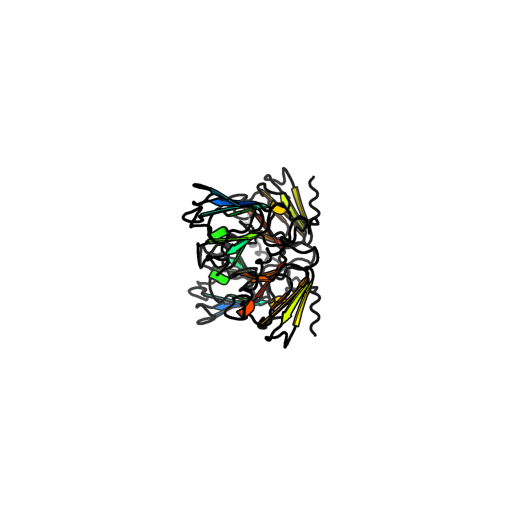.258 1 67.62 202 TRP A N 1
ATOM 1634 C CA . TRP A 1 202 ? -7.004 18.094 -6.512 1 67.62 202 TRP A CA 1
ATOM 1635 C C . TRP A 1 202 ? -7.336 16.891 -7.387 1 67.62 202 TRP A C 1
ATOM 1637 O O . TRP A 1 202 ? -7.09 16.922 -8.594 1 67.62 202 TRP A O 1
ATOM 1647 N N . HIS A 1 203 ? -7.762 15.969 -6.891 1 65.12 203 HIS A N 1
ATOM 1648 C CA . HIS A 1 203 ? -7.867 14.695 -7.602 1 65.12 203 HIS A CA 1
ATOM 1649 C C . HIS A 1 203 ? -9.266 14.102 -7.465 1 65.12 203 HIS A C 1
ATOM 1651 O O . HIS A 1 203 ? -9.445 13.078 -6.797 1 65.12 203 HIS A O 1
ATOM 1657 N N . LYS A 1 204 ? -10.25 14.867 -7.977 1 57.09 204 LYS A N 1
ATOM 1658 C CA . LYS A 1 204 ? -11.664 14.492 -7.93 1 57.09 204 LYS A CA 1
ATOM 1659 C C . LYS A 1 204 ? -11.938 13.289 -8.828 1 57.09 204 LYS A C 1
ATOM 1661 O O . LYS A 1 204 ? -12.961 12.617 -8.672 1 57.09 204 LYS A O 1
ATOM 1666 N N . ARG A 1 205 ? -11.133 13.047 -9.758 1 49.72 205 ARG A N 1
ATOM 1667 C CA . ARG A 1 205 ? -11.469 12.219 -10.906 1 49.72 205 ARG A CA 1
ATOM 1668 C C . ARG A 1 205 ? -11.812 10.797 -10.477 1 49.72 205 A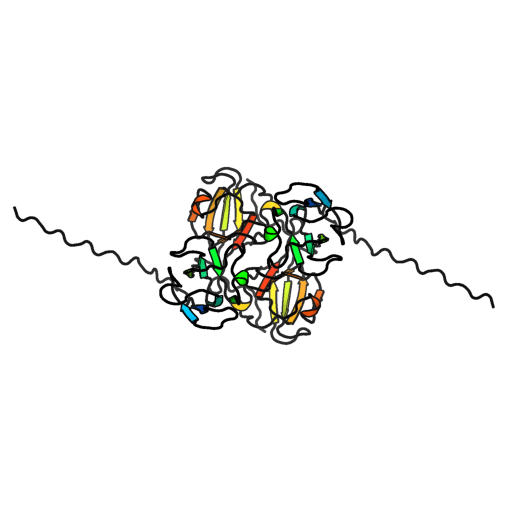RG A C 1
ATOM 1670 O O . ARG A 1 205 ? -12.148 9.953 -11.305 1 49.72 205 ARG A O 1
ATOM 1677 N N . GLY A 1 206 ? -11.68 10.32 -9.461 1 48.19 206 GLY A N 1
ATOM 1678 C CA . GLY A 1 206 ? -12.281 8.992 -9.555 1 48.19 206 GLY A CA 1
ATOM 1679 C C . GLY A 1 206 ? -13.758 9.031 -9.906 1 48.19 206 GLY A C 1
ATOM 1680 O O . GLY A 1 206 ? -14.531 9.766 -9.289 1 48.19 206 GLY A O 1
ATOM 1681 N N . CYS A 1 207 ? -14.141 9.195 -11.258 1 42.16 207 CYS A N 1
ATOM 1682 C CA . CYS A 1 207 ? -15.516 9.297 -11.734 1 42.16 207 CYS A CA 1
ATOM 1683 C C . CYS A 1 207 ? -16.453 8.484 -10.859 1 42.16 207 CYS A C 1
ATOM 1685 O O . CYS A 1 207 ? -16.453 7.254 -10.914 1 42.16 207 CYS A O 1
ATOM 1687 N N . PHE A 1 208 ? -16.516 8.758 -9.68 1 45.84 208 PHE A N 1
ATOM 1688 C CA . PHE A 1 208 ? -17.453 8.031 -8.805 1 45.84 208 PHE A CA 1
ATOM 1689 C C . PHE A 1 208 ? -18.891 8.477 -9.055 1 45.84 208 PHE A C 1
ATOM 1691 O O . PHE A 1 208 ? -19.172 9.68 -9.039 1 45.84 208 PHE A O 1
ATOM 1698 N N . LEU A 1 209 ? -19.453 7.918 -10.094 1 41.25 209 LEU A N 1
ATOM 1699 C CA . LEU A 1 209 ? -20.844 8.297 -10.258 1 41.25 209 LEU A CA 1
ATOM 1700 C C . LEU A 1 209 ? -21.641 8 -8.984 1 41.25 209 LEU A C 1
ATOM 1702 O O . LEU A 1 209 ? -21.625 6.875 -8.492 1 41.25 209 LEU A O 1
ATOM 1706 N N . SER A 1 210 ? -21.469 8.805 -8.07 1 37.88 210 SER A N 1
ATOM 1707 C CA . SER A 1 210 ? -22.516 8.695 -7.059 1 37.88 210 SER A CA 1
ATOM 1708 C C . SER A 1 210 ? -23.891 8.508 -7.703 1 37.88 210 SER A C 1
ATOM 1710 O O . SER A 1 210 ? -24.266 9.25 -8.602 1 37.88 210 SER A O 1
ATOM 1712 N N . SER A 1 211 ? -24.312 7.199 -7.809 1 35.06 211 SER A N 1
ATOM 1713 C CA . SER A 1 211 ? -25.719 7.18 -8.188 1 35.06 211 SER A CA 1
ATOM 1714 C C . SER A 1 211 ? -26.562 8.039 -7.25 1 35.06 211 SER A C 1
ATOM 1716 O O . SER A 1 211 ? -26.25 8.172 -6.066 1 35.06 211 SER A O 1
ATOM 1718 N N . MET B 1 1 ? -28.406 -62.25 -18.297 1 28.84 1 MET B N 1
ATOM 1719 C CA . MET B 1 1 ? -28.453 -60.812 -18.562 1 28.84 1 MET B CA 1
ATOM 1720 C C . MET B 1 1 ? -27.094 -60.156 -18.266 1 28.84 1 MET B C 1
ATOM 1722 O O . MET B 1 1 ? -26.578 -60.281 -17.156 1 28.84 1 MET B O 1
ATOM 1726 N N . ALA B 1 2 ? -26.281 -59.938 -19.359 1 35.75 2 ALA B N 1
ATOM 1727 C CA . ALA B 1 2 ? -24.891 -59.562 -19.578 1 35.75 2 ALA B CA 1
ATOM 1728 C C . ALA B 1 2 ? -24.562 -58.188 -18.984 1 35.75 2 ALA B C 1
ATOM 1730 O O . ALA B 1 2 ? -25.141 -57.188 -19.406 1 35.75 2 ALA B O 1
ATOM 1731 N N . GLU B 1 3 ? -24.391 -58.031 -17.688 1 32.69 3 GLU B N 1
ATOM 1732 C CA . GLU B 1 3 ? -24.203 -56.812 -16.906 1 32.69 3 GLU B CA 1
ATOM 1733 C C . GLU B 1 3 ? -23.062 -55.938 -17.5 1 32.69 3 GLU B C 1
ATOM 1735 O O . GLU B 1 3 ? -21.938 -56.438 -17.641 1 32.69 3 GLU B O 1
ATOM 1740 N N . GLN B 1 4 ? -23.375 -55 -18.406 1 29.17 4 GLN B N 1
ATOM 1741 C CA . GLN B 1 4 ? -22.516 -54.094 -19.188 1 29.17 4 GLN B CA 1
ATOM 1742 C C . GLN B 1 4 ? -21.594 -53.281 -18.266 1 29.17 4 GLN B C 1
ATOM 1744 O O . GLN B 1 4 ? -22.078 -52.594 -17.375 1 29.17 4 GLN B O 1
ATOM 1749 N N . HIS B 1 5 ? -20.391 -53.688 -17.906 1 33 5 HIS B N 1
ATOM 1750 C CA . HIS B 1 5 ? -19.312 -53.094 -17.141 1 33 5 HIS B CA 1
ATOM 1751 C C . HIS B 1 5 ? -18.984 -51.688 -17.688 1 33 5 HIS B C 1
ATOM 1753 O O . HIS B 1 5 ? -18.562 -51.562 -18.828 1 33 5 HIS B O 1
ATOM 1759 N N . SER B 1 6 ? -19.844 -50.688 -17.391 1 31.17 6 SER B N 1
ATOM 1760 C CA . SER B 1 6 ? -19.656 -49.312 -17.891 1 31.17 6 SER B CA 1
ATOM 1761 C C . SER B 1 6 ? -18.234 -48.812 -17.625 1 31.17 6 SER B C 1
ATOM 1763 O O . SER B 1 6 ? -17.609 -49.219 -16.625 1 31.17 6 SER B O 1
ATOM 1765 N N . ALA B 1 7 ? -17.516 -48.344 -18.703 1 33.56 7 ALA B N 1
ATOM 1766 C CA . ALA B 1 7 ? -16.156 -47.844 -18.891 1 33.56 7 ALA B CA 1
ATOM 1767 C C . ALA B 1 7 ? -15.867 -46.656 -17.953 1 33.56 7 ALA B C 1
ATOM 1769 O O . ALA B 1 7 ? -16.75 -45.844 -17.688 1 33.56 7 ALA B O 1
ATOM 1770 N N . PRO B 1 8 ? -14.852 -46.781 -17.109 1 30.36 8 PRO B N 1
ATOM 1771 C CA . PRO B 1 8 ? -14.461 -45.75 -16.125 1 30.36 8 PRO B CA 1
ATOM 1772 C C . PRO B 1 8 ? -14.281 -44.375 -16.734 1 30.36 8 PRO B C 1
ATOM 1774 O O . PRO B 1 8 ? -13.812 -44.25 -17.875 1 30.36 8 PRO B O 1
ATOM 1777 N N . GLU B 1 9 ? -15.203 -43.406 -16.625 1 29.27 9 GLU B N 1
ATOM 1778 C CA . GLU B 1 9 ? -15.148 -42.031 -17.109 1 29.27 9 GLU B CA 1
ATOM 1779 C C . GLU B 1 9 ? -13.781 -41.406 -16.828 1 29.27 9 GLU B C 1
ATOM 1781 O O . GLU B 1 9 ? -13.281 -41.469 -15.711 1 29.27 9 GLU B O 1
ATOM 1786 N N . GLN B 1 10 ? -12.875 -41.25 -17.828 1 25.5 10 GLN B N 1
ATOM 1787 C CA . GLN B 1 10 ? -11.578 -40.562 -17.875 1 25.5 10 GLN B CA 1
ATOM 1788 C C . GLN B 1 10 ? -11.672 -39.156 -17.266 1 25.5 10 GLN B C 1
ATOM 1790 O O . GLN B 1 10 ? -12.555 -38.375 -17.625 1 25.5 10 GLN B O 1
ATOM 1795 N N . ALA B 1 11 ? -11.203 -38.938 -16.094 1 27.11 11 ALA B N 1
ATOM 1796 C CA . ALA B 1 11 ? -11.016 -37.656 -15.406 1 27.11 11 ALA B CA 1
ATOM 1797 C C . ALA B 1 11 ? -10.453 -36.594 -16.344 1 27.11 11 ALA B C 1
ATOM 1799 O O . ALA B 1 11 ? -9.406 -36.812 -16.969 1 27.11 11 ALA B O 1
ATOM 1800 N N . ALA B 1 12 ? -11.227 -35.75 -17 1 27.59 12 ALA B N 1
ATOM 1801 C CA . ALA B 1 12 ? -10.852 -34.594 -17.812 1 27.59 12 ALA B CA 1
ATOM 1802 C C . ALA B 1 12 ? -9.742 -33.781 -17.125 1 27.59 12 ALA B C 1
ATOM 1804 O O . ALA B 1 12 ? -9.891 -33.406 -15.961 1 27.59 12 ALA B O 1
ATOM 1805 N N . ALA B 1 13 ? -8.516 -33.969 -17.438 1 30.17 13 ALA B N 1
ATOM 1806 C CA . ALA B 1 13 ? -7.398 -33.062 -17.172 1 30.17 13 ALA B CA 1
ATOM 1807 C C . ALA B 1 13 ? -7.789 -31.609 -17.406 1 30.17 13 ALA B C 1
ATOM 1809 O O . ALA B 1 13 ? -8.312 -31.266 -18.469 1 30.17 13 ALA B O 1
ATOM 1810 N N . GLY B 1 14 ? -8.297 -30.906 -16.438 1 28.06 14 GLY B N 1
ATOM 1811 C CA . GLY B 1 14 ? -8.578 -29.484 -16.531 1 28.06 14 GLY B CA 1
ATOM 1812 C C . GLY B 1 14 ? -7.613 -28.766 -17.453 1 28.06 14 GLY B C 1
ATOM 1813 O O . GLY B 1 14 ? -6.418 -29.062 -17.484 1 28.06 14 GLY B O 1
ATOM 1814 N N . LYS B 1 15 ? -8.055 -28.266 -18.594 1 31.88 15 LYS B N 1
ATOM 1815 C CA . LYS B 1 15 ? -7.402 -27.438 -19.609 1 31.88 15 LYS B CA 1
ATOM 1816 C C . LYS B 1 15 ? -6.461 -26.422 -18.953 1 31.88 15 LYS B C 1
ATOM 1818 O O . LYS B 1 15 ? -6.871 -25.656 -18.078 1 31.88 15 LYS B O 1
ATOM 1823 N N . SER B 1 16 ? -5.191 -26.719 -18.859 1 33.38 16 SER B N 1
ATOM 1824 C CA . SER B 1 16 ? -4.152 -25.703 -18.719 1 33.38 16 SER B CA 1
ATOM 1825 C C . SER B 1 16 ? -4.387 -24.547 -19.688 1 33.38 16 SER B C 1
ATOM 1827 O O . SER B 1 16 ? -4.293 -24.719 -20.906 1 33.38 16 SER B O 1
ATOM 1829 N N . HIS B 1 17 ? -5.566 -23.906 -19.766 1 34.12 17 HIS B N 1
ATOM 1830 C CA . HIS B 1 17 ? -5.578 -22.734 -20.609 1 34.12 17 HIS B CA 1
ATOM 1831 C C . HIS B 1 17 ? -4.195 -22.078 -20.688 1 34.12 17 HIS B C 1
ATOM 1833 O O . HIS B 1 17 ? -3.695 -21.578 -19.688 1 34.12 17 HIS B O 1
ATOM 1839 N N . GLY B 1 18 ? -3.326 -22.562 -21.5 1 34.69 18 GLY B N 1
ATOM 1840 C CA . GLY B 1 18 ? -2.045 -22.062 -21.969 1 34.69 18 GLY B CA 1
ATOM 1841 C C . GLY B 1 18 ? -2.084 -20.594 -22.359 1 34.69 18 GLY B C 1
ATOM 1842 O O . GLY B 1 18 ? -2.037 -20.25 -23.547 1 34.69 18 GLY B O 1
ATOM 1843 N N . GLY B 1 19 ? -3.006 -19.75 -21.969 1 37.31 19 GLY B N 1
ATOM 1844 C CA . GLY B 1 19 ? -2.764 -18.391 -22.453 1 37.31 19 GLY B CA 1
ATOM 1845 C C . GLY B 1 19 ? -1.289 -18.031 -22.516 1 37.31 19 GLY B C 1
ATOM 1846 O O . GLY B 1 19 ? -0.452 -18.734 -21.938 1 37.31 19 GLY B O 1
ATOM 1847 N N . LEU B 1 20 ? -0.864 -17.078 -23.438 1 42.69 20 LEU B N 1
ATOM 1848 C CA . LEU B 1 20 ? 0.506 -16.594 -23.516 1 42.69 20 LEU B CA 1
ATOM 1849 C C . LEU B 1 20 ? 1.148 -16.516 -22.141 1 42.69 20 LEU B C 1
ATOM 1851 O O . LEU B 1 20 ? 0.932 -15.562 -21.391 1 42.69 20 LEU B O 1
ATOM 1855 N N . GLY B 1 21 ? 1.041 -17.375 -21.281 1 51.06 21 GLY B N 1
ATOM 1856 C CA . GLY B 1 21 ? 1.422 -17.641 -19.906 1 51.06 21 GLY B CA 1
ATOM 1857 C C . GLY B 1 21 ? 2.783 -17.062 -19.547 1 51.06 21 GLY B C 1
ATOM 1858 O O . GLY B 1 21 ? 3.807 -17.531 -20.047 1 51.06 21 GLY B O 1
ATOM 1859 N N . GLY B 1 22 ? 2.861 -15.836 -19.5 1 60.56 22 GLY B N 1
ATOM 1860 C CA . GLY B 1 22 ? 4.129 -15.258 -19.094 1 60.56 22 GLY B CA 1
ATOM 1861 C C . GLY B 1 22 ? 4.879 -16.109 -18.078 1 60.56 22 GLY B C 1
ATOM 1862 O O . GLY B 1 22 ? 4.297 -17 -17.469 1 60.56 22 GLY B O 1
ATOM 1863 N N . VAL B 1 23 ? 6.152 -16.266 -18.234 1 82.44 23 VAL B N 1
ATOM 1864 C CA . VAL B 1 23 ? 7.098 -17 -17.406 1 82.44 23 VAL B CA 1
ATOM 1865 C C . VAL B 1 23 ? 7.043 -16.484 -15.969 1 82.44 23 VAL B C 1
ATOM 1867 O O . VAL B 1 23 ? 7.207 -15.289 -15.727 1 82.44 23 VAL B O 1
ATOM 1870 N N . TYR B 1 24 ? 6.355 -17.266 -15.047 1 94.19 24 TYR B N 1
ATOM 1871 C CA . TYR B 1 24 ? 6.402 -16.984 -13.617 1 94.19 24 TYR B CA 1
ATOM 1872 C C . TYR B 1 24 ? 7.625 -17.625 -12.969 1 94.19 24 TYR B C 1
ATOM 1874 O O . TYR B 1 24 ? 8.008 -18.734 -13.32 1 94.19 24 TYR B O 1
ATOM 1882 N N . LYS B 1 25 ? 8.258 -16.891 -12.094 1 97.06 25 LYS B N 1
ATOM 1883 C CA . LYS B 1 25 ? 9.43 -17.422 -11.406 1 97.06 25 LYS B CA 1
ATOM 1884 C C . LYS B 1 25 ? 9.594 -16.781 -10.031 1 97.06 25 LYS B C 1
ATOM 1886 O O . LYS B 1 25 ? 9.672 -15.555 -9.914 1 97.06 25 LYS B O 1
ATOM 1891 N N . VAL B 1 26 ? 9.617 -17.578 -9.031 1 97.12 26 VAL B N 1
ATOM 1892 C CA . VAL B 1 26 ? 9.812 -17.109 -7.664 1 97.12 26 VAL B CA 1
ATOM 1893 C C . VAL B 1 26 ? 10.766 -18.062 -6.93 1 97.12 26 VAL B C 1
ATOM 1895 O O . VAL B 1 26 ? 10.719 -19.266 -7.133 1 97.12 26 VAL B O 1
ATOM 1898 N N . ILE B 1 27 ? 11.68 -17.5 -6.172 1 97.81 27 ILE B N 1
ATOM 1899 C CA . ILE B 1 27 ? 12.594 -18.281 -5.344 1 97.81 27 ILE B CA 1
ATOM 1900 C C . ILE B 1 27 ? 12.258 -18.062 -3.867 1 97.81 27 ILE B C 1
ATOM 1902 O O . ILE B 1 27 ? 12.203 -16.922 -3.396 1 97.81 27 ILE B O 1
ATOM 1906 N N . VAL B 1 28 ? 12.039 -19.188 -3.176 1 97 28 VAL B N 1
ATOM 1907 C CA . VAL B 1 28 ? 11.719 -19.141 -1.753 1 97 28 VAL B CA 1
ATOM 1908 C C . VAL B 1 28 ? 12.875 -19.719 -0.941 1 97 28 VAL B C 1
ATOM 1910 O O . VAL B 1 28 ? 13.461 -20.734 -1.319 1 97 28 VAL B O 1
ATOM 1913 N N . TYR B 1 29 ? 13.203 -18.984 0.132 1 96.88 29 TYR B N 1
ATOM 1914 C CA . TYR B 1 29 ? 14.328 -19.406 0.968 1 96.88 29 TYR B CA 1
ATOM 1915 C C . TYR B 1 29 ? 13.852 -19.781 2.367 1 96.88 29 TYR B C 1
ATOM 1917 O O . TYR B 1 29 ? 12.898 -19.188 2.887 1 96.88 29 TYR B O 1
ATOM 1925 N N . GLU B 1 30 ? 14.578 -20.656 2.955 1 94.94 30 GLU B N 1
ATOM 1926 C CA . GLU B 1 30 ? 14.25 -21.141 4.293 1 94.94 30 GLU B CA 1
ATOM 1927 C C . GLU B 1 30 ? 14.578 -20.078 5.352 1 94.94 30 GLU B C 1
ATOM 1929 O O . GLU B 1 30 ? 13.883 -19.984 6.367 1 94.94 30 GLU B O 1
ATOM 1934 N N . MET B 1 31 ? 15.617 -19.328 5.16 1 96.06 31 MET B N 1
ATOM 1935 C CA . MET B 1 31 ? 16.062 -18.344 6.148 1 96.06 31 MET B CA 1
ATOM 1936 C C . MET B 1 31 ? 15.875 -16.938 5.621 1 96.06 31 MET B C 1
ATOM 1938 O O . MET B 1 31 ? 15.633 -16.734 4.43 1 96.06 31 MET B O 1
ATOM 1942 N N . GLU B 1 32 ? 15.953 -15.969 6.504 1 96.81 32 GLU B N 1
ATOM 1943 C CA . GLU B 1 32 ? 15.875 -14.562 6.125 1 96.81 32 GLU B CA 1
ATOM 1944 C C . GLU B 1 32 ? 17.078 -14.148 5.293 1 96.81 32 GLU B C 1
ATOM 1946 O O . GLU B 1 32 ? 18.109 -14.828 5.297 1 96.81 32 GLU B O 1
ATOM 1951 N N . ASN B 1 33 ? 16.938 -13.133 4.523 1 97.5 33 ASN B N 1
ATOM 1952 C CA . ASN B 1 33 ? 18.016 -12.516 3.74 1 97.5 33 ASN B CA 1
ATOM 1953 C C . ASN B 1 33 ? 18.578 -13.484 2.705 1 97.5 33 ASN B C 1
ATOM 1955 O O . ASN B 1 33 ? 19.781 -13.531 2.49 1 97.5 33 ASN B O 1
ATOM 1959 N N . PHE B 1 34 ? 17.672 -14.273 2.268 1 97.5 34 PHE B N 1
ATOM 1960 C CA . PHE B 1 34 ? 17.938 -15.125 1.116 1 97.5 34 PHE B CA 1
ATOM 1961 C C . PHE B 1 34 ? 19.047 -16.125 1.423 1 97.5 34 PHE B C 1
ATOM 1963 O O . PHE B 1 34 ? 19.953 -16.328 0.611 1 97.5 34 PHE B O 1
ATOM 1970 N N . GLN B 1 35 ? 19.031 -16.594 2.602 1 97.19 35 GLN B N 1
ATOM 1971 C CA . GLN B 1 35 ? 19.984 -17.594 3.049 1 97.19 35 GLN B CA 1
ATOM 1972 C C . GLN B 1 35 ? 19.328 -18.953 3.227 1 97.19 35 GLN B C 1
ATOM 1974 O O . GLN B 1 35 ? 18.094 -19.047 3.232 1 97.19 35 GLN B O 1
ATOM 1979 N N . GLY B 1 36 ? 20.156 -20.062 3.209 1 94.94 36 GLY B N 1
ATOM 1980 C CA . GLY B 1 36 ? 19.672 -21.422 3.459 1 94.94 36 GLY B CA 1
ATOM 1981 C C . GLY B 1 36 ? 19.156 -22.109 2.207 1 94.94 36 GLY B C 1
ATOM 1982 O O . GLY B 1 36 ? 19.453 -21.672 1.091 1 94.94 36 GLY B O 1
ATOM 1983 N N . LYS B 1 37 ? 18.422 -23.188 2.451 1 94.31 37 LYS B N 1
ATOM 1984 C CA . LYS B 1 37 ? 17.844 -23.938 1.351 1 94.31 37 LYS B CA 1
ATOM 1985 C C . LYS B 1 37 ? 16.859 -23.094 0.544 1 94.31 37 LYS B C 1
ATOM 1987 O O . LYS B 1 37 ? 16.141 -22.266 1.106 1 94.31 37 LYS B O 1
ATOM 1992 N N . ARG B 1 38 ? 16.891 -23.266 -0.709 1 94.5 38 ARG B N 1
ATOM 1993 C CA . ARG B 1 38 ? 15.984 -22.5 -1.551 1 94.5 38 ARG B CA 1
ATOM 1994 C C . ARG B 1 38 ? 15.227 -23.406 -2.51 1 94.5 38 ARG B C 1
ATOM 1996 O O . ARG B 1 38 ? 15.648 -24.531 -2.781 1 94.5 38 ARG B O 1
ATOM 2003 N N . CYS B 1 39 ? 14.133 -22.922 -2.998 1 93.75 39 CYS B N 1
ATOM 2004 C CA . CYS B 1 39 ? 13.281 -23.594 -3.973 1 93.75 39 CYS B CA 1
ATOM 2005 C C . CYS B 1 39 ? 12.781 -22.625 -5.031 1 93.75 39 CYS B C 1
ATOM 2007 O O . CYS B 1 39 ? 12.305 -21.531 -4.703 1 93.75 39 CYS B O 1
ATOM 2009 N N . GLU B 1 40 ? 12.961 -23.031 -6.23 1 94.94 40 GLU B N 1
ATOM 2010 C CA . GLU B 1 40 ? 12.469 -22.234 -7.352 1 94.94 40 GLU B CA 1
ATOM 2011 C C . GLU B 1 40 ? 11.133 -22.766 -7.867 1 94.94 40 GLU B C 1
ATOM 2013 O O . GLU B 1 40 ? 10.992 -23.953 -8.117 1 94.94 40 GLU B O 1
ATOM 2018 N N . LEU B 1 41 ? 10.234 -21.859 -7.969 1 94.94 41 LEU B N 1
ATOM 2019 C CA . LEU B 1 41 ? 8.898 -22.266 -8.414 1 94.94 41 LEU B CA 1
ATOM 2020 C C . LEU B 1 41 ? 8.477 -21.484 -9.656 1 94.94 41 LEU B C 1
ATOM 2022 O O . LEU B 1 41 ? 8.766 -20.297 -9.773 1 94.94 41 LEU B O 1
ATOM 2026 N N . SER B 1 42 ? 7.816 -22.188 -10.562 1 96.12 42 SER B N 1
ATOM 2027 C CA . SER B 1 42 ? 7.27 -21.562 -11.766 1 96.12 42 SER B CA 1
ATOM 2028 C C . SER B 1 42 ? 5.777 -21.844 -11.906 1 96.12 42 SER B C 1
ATOM 2030 O O . SER B 1 42 ? 5.133 -21.359 -12.836 1 96.12 42 SER B O 1
ATOM 2032 N N . ALA B 1 43 ? 5.32 -22.641 -11.008 1 95.81 43 ALA B N 1
ATOM 2033 C CA . ALA B 1 43 ? 3.91 -23 -10.961 1 95.81 43 ALA B CA 1
ATOM 2034 C C . ALA B 1 43 ? 3.383 -22.984 -9.523 1 95.81 43 ALA B C 1
ATOM 2036 O O . ALA B 1 43 ? 4.145 -22.75 -8.586 1 95.81 43 ALA B O 1
ATOM 2037 N N . GLU B 1 44 ? 2.09 -23.172 -9.406 1 96.06 44 GLU B N 1
ATOM 2038 C CA . GLU B 1 44 ? 1.49 -23.094 -8.078 1 96.06 44 GLU B CA 1
ATOM 2039 C C . GLU B 1 44 ? 2.041 -24.188 -7.156 1 96.06 44 GLU B C 1
ATOM 2041 O O . GLU B 1 44 ? 2.428 -25.25 -7.621 1 96.06 44 GLU B O 1
ATOM 2046 N N . CYS B 1 45 ? 2.113 -23.953 -5.957 1 95.62 45 CYS B N 1
ATOM 2047 C CA . CYS B 1 45 ? 2.555 -24.875 -4.918 1 95.62 45 CYS B CA 1
ATOM 2048 C C . CYS B 1 45 ? 1.633 -24.812 -3.705 1 95.62 45 CYS B C 1
ATOM 2050 O O . CYS B 1 45 ? 1.72 -23.875 -2.902 1 95.62 45 CYS B O 1
ATOM 2052 N N . PRO B 1 46 ? 0.739 -25.781 -3.527 1 95.75 46 PRO B N 1
ATOM 2053 C CA . PRO B 1 46 ? -0.25 -25.75 -2.447 1 95.75 46 PRO B CA 1
ATOM 2054 C C . PRO B 1 46 ? 0.355 -26.062 -1.083 1 95.75 46 PRO B C 1
ATOM 2056 O O . PRO B 1 46 ? -0.291 -25.859 -0.053 1 95.75 46 PRO B O 1
ATOM 2059 N N . ASN B 1 47 ? 1.633 -26.656 -1.103 1 93.44 47 ASN B N 1
ATOM 2060 C CA . ASN B 1 47 ? 2.309 -27 0.141 1 93.44 47 ASN B CA 1
ATOM 2061 C C . ASN B 1 47 ? 3.816 -26.781 0.043 1 93.44 47 ASN B C 1
ATOM 2063 O O . ASN B 1 47 ? 4.547 -27.641 -0.443 1 93.44 47 ASN B O 1
ATOM 2067 N N . LEU B 1 48 ? 4.34 -25.734 0.547 1 90.81 48 LEU B N 1
ATOM 2068 C CA . LEU B 1 48 ? 5.754 -25.375 0.447 1 90.81 48 LEU B CA 1
ATOM 2069 C C . LEU B 1 48 ? 6.582 -26.172 1.456 1 90.81 48 LEU B C 1
ATOM 2071 O O . LEU B 1 48 ? 7.766 -26.422 1.223 1 90.81 48 LEU B O 1
ATOM 2075 N N . THR B 1 49 ? 6.105 -26.625 2.613 1 80.88 49 THR B N 1
ATOM 2076 C CA . THR B 1 49 ? 6.891 -27.219 3.691 1 80.88 49 THR B CA 1
ATOM 2077 C C . THR B 1 49 ? 7.012 -28.734 3.508 1 80.88 49 THR B C 1
ATOM 2079 O O . THR B 1 49 ? 7.996 -29.328 3.938 1 80.88 49 THR B O 1
ATOM 2082 N N . GLU B 1 50 ? 6.137 -29.406 3.113 1 67.94 50 GLU B N 1
ATOM 2083 C CA . GLU B 1 50 ? 6.273 -30.859 3.059 1 67.94 50 GLU B CA 1
ATOM 2084 C C . GLU B 1 50 ? 7.363 -31.266 2.072 1 67.94 50 GLU B C 1
ATOM 2086 O O . GLU B 1 50 ? 8.055 -32.281 2.283 1 67.94 50 GLU B O 1
ATOM 2091 N N . SER B 1 51 ? 7.531 -30.609 1.134 1 62.78 51 SER B N 1
ATOM 2092 C CA . SER B 1 51 ? 8.375 -31.203 0.102 1 62.78 51 SER B CA 1
ATOM 2093 C C . SER B 1 51 ? 9.641 -30.375 -0.11 1 62.78 51 SER B C 1
ATOM 2095 O O . SER B 1 51 ? 10.648 -30.891 -0.595 1 62.78 51 SER B O 1
ATOM 2097 N N . LEU B 1 52 ? 9.602 -29.062 0.56 1 69.25 52 LEU B N 1
ATOM 2098 C CA . LEU B 1 52 ? 10.703 -28.281 0.004 1 69.25 52 LEU B CA 1
ATOM 2099 C C . LEU B 1 52 ? 11.469 -27.562 1.107 1 69.25 52 LEU B C 1
ATOM 2101 O O . LEU B 1 52 ? 12.68 -27.734 1.243 1 69.25 52 LEU B O 1
ATOM 2105 N N . LEU B 1 53 ? 10.633 -26.859 1.997 1 84.69 53 LEU B N 1
ATOM 2106 C CA . LEU B 1 53 ? 11.281 -26.031 3.014 1 84.69 53 LEU B CA 1
ATOM 2107 C C . LEU B 1 53 ? 10.625 -26.234 4.375 1 84.69 53 LEU B C 1
ATOM 2109 O O . LEU B 1 53 ? 9.43 -26.562 4.453 1 84.69 53 LEU B O 1
ATOM 2113 N N . GLU B 1 54 ? 11.328 -26.25 5.43 1 85.81 54 GLU B N 1
ATOM 2114 C CA . GLU B 1 54 ? 10.742 -26.281 6.766 1 85.81 54 GLU B CA 1
ATOM 2115 C C . GLU B 1 54 ? 9.922 -25.016 7.035 1 85.81 54 GLU B C 1
ATOM 2117 O O . GLU B 1 54 ? 8.867 -25.078 7.66 1 85.81 54 GLU B O 1
ATOM 2122 N N . LYS B 1 55 ? 10.477 -23.953 6.562 1 91.38 55 LYS B N 1
ATOM 2123 C CA . LYS B 1 55 ? 9.805 -22.656 6.703 1 91.38 55 LYS B CA 1
ATOM 2124 C C . LYS B 1 55 ? 10.242 -21.703 5.602 1 91.38 55 LYS B C 1
ATOM 2126 O O . LYS B 1 55 ? 11.25 -21.922 4.934 1 91.38 55 LYS B O 1
ATOM 2131 N N . VAL B 1 56 ? 9.414 -20.719 5.438 1 94.81 56 VAL B N 1
ATOM 2132 C CA . VAL B 1 56 ? 9.797 -19.688 4.488 1 94.81 56 VAL B CA 1
ATOM 2133 C C . VAL B 1 56 ? 10.312 -18.453 5.238 1 94.81 56 VAL B C 1
ATOM 2135 O O . VAL B 1 56 ? 9.625 -17.922 6.109 1 94.81 56 VAL B O 1
ATOM 2138 N N . GLY B 1 57 ? 11.531 -18.062 4.883 1 95.94 57 GLY B N 1
ATOM 2139 C CA . GLY B 1 57 ? 12.125 -16.938 5.574 1 95.94 57 GLY B CA 1
ATOM 2140 C C . GLY B 1 57 ? 12.258 -15.703 4.699 1 95.94 57 GLY B C 1
ATOM 2141 O O . GLY B 1 57 ? 12.281 -14.578 5.199 1 95.94 57 GLY B O 1
ATOM 2142 N N . SER B 1 58 ? 12.469 -15.914 3.451 1 97.69 58 SER B N 1
ATOM 2143 C CA . SER B 1 58 ? 12.602 -14.82 2.498 1 97.69 58 SER B CA 1
ATOM 2144 C C . SER B 1 58 ? 12.195 -15.25 1.094 1 97.69 58 SER B C 1
ATOM 2146 O O . SER B 1 58 ? 12.086 -16.453 0.817 1 97.69 58 SER B O 1
ATOM 2148 N N . ILE B 1 59 ? 11.891 -14.289 0.261 1 97.94 59 ILE B N 1
ATOM 2149 C CA . ILE B 1 59 ? 11.344 -14.586 -1.06 1 97.94 59 ILE B CA 1
ATOM 2150 C C . ILE B 1 59 ? 11.93 -13.617 -2.086 1 97.94 59 ILE B C 1
ATOM 2152 O O . ILE B 1 59 ? 12.047 -12.422 -1.818 1 97.94 59 ILE B O 1
ATOM 2156 N N . GLN B 1 60 ? 12.266 -14.086 -3.176 1 97.88 60 GLN B N 1
ATOM 2157 C CA . GLN B 1 60 ? 12.625 -13.273 -4.332 1 97.88 60 GLN B CA 1
ATOM 2158 C C . GLN B 1 60 ? 11.711 -13.562 -5.516 1 97.88 60 GLN B C 1
ATOM 2160 O O . GLN B 1 60 ? 11.688 -14.688 -6.027 1 97.88 60 GLN B O 1
ATOM 2165 N N . VAL B 1 61 ? 11 -12.586 -5.93 1 97.25 61 VAL B N 1
ATOM 2166 C CA . VAL B 1 61 ? 10.133 -12.742 -7.098 1 97.25 61 VAL B CA 1
ATOM 2167 C C . VAL B 1 61 ? 10.844 -12.203 -8.336 1 97.25 61 VAL B C 1
ATOM 2169 O O . VAL B 1 61 ? 11.117 -11.008 -8.438 1 97.25 61 VAL B O 1
ATOM 2172 N N . GLU B 1 62 ? 11.086 -13.039 -9.242 1 94.94 62 GLU B N 1
ATOM 2173 C CA . GLU B 1 62 ? 11.766 -12.656 -10.477 1 94.94 62 GLU B CA 1
ATOM 2174 C C . GLU B 1 62 ? 10.766 -12.305 -11.57 1 94.94 62 GLU B C 1
ATOM 2176 O O . GLU B 1 62 ? 11.016 -11.414 -12.391 1 94.94 62 GLU B O 1
ATOM 2181 N N . SER B 1 63 ? 9.82 -13.039 -11.648 1 93.5 63 SER B N 1
ATOM 2182 C CA . SER B 1 63 ? 8.719 -12.812 -12.578 1 93.5 63 SER B CA 1
ATOM 2183 C C . SER B 1 63 ? 7.371 -13.086 -11.914 1 93.5 63 SER B C 1
ATOM 2185 O O . SER B 1 63 ? 7.148 -14.172 -11.375 1 93.5 63 SER B O 1
ATOM 2187 N N . GLY B 1 64 ? 6.5 -12.117 -11.93 1 93.06 64 GLY B N 1
ATOM 2188 C CA . GLY B 1 64 ? 5.207 -12.219 -11.273 1 93.06 64 GLY B CA 1
ATOM 2189 C C . GLY B 1 64 ? 4.125 -11.398 -11.945 1 93.06 64 GLY B C 1
ATOM 2190 O O . GLY B 1 64 ? 4.25 -11.047 -13.117 1 93.06 64 GLY B O 1
ATOM 2191 N N . PRO B 1 65 ? 3.123 -11.094 -11.062 1 95.75 65 PRO B N 1
ATOM 2192 C CA . PRO B 1 65 ? 2.957 -11.234 -9.609 1 95.75 65 PRO B CA 1
ATOM 2193 C C . PRO B 1 65 ? 2.492 -12.633 -9.203 1 95.75 65 PRO B C 1
ATOM 2195 O O . PRO B 1 65 ? 1.978 -13.383 -10.031 1 95.75 65 PRO B O 1
ATOM 2198 N N . TRP B 1 66 ? 2.752 -12.977 -7.871 1 97.69 66 TRP B N 1
ATOM 2199 C CA . TRP B 1 66 ? 2.289 -14.203 -7.227 1 97.69 66 TRP B CA 1
ATOM 2200 C C . TRP B 1 66 ? 1.315 -13.891 -6.098 1 97.69 66 TRP B C 1
ATOM 2202 O O . TRP B 1 66 ? 1.297 -12.773 -5.578 1 97.69 66 TRP B O 1
ATOM 2212 N N . LEU B 1 67 ? 0.461 -14.789 -5.777 1 98.06 67 LEU B N 1
ATOM 2213 C CA . LEU B 1 67 ? -0.362 -14.727 -4.574 1 98.06 67 LEU B CA 1
ATOM 2214 C C . LEU B 1 67 ? 0.038 -15.812 -3.584 1 98.06 67 LEU B C 1
ATOM 2216 O O . LEU B 1 67 ? -0.054 -17 -3.891 1 98.06 67 LEU B O 1
ATOM 2220 N N . ALA B 1 68 ? 0.558 -15.398 -2.447 1 97.81 68 ALA B N 1
ATOM 2221 C CA . ALA B 1 68 ? 0.945 -16.328 -1.396 1 97.81 68 ALA B CA 1
ATOM 2222 C C . ALA B 1 68 ? -0.115 -16.391 -0.3 1 97.81 68 ALA B C 1
ATOM 2224 O O . ALA B 1 68 ? -0.938 -15.484 -0.172 1 97.81 68 ALA B O 1
ATOM 2225 N N . PHE B 1 69 ? -0.048 -17.516 0.478 1 97 69 PHE B N 1
ATOM 2226 C CA . PHE B 1 69 ? -1.059 -17.734 1.505 1 97 69 PHE B CA 1
ATOM 2227 C C . PHE B 1 69 ? -0.414 -18.188 2.807 1 97 69 PHE B C 1
ATOM 2229 O O . PHE B 1 69 ? 0.585 -18.922 2.791 1 97 69 PHE B O 1
ATOM 2236 N N . GLU B 1 70 ? -1.034 -17.781 3.814 1 96.38 70 GLU B N 1
ATOM 2237 C CA . GLU B 1 70 ? -0.591 -18.109 5.164 1 96.38 70 GLU B CA 1
ATOM 2238 C C . GLU B 1 70 ? -0.597 -19.625 5.387 1 96.38 70 GLU B C 1
ATOM 2240 O O . GLU B 1 70 ? 0.325 -20.172 5.992 1 96.38 70 GLU B O 1
ATOM 2245 N N . ARG B 1 71 ? -1.609 -20.266 4.887 1 95.5 71 ARG B N 1
ATOM 2246 C CA . ARG B 1 71 ? -1.81 -21.688 5.156 1 95.5 71 ARG B CA 1
ATOM 2247 C C . ARG B 1 71 ? -1.703 -22.5 3.873 1 95.5 71 ARG B C 1
ATOM 2249 O O . ARG B 1 71 ? -1.58 -21.938 2.781 1 95.5 71 ARG B O 1
ATOM 2256 N N . ARG B 1 72 ? -1.741 -23.766 4.047 1 95.56 72 ARG B N 1
ATOM 2257 C CA . ARG B 1 72 ? -1.688 -24.688 2.918 1 95.56 72 ARG B CA 1
ATOM 2258 C C . ARG B 1 72 ? -2.969 -24.625 2.094 1 95.56 72 ARG B C 1
ATOM 2260 O O . ARG B 1 72 ? -3.975 -24.062 2.545 1 95.56 72 ARG B O 1
ATOM 2267 N N . ALA B 1 73 ? -2.807 -25.062 0.867 1 96.94 73 ALA B N 1
ATOM 2268 C CA . ALA B 1 73 ? -3.945 -25.203 -0.037 1 96.94 73 ALA B CA 1
ATOM 2269 C C . ALA B 1 73 ? -4.602 -23.859 -0.317 1 96.94 73 ALA B C 1
ATOM 2271 O O . ALA B 1 73 ? -5.828 -23.766 -0.41 1 96.94 73 ALA B O 1
ATOM 2272 N N . PHE B 1 74 ? -3.785 -22.859 -0.317 1 96.75 74 PHE B N 1
ATOM 2273 C CA . PHE B 1 74 ? -4.188 -21.516 -0.72 1 96.75 74 PHE B CA 1
ATOM 2274 C C . PHE B 1 74 ? -5.262 -20.969 0.213 1 96.75 74 PHE B C 1
ATOM 2276 O O . PHE B 1 74 ? -6.242 -20.375 -0.241 1 96.75 74 PHE B O 1
ATOM 2283 N N . ARG B 1 75 ? -5.031 -21.234 1.533 1 96.19 75 ARG B N 1
ATOM 2284 C CA . ARG B 1 75 ? -5.973 -20.766 2.545 1 96.19 75 ARG B CA 1
ATOM 2285 C C . ARG B 1 75 ? -5.324 -19.719 3.457 1 96.19 75 ARG B C 1
ATOM 2287 O O . ARG B 1 75 ? -4.098 -19.578 3.471 1 96.19 75 ARG B O 1
ATOM 2294 N N . GLY B 1 76 ? -6.207 -18.969 4.16 1 95 76 GLY B N 1
ATOM 2295 C CA . GLY B 1 76 ? -5.711 -18.016 5.141 1 95 76 GLY B CA 1
ATOM 2296 C C . GLY B 1 76 ? -5.426 -16.641 4.551 1 95 76 GLY B C 1
ATOM 2297 O O . GLY B 1 76 ? -5.977 -16.281 3.508 1 95 76 GLY B O 1
ATOM 2298 N N . GLU B 1 77 ? -4.559 -15.93 5.273 1 95.56 77 GLU B N 1
ATOM 2299 C CA . GLU B 1 77 ? -4.242 -14.578 4.828 1 95.56 77 GLU B CA 1
ATOM 2300 C C . GLU B 1 77 ? -3.523 -14.594 3.48 1 95.56 77 GLU B C 1
ATOM 2302 O O . GLU B 1 77 ? -2.688 -15.461 3.227 1 95.56 77 GLU B O 1
ATOM 2307 N N . GLN B 1 78 ? -3.809 -13.609 2.691 1 97.12 78 GLN B N 1
ATOM 2308 C CA . GLN B 1 78 ? -3.256 -13.508 1.344 1 97.12 78 GLN B CA 1
ATOM 2309 C C . GLN B 1 78 ? -2.143 -12.469 1.282 1 97.12 78 GLN B C 1
ATOM 2311 O O . GLN B 1 78 ? -2.221 -11.43 1.939 1 97.12 78 GLN B O 1
ATOM 2316 N N . TYR B 1 79 ? -1.13 -12.766 0.482 1 97.62 79 TYR B N 1
ATOM 2317 C CA . TYR B 1 79 ? -0.009 -11.859 0.27 1 97.62 79 TYR B CA 1
ATOM 2318 C C . TYR B 1 79 ? 0.277 -11.68 -1.217 1 97.62 79 TYR B C 1
ATOM 2320 O O . TYR B 1 79 ? 0.725 -12.617 -1.885 1 97.62 79 TYR B O 1
ATOM 2328 N N . VAL B 1 80 ? 0.031 -10.492 -1.742 1 98 80 VAL B N 1
ATOM 2329 C CA . VAL B 1 80 ? 0.393 -10.219 -3.129 1 98 80 VAL B CA 1
ATOM 2330 C C . VAL B 1 80 ? 1.898 -9.977 -3.232 1 98 80 VAL B C 1
ATOM 2332 O O . VAL B 1 80 ? 2.445 -9.117 -2.541 1 98 80 VAL B O 1
ATOM 2335 N N . LEU B 1 81 ? 2.521 -10.758 -4.066 1 97.88 81 LEU B N 1
ATOM 2336 C CA . LEU B 1 81 ? 3.967 -10.648 -4.238 1 97.88 81 LEU B CA 1
ATOM 2337 C C . LEU B 1 81 ? 4.312 -10.156 -5.641 1 97.88 81 LEU B C 1
ATOM 2339 O O . LEU B 1 81 ? 4.316 -10.938 -6.594 1 97.88 81 LEU B O 1
ATOM 2343 N N . GLU B 1 82 ? 4.629 -8.898 -5.734 1 95.88 82 GLU B N 1
ATOM 2344 C CA . GLU B 1 82 ? 5.141 -8.328 -6.977 1 95.88 82 GLU B CA 1
ATOM 2345 C C . GLU B 1 82 ? 6.637 -8.594 -7.133 1 95.88 82 GLU B C 1
ATOM 2347 O O . GLU B 1 82 ? 7.293 -9.039 -6.191 1 95.88 82 GLU B O 1
ATOM 2352 N N . LYS B 1 83 ? 7.133 -8.336 -8.328 1 95.38 83 LYS B N 1
ATOM 2353 C CA . LYS B 1 83 ? 8.562 -8.516 -8.562 1 95.38 83 LYS B CA 1
ATOM 2354 C C . LYS B 1 83 ? 9.391 -7.734 -7.547 1 95.38 83 LYS B C 1
ATOM 2356 O O . LYS B 1 83 ? 9.109 -6.566 -7.277 1 95.38 83 LYS B O 1
ATOM 2361 N N . GLY B 1 84 ? 10.367 -8.414 -6.965 1 95.94 84 GLY B N 1
ATOM 2362 C CA . GLY B 1 84 ? 11.227 -7.758 -5.996 1 95.94 84 GLY B CA 1
ATOM 2363 C C . GLY B 1 84 ? 11.711 -8.688 -4.902 1 95.94 84 GLY B C 1
ATOM 2364 O O . GLY B 1 84 ? 11.562 -9.906 -5.008 1 95.94 84 GLY B O 1
ATOM 2365 N N . ASP B 1 85 ? 12.367 -8.062 -3.902 1 96.62 85 ASP B N 1
ATOM 2366 C CA . ASP B 1 85 ? 12.984 -8.797 -2.801 1 96.62 85 ASP B CA 1
ATOM 2367 C C . ASP B 1 85 ? 12.18 -8.641 -1.517 1 96.62 85 ASP B C 1
ATOM 2369 O O . ASP B 1 85 ? 11.805 -7.531 -1.138 1 96.62 85 ASP B O 1
ATOM 2373 N N . TYR B 1 86 ? 11.906 -9.742 -0.925 1 97.44 86 TYR B N 1
ATOM 2374 C CA . TYR B 1 86 ? 11.281 -9.836 0.389 1 97.44 86 TYR B CA 1
ATOM 2375 C C . TYR B 1 86 ? 12.195 -10.547 1.377 1 97.44 86 TYR B C 1
ATOM 2377 O O . TYR B 1 86 ? 12.086 -11.766 1.571 1 97.44 86 TYR B O 1
ATOM 2385 N N . PRO B 1 87 ? 13.055 -9.781 2.07 1 96.88 87 PRO B N 1
ATOM 2386 C CA . PRO B 1 87 ? 14.164 -10.391 2.814 1 96.88 87 PRO B CA 1
ATOM 2387 C C . PRO B 1 87 ? 13.711 -11.023 4.129 1 96.88 87 PRO B C 1
ATOM 2389 O O . PRO B 1 87 ? 14.477 -11.766 4.754 1 96.88 87 PRO B O 1
ATOM 2392 N N . ARG B 1 88 ? 12.484 -10.688 4.609 1 96.31 88 ARG B N 1
ATOM 2393 C CA . ARG B 1 88 ? 11.93 -11.18 5.867 1 96.31 88 ARG B CA 1
ATOM 2394 C C . ARG B 1 88 ? 10.406 -11.211 5.816 1 96.31 88 ARG B C 1
ATOM 2396 O O . ARG B 1 88 ? 9.797 -10.617 4.93 1 96.31 88 ARG B O 1
ATOM 2403 N N . TRP B 1 89 ? 9.82 -11.906 6.785 1 94.56 89 TRP B N 1
ATOM 2404 C CA . TRP B 1 89 ? 8.375 -12.125 6.785 1 94.56 89 TRP B CA 1
ATOM 2405 C C . TRP B 1 89 ? 7.629 -10.797 6.84 1 94.56 89 TRP B C 1
ATOM 2407 O O . TRP B 1 89 ? 6.531 -10.672 6.293 1 94.56 89 TRP B O 1
ATOM 2417 N N . ASP B 1 90 ? 8.156 -9.766 7.422 1 93.38 90 ASP B N 1
ATOM 2418 C CA . ASP B 1 90 ? 7.484 -8.477 7.535 1 93.38 90 ASP B CA 1
ATOM 2419 C C . ASP B 1 90 ? 7.5 -7.734 6.203 1 93.38 90 ASP B C 1
ATOM 2421 O O . ASP B 1 90 ? 6.805 -6.727 6.039 1 93.38 90 ASP B O 1
ATOM 2425 N N . ALA B 1 91 ? 8.227 -8.234 5.238 1 95.19 91 ALA B N 1
ATOM 2426 C CA . ALA B 1 91 ? 8.289 -7.637 3.908 1 95.19 91 ALA B CA 1
ATOM 2427 C C . ALA B 1 91 ? 7.105 -8.078 3.051 1 95.19 91 ALA B C 1
ATOM 2429 O O . ALA B 1 91 ? 6.742 -7.402 2.086 1 95.19 91 ALA B O 1
ATOM 2430 N N . TRP B 1 92 ? 6.535 -9.258 3.457 1 95.88 92 TRP B N 1
ATOM 2431 C CA . TRP B 1 92 ? 5.441 -9.703 2.596 1 95.88 92 TRP B CA 1
ATOM 2432 C C . TRP B 1 92 ? 4.117 -9.688 3.352 1 95.88 92 TRP B C 1
ATOM 2434 O O . TRP B 1 92 ? 3.045 -9.688 2.738 1 95.88 92 TRP B O 1
ATOM 2444 N N . SER B 1 93 ? 4.152 -9.688 4.609 1 91.88 93 SER B N 1
ATOM 2445 C CA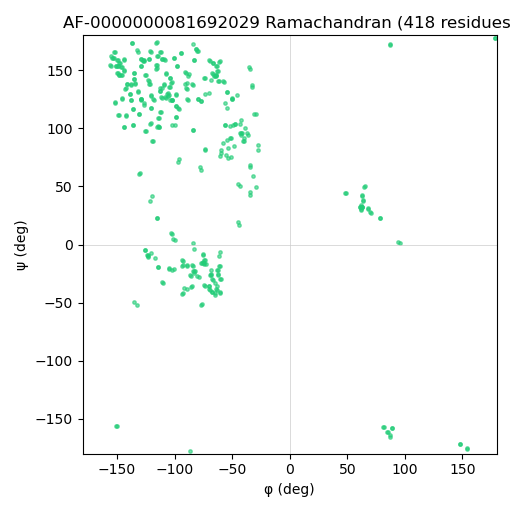 . SER B 1 93 ? 2.928 -9.68 5.398 1 91.88 93 SER B CA 1
ATOM 2446 C C . SER B 1 93 ? 2.443 -8.258 5.66 1 91.88 93 SER B C 1
ATOM 2448 O O . SER B 1 93 ? 3.15 -7.461 6.277 1 91.88 93 SER B O 1
ATOM 2450 N N . ASN B 1 94 ? 1.252 -7.945 5.305 1 88.38 94 ASN B N 1
ATOM 2451 C CA . ASN B 1 94 ? 0.683 -6.613 5.496 1 88.38 94 ASN B CA 1
ATOM 2452 C C . ASN B 1 94 ? 0.095 -6.453 6.895 1 88.38 94 ASN B C 1
ATOM 2454 O O . ASN B 1 94 ? 0.206 -5.387 7.5 1 88.38 94 ASN B O 1
ATOM 2458 N N . SER B 1 95 ? -0.477 -7.496 7.398 1 86.69 95 SER B N 1
ATOM 2459 C CA . SER B 1 95 ? -1.12 -7.438 8.711 1 86.69 95 SER B CA 1
ATOM 2460 C C . SER B 1 95 ? -0.124 -7.719 9.828 1 86.69 95 SER B C 1
ATOM 2462 O O . SER B 1 95 ? -0.37 -7.379 10.984 1 86.69 95 SER B O 1
ATOM 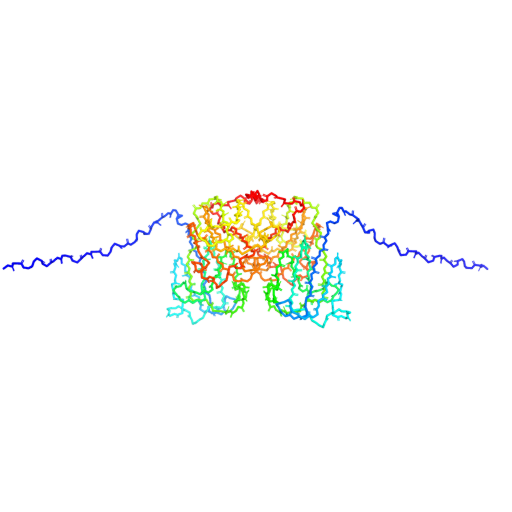2464 N N . HIS B 1 96 ? 0.936 -8.453 9.547 1 86.81 96 HIS B N 1
ATOM 2465 C CA . HIS B 1 96 ? 1.991 -8.867 10.461 1 86.81 96 HIS B CA 1
ATOM 2466 C C . HIS B 1 96 ? 1.435 -9.734 11.586 1 86.81 96 HIS B C 1
ATOM 2468 O O . HIS B 1 96 ? 1.901 -9.656 12.727 1 86.81 96 HIS B O 1
ATOM 2474 N N . ARG B 1 97 ? 0.404 -10.438 11.227 1 85.56 97 ARG B N 1
ATOM 2475 C CA . ARG B 1 97 ? -0.209 -11.328 12.211 1 85.56 97 ARG B CA 1
ATOM 2476 C C . ARG B 1 97 ? 0.428 -12.711 12.18 1 85.56 97 ARG B C 1
ATOM 2478 O O . ARG B 1 97 ? 0.247 -13.508 13.102 1 85.56 97 ARG B O 1
ATOM 2485 N N . SER B 1 98 ? 1.077 -12.93 11.102 1 88.19 98 SER B N 1
ATOM 2486 C CA . SER B 1 98 ? 1.695 -14.242 10.914 1 88.19 98 SER B CA 1
ATOM 2487 C C . SER B 1 98 ? 2.971 -14.133 10.086 1 88.19 98 SER B C 1
ATOM 2489 O O . SER B 1 98 ? 3.051 -13.328 9.156 1 88.19 98 SER B O 1
ATOM 2491 N N . ASP B 1 99 ? 3.863 -14.969 10.422 1 91.94 99 ASP B N 1
ATOM 2492 C CA . ASP B 1 99 ? 5.078 -15.07 9.617 1 91.94 99 ASP B CA 1
ATOM 2493 C C . ASP B 1 99 ? 5.035 -16.297 8.711 1 91.94 99 ASP B C 1
ATOM 2495 O O . ASP B 1 99 ? 6.027 -16.641 8.07 1 91.94 99 ASP B O 1
ATOM 2499 N N . SER B 1 100 ? 3.875 -16.875 8.703 1 93.88 100 SER B N 1
ATOM 2500 C CA . SER B 1 100 ? 3.748 -18.125 7.969 1 93.88 100 SER B CA 1
ATOM 2501 C C . SER B 1 100 ? 3.367 -17.875 6.512 1 93.88 100 SER B C 1
ATOM 2503 O O . SER B 1 100 ? 2.551 -17 6.219 1 93.88 100 SER B O 1
ATOM 2505 N N . LEU B 1 101 ? 3.926 -18.562 5.656 1 95.44 101 LEU B N 1
ATOM 2506 C CA . LEU B 1 101 ? 3.627 -18.656 4.234 1 95.44 101 LEU B CA 1
ATOM 2507 C C . LEU B 1 101 ? 3.801 -20.078 3.734 1 95.44 101 LEU B C 1
ATOM 2509 O O . LEU B 1 101 ? 4.926 -20.578 3.627 1 95.44 101 LEU B O 1
ATOM 2513 N N . LEU B 1 102 ? 2.658 -20.734 3.377 1 95.56 102 LEU B N 1
ATOM 2514 C CA . LEU B 1 102 ? 2.766 -22.172 3.186 1 95.56 102 LEU B CA 1
ATOM 2515 C C . LEU B 1 102 ? 2.303 -22.578 1.789 1 95.56 102 LEU B C 1
ATOM 2517 O O . LEU B 1 102 ? 2.492 -23.719 1.373 1 95.56 102 LEU B O 1
ATOM 2521 N N . SER B 1 103 ? 1.732 -21.703 1.026 1 96.75 103 SER B N 1
ATOM 2522 C CA . SER B 1 103 ? 1.35 -22 -0.352 1 96.75 103 SER B CA 1
ATOM 2523 C C . SER B 1 103 ? 1.385 -20.734 -1.21 1 96.75 103 SER B C 1
ATOM 2525 O O . SER B 1 103 ? 1.329 -19.625 -0.688 1 96.75 103 SER B O 1
ATOM 2527 N N . LEU B 1 104 ? 1.579 -20.859 -2.453 1 96.75 104 LEU B N 1
ATOM 2528 C CA . LEU B 1 104 ? 1.563 -19.719 -3.365 1 96.75 104 LEU B CA 1
ATOM 2529 C C . LEU B 1 104 ? 1.234 -20.172 -4.785 1 96.75 104 LEU B C 1
ATOM 2531 O O . LEU B 1 104 ? 1.472 -21.312 -5.148 1 96.75 104 LEU B O 1
ATOM 2535 N N . ARG B 1 105 ? 0.704 -19.297 -5.555 1 97.88 105 ARG B N 1
ATOM 2536 C CA . ARG B 1 105 ? 0.335 -19.547 -6.945 1 97.88 105 ARG B CA 1
ATOM 2537 C C . ARG B 1 105 ? 0.531 -18.281 -7.789 1 97.88 105 ARG B C 1
ATOM 2539 O O . ARG B 1 105 ? 0.49 -17.172 -7.27 1 97.88 105 ARG B O 1
ATOM 2546 N N . PRO B 1 106 ? 0.778 -18.531 -9.07 1 96.81 106 PRO B N 1
ATOM 2547 C CA . PRO B 1 106 ? 0.779 -17.359 -9.945 1 96.81 106 PRO B CA 1
ATOM 2548 C C . PRO B 1 106 ? -0.541 -16.578 -9.906 1 96.81 106 PRO B C 1
ATOM 2550 O O . PRO B 1 106 ? -1.606 -17.188 -9.766 1 96.81 106 PRO B O 1
ATOM 2553 N N . LEU B 1 107 ? -0.463 -15.273 -9.922 1 95.94 107 LEU B N 1
ATOM 2554 C CA . LEU B 1 107 ? -1.646 -14.422 -10.016 1 95.94 107 LEU B CA 1
ATOM 2555 C C . LEU B 1 107 ? -1.86 -13.945 -11.445 1 95.94 107 LEU B C 1
ATOM 2557 O O . LEU B 1 107 ? -1.116 -13.102 -11.938 1 95.94 107 LEU B O 1
ATOM 2561 N N . GLN B 1 108 ? -2.85 -14.422 -12.07 1 89.12 108 GLN B N 1
ATOM 2562 C CA . GLN B 1 108 ? -3.066 -14.172 -13.492 1 89.12 108 GLN B CA 1
ATOM 2563 C C . GLN B 1 108 ? -3.678 -12.789 -13.719 1 89.12 108 GLN B C 1
ATOM 2565 O O . GLN B 1 108 ? -4.648 -12.422 -13.047 1 89.12 108 GLN B O 1
ATOM 2570 N N . ILE B 1 109 ? -3.023 -12.047 -14.516 1 87.94 109 ILE B N 1
ATOM 2571 C CA . ILE B 1 109 ? -3.525 -10.75 -14.945 1 87.94 109 ILE B CA 1
ATOM 2572 C C . ILE B 1 109 ? -4.168 -10.867 -16.328 1 87.94 109 ILE B C 1
ATOM 2574 O O . ILE B 1 109 ? -3.516 -11.281 -17.281 1 87.94 109 ILE B O 1
ATOM 2578 N N . ASP B 1 110 ? -5.363 -10.578 -16.453 1 78.56 110 ASP B N 1
ATOM 2579 C CA . ASP B 1 110 ? -6.16 -10.977 -17.609 1 78.56 110 ASP B CA 1
ATOM 2580 C C . ASP B 1 110 ? -6.172 -9.875 -18.672 1 78.56 110 ASP B C 1
ATOM 2582 O O . ASP B 1 110 ? -6.547 -10.117 -19.812 1 78.56 110 ASP B O 1
ATOM 2586 N N . GLY B 1 111 ? -5.762 -8.695 -18.391 1 80.81 111 GLY B N 1
ATOM 2587 C CA . GLY B 1 111 ? -5.836 -7.625 -19.375 1 80.81 111 GLY B CA 1
ATOM 2588 C C . GLY B 1 111 ? -5.34 -6.293 -18.844 1 80.81 111 GLY B C 1
ATOM 2589 O O . GLY B 1 111 ? -5.02 -6.168 -17.672 1 80.81 111 GLY B O 1
ATOM 2590 N N . PRO B 1 112 ? -5.375 -5.363 -19.75 1 86 112 PRO B N 1
ATOM 2591 C CA . PRO B 1 112 ? -4.836 -4.051 -19.406 1 86 112 PRO B CA 1
ATOM 2592 C C . PRO B 1 112 ? -5.852 -3.178 -18.656 1 86 112 PRO B C 1
ATOM 2594 O O . PRO B 1 112 ? -5.469 -2.223 -17.984 1 86 112 PRO B O 1
ATOM 2597 N N . ASP B 1 113 ? -7.141 -3.498 -18.875 1 91.75 113 ASP B N 1
ATOM 2598 C CA . ASP B 1 113 ? -8.172 -2.633 -18.312 1 91.75 113 ASP B CA 1
ATOM 2599 C C . ASP B 1 113 ? -8.531 -3.055 -16.891 1 91.75 113 ASP B C 1
ATOM 2601 O O . ASP B 1 113 ? -8.508 -4.242 -16.562 1 91.75 113 ASP B O 1
ATOM 2605 N N . HIS B 1 114 ? -8.859 -2.07 -16.094 1 93.5 114 HIS B N 1
ATOM 2606 C CA . HIS B 1 114 ? -9.289 -2.307 -14.711 1 93.5 114 HIS B CA 1
ATOM 2607 C C . HIS B 1 114 ? -10.594 -1.576 -14.414 1 93.5 114 HIS B C 1
ATOM 2609 O O . HIS B 1 114 ? -10.695 -0.366 -14.625 1 93.5 114 HIS B O 1
ATOM 2615 N N . LYS B 1 115 ? -11.531 -2.301 -13.984 1 95.25 115 LYS B N 1
ATOM 2616 C CA . LYS B 1 115 ? -12.812 -1.732 -13.562 1 95.25 115 LYS B CA 1
ATOM 2617 C C . LYS B 1 115 ? -13.406 -2.52 -12.398 1 95.25 115 LYS B C 1
ATOM 2619 O O . LYS B 1 115 ? -13.547 -3.74 -12.477 1 95.25 115 LYS B O 1
ATOM 2624 N N . LEU B 1 116 ? -13.727 -1.858 -11.312 1 95.62 116 LEU B N 1
ATOM 2625 C CA . LEU B 1 116 ? -14.219 -2.471 -10.086 1 95.62 116 LEU B CA 1
ATOM 2626 C C . LEU B 1 116 ? -15.461 -1.752 -9.578 1 95.62 116 LEU B C 1
ATOM 2628 O O . LEU B 1 116 ? -15.516 -0.521 -9.578 1 95.62 116 LEU B O 1
ATOM 2632 N N . HIS B 1 117 ? -16.484 -2.486 -9.258 1 96.31 117 HIS B N 1
ATOM 2633 C CA . HIS B 1 117 ? -17.656 -1.955 -8.57 1 96.31 117 HIS B CA 1
ATOM 2634 C C . HIS B 1 117 ? -17.703 -2.426 -7.121 1 96.31 117 HIS B C 1
ATOM 2636 O O . HIS B 1 117 ? -17.641 -3.627 -6.852 1 96.31 117 HIS B O 1
ATOM 2642 N N . LEU B 1 118 ? -17.812 -1.503 -6.207 1 95.81 118 LEU B N 1
ATOM 2643 C CA . LEU B 1 118 ? -18 -1.79 -4.789 1 95.81 118 LEU B CA 1
ATOM 2644 C C . LEU B 1 118 ? -19.406 -1.428 -4.336 1 95.81 118 LEU B C 1
ATOM 2646 O O . LEU B 1 118 ? -19.953 -0.394 -4.738 1 95.81 118 LEU B O 1
ATOM 2650 N N . PHE B 1 119 ? -19.969 -2.301 -3.527 1 94.94 119 PHE B N 1
ATOM 2651 C CA . PHE B 1 119 ? -21.328 -2.057 -3.084 1 94.94 119 PHE B CA 1
ATOM 2652 C C . PHE B 1 119 ? -21.422 -2.074 -1.562 1 94.94 119 PHE B C 1
ATOM 2654 O O . PHE B 1 119 ? -20.766 -2.889 -0.908 1 94.94 119 PHE B O 1
ATOM 2661 N N . GLU B 1 120 ? -22.281 -1.254 -1.082 1 93.81 120 GLU B N 1
ATOM 2662 C CA . GLU B 1 120 ? -22.484 -1.085 0.354 1 93.81 120 GLU B CA 1
ATOM 2663 C C . GLU B 1 120 ? -23.141 -2.316 0.969 1 93.81 120 GLU B C 1
ATOM 2665 O O . GLU B 1 120 ? -22.828 -2.701 2.096 1 93.81 120 GLU B O 1
ATOM 2670 N N . ASN B 1 121 ? -24.078 -2.912 0.255 1 94.62 121 ASN B N 1
ATOM 2671 C CA . ASN B 1 121 ? -24.844 -4.039 0.776 1 94.62 121 ASN B CA 1
ATOM 2672 C C . ASN B 1 121 ? -24.5 -5.336 0.056 1 94.62 121 ASN B C 1
ATOM 2674 O O . ASN B 1 121 ? -23.906 -5.312 -1.026 1 94.62 121 ASN B O 1
ATOM 2678 N N . PRO B 1 122 ? -24.797 -6.484 0.684 1 96.06 122 PRO B N 1
ATOM 2679 C CA . PRO B 1 122 ? -24.594 -7.758 -0.01 1 96.06 122 PRO B CA 1
ATOM 2680 C C . PRO B 1 122 ? -25.438 -7.875 -1.278 1 96.06 122 PRO B C 1
ATOM 2682 O O . PRO B 1 122 ? -26.391 -7.109 -1.466 1 96.06 122 PRO B O 1
ATOM 2685 N N . ALA B 1 123 ? -25.047 -8.68 -2.154 1 97.94 123 ALA B N 1
ATOM 2686 C CA . ALA B 1 123 ? -25.766 -8.977 -3.391 1 97.94 123 ALA B CA 1
ATOM 2687 C C . ALA B 1 123 ? -25.922 -7.727 -4.25 1 97.94 123 ALA B C 1
ATOM 2689 O O . ALA B 1 123 ? -26.984 -7.508 -4.852 1 97.94 123 ALA B O 1
ATOM 2690 N N . PHE B 1 124 ? -24.984 -6.895 -4.176 1 96.69 124 PHE B N 1
ATOM 2691 C CA . PHE B 1 124 ? -24.828 -5.742 -5.051 1 96.69 124 PHE B CA 1
ATOM 2692 C C . PHE B 1 124 ? -25.922 -4.715 -4.801 1 96.69 124 PHE B C 1
ATOM 2694 O O . PHE B 1 124 ? -26.375 -4.047 -5.73 1 96.69 124 PHE B O 1
ATOM 2701 N N . GLY B 1 125 ? -26.375 -4.668 -3.564 1 94.31 125 GLY B N 1
ATOM 2702 C CA . GLY B 1 125 ? -27.375 -3.686 -3.18 1 94.31 125 GLY B CA 1
ATOM 2703 C C . GLY B 1 125 ? -26.766 -2.422 -2.592 1 94.31 125 GLY B C 1
ATOM 2704 O O . GLY B 1 125 ? -25.578 -2.373 -2.305 1 94.31 125 GLY B O 1
ATOM 2705 N N . GLY B 1 126 ? -27.578 -1.336 -2.494 1 93.06 126 GLY B N 1
ATOM 2706 C CA . GLY B 1 126 ? -27.156 -0.105 -1.848 1 93.06 126 GLY B CA 1
ATOM 2707 C C . GLY B 1 126 ? -26.312 0.786 -2.75 1 93.06 126 GLY B C 1
ATOM 2708 O O . GLY B 1 126 ? -26.391 0.674 -3.977 1 93.06 126 GLY B O 1
ATOM 2709 N N . ARG B 1 127 ? -25.484 1.69 -2.051 1 92.06 127 ARG B N 1
ATOM 2710 C CA . ARG B 1 127 ? -24.641 2.615 -2.805 1 92.06 127 ARG B CA 1
ATOM 2711 C C . ARG B 1 127 ? -23.562 1.867 -3.572 1 92.06 127 ARG B C 1
ATOM 2713 O O . ARG B 1 127 ? -23.047 0.845 -3.105 1 92.06 127 ARG B O 1
ATOM 2720 N N . LYS B 1 128 ? -23.266 2.396 -4.656 1 92.44 128 LYS B N 1
ATOM 2721 C CA . LYS B 1 128 ? -22.266 1.797 -5.535 1 92.44 128 LYS B CA 1
ATOM 2722 C C . LYS B 1 128 ? -21.109 2.762 -5.797 1 92.44 128 LYS B C 1
ATOM 2724 O O . LYS B 1 128 ? -21.328 3.957 -6.008 1 92.44 128 LYS B O 1
ATOM 2729 N N . MET B 1 129 ? -19.922 2.189 -5.766 1 92 129 MET B N 1
ATOM 2730 C CA . MET B 1 129 ? -18.75 2.941 -6.188 1 92 129 MET B CA 1
ATOM 2731 C C . MET B 1 129 ? -18.047 2.252 -7.359 1 92 129 MET B C 1
ATOM 2733 O O . MET B 1 129 ? -17.781 1.051 -7.305 1 92 129 MET B O 1
ATOM 2737 N N . GLU B 1 130 ? -17.828 3.031 -8.375 1 93.69 130 GLU B N 1
ATOM 2738 C CA . GLU B 1 130 ? -17.109 2.525 -9.547 1 93.69 130 GLU B CA 1
ATOM 2739 C C . GLU B 1 130 ? -15.68 3.051 -9.586 1 93.69 130 GLU B C 1
ATOM 2741 O O . GLU B 1 130 ? -15.445 4.254 -9.438 1 93.69 130 GLU B O 1
ATOM 2746 N N . ILE B 1 131 ? -14.781 2.168 -9.727 1 92.81 131 ILE B N 1
ATOM 2747 C CA . ILE B 1 131 ? -13.367 2.521 -9.859 1 92.81 131 ILE B CA 1
ATOM 2748 C C . ILE B 1 131 ? -12.844 2.043 -11.211 1 92.81 131 ILE B C 1
ATOM 2750 O O . ILE B 1 131 ? -12.953 0.86 -11.539 1 92.81 131 ILE B O 1
ATOM 2754 N N . VAL B 1 132 ? -12.266 3.004 -11.992 1 93.12 132 VAL B N 1
ATOM 2755 C CA . VAL B 1 132 ? -11.789 2.664 -13.328 1 93.12 132 VAL B CA 1
ATOM 2756 C C . VAL B 1 132 ? -10.328 3.082 -13.477 1 93.12 132 VAL B C 1
ATOM 2758 O O . VAL B 1 132 ? -10 4.262 -13.32 1 93.12 132 VAL B O 1
ATOM 2761 N N . ASP B 1 133 ? -9.492 2.1 -13.758 1 89.69 133 ASP B N 1
ATOM 2762 C CA . ASP B 1 133 ? -8.094 2.293 -14.133 1 89.69 133 ASP B CA 1
ATOM 2763 C C . ASP B 1 133 ? -7.395 3.236 -13.156 1 89.69 133 ASP B C 1
ATOM 2765 O O . ASP B 1 133 ? -6.676 4.148 -13.578 1 89.69 133 ASP B O 1
ATOM 2769 N N . ASP B 1 134 ? -7.645 3.02 -11.828 1 89.94 134 ASP B N 1
ATOM 2770 C CA . ASP B 1 134 ? -7.02 3.84 -10.789 1 89.94 134 ASP B CA 1
ATOM 2771 C C . ASP B 1 134 ? -6.805 3.037 -9.508 1 89.94 134 ASP B C 1
ATOM 2773 O O . ASP B 1 134 ? -7.406 1.979 -9.328 1 89.94 134 ASP B O 1
ATOM 2777 N N . ASP B 1 135 ? -5.875 3.539 -8.711 1 93.38 135 ASP B N 1
ATOM 2778 C CA . ASP B 1 135 ? -5.664 3.031 -7.355 1 93.38 135 ASP B CA 1
ATOM 2779 C C . ASP B 1 135 ? -6.277 3.967 -6.316 1 93.38 135 ASP B C 1
ATOM 2781 O O . ASP B 1 135 ? -6.203 5.191 -6.453 1 93.38 135 ASP B O 1
ATOM 2785 N N . VAL B 1 136 ? -6.914 3.393 -5.273 1 93.5 136 VAL B N 1
ATOM 2786 C CA . VAL B 1 136 ? -7.66 4.191 -4.309 1 93.5 136 VAL B CA 1
ATOM 2787 C C . VAL B 1 136 ? -7.164 3.891 -2.896 1 93.5 136 VAL B C 1
ATOM 2789 O O . VAL B 1 136 ? -7.633 2.947 -2.254 1 93.5 136 VAL B O 1
ATOM 2792 N N . PRO B 1 137 ? -6.277 4.734 -2.375 1 95.19 137 PRO B N 1
ATOM 2793 C CA . PRO B 1 137 ? -5.711 4.48 -1.048 1 95.19 137 PRO B CA 1
ATOM 2794 C C . PRO B 1 137 ? -6.699 4.762 0.081 1 95.19 137 PRO B C 1
ATOM 2796 O O . PRO B 1 137 ? -6.453 4.391 1.23 1 95.19 137 PRO B O 1
ATOM 2799 N N . SER B 1 138 ? -7.812 5.457 -0.25 1 94.25 138 SER B N 1
ATOM 2800 C CA . SER B 1 138 ? -8.875 5.711 0.718 1 94.25 138 SER B CA 1
ATOM 2801 C C . SER B 1 138 ? -10.242 5.77 0.038 1 94.25 138 SER B C 1
ATOM 2803 O O . SER B 1 138 ? -10.555 6.738 -0.654 1 94.25 138 SER B O 1
ATOM 2805 N N . LEU B 1 139 ? -11.047 4.781 0.325 1 92.75 139 LEU B N 1
ATOM 2806 C CA . LEU B 1 139 ? -12.398 4.777 -0.205 1 92.75 139 LEU B CA 1
ATOM 2807 C C . LEU B 1 139 ? -13.227 5.902 0.408 1 92.75 139 LEU B C 1
ATOM 2809 O O . LEU B 1 139 ? -14.078 6.492 -0.265 1 92.75 139 LEU B O 1
ATOM 2813 N N . TRP B 1 140 ? -12.836 6.188 1.598 1 90.12 140 TRP B N 1
ATOM 2814 C CA . TRP B 1 140 ? -13.586 7.215 2.314 1 90.12 140 TRP B CA 1
ATOM 2815 C C . TRP B 1 140 ? -13.344 8.594 1.712 1 90.12 140 TRP B C 1
ATOM 2817 O O . TRP B 1 140 ? -14.234 9.445 1.703 1 90.12 140 TRP B O 1
ATOM 2827 N N . ALA B 1 141 ? -12.156 8.758 1.281 1 87.94 141 ALA B N 1
ATOM 2828 C CA . ALA B 1 141 ? -11.844 10.023 0.626 1 87.94 141 ALA B CA 1
ATOM 2829 C C . ALA B 1 141 ? -12.711 10.227 -0.615 1 87.94 141 ALA B C 1
ATOM 2831 O O . ALA B 1 141 ? -12.891 11.359 -1.076 1 87.94 141 ALA B O 1
ATOM 2832 N N . HIS B 1 142 ? -13.258 9.141 -1.062 1 84 142 HIS B N 1
ATOM 2833 C CA . HIS B 1 142 ? -14.125 9.211 -2.234 1 84 142 HIS B CA 1
ATOM 2834 C C . HIS B 1 142 ? -15.594 9.18 -1.839 1 84 142 HIS B C 1
ATOM 2836 O O . HIS B 1 142 ? -16.469 9.016 -2.693 1 84 142 HIS B O 1
ATOM 2842 N N . GLY B 1 143 ? -15.828 9.188 -0.53 1 80.62 143 GLY B N 1
ATOM 2843 C CA . GLY B 1 143 ? -17.203 9.297 -0.042 1 80.62 143 GLY B CA 1
ATOM 2844 C C . GLY B 1 143 ? -17.844 7.949 0.236 1 80.62 143 GLY B C 1
ATOM 2845 O O . GLY B 1 143 ? -19.047 7.871 0.493 1 80.62 143 GLY B O 1
ATOM 2846 N N . PHE B 1 144 ? -17.109 6.984 0.047 1 83.5 144 PHE B N 1
ATOM 2847 C CA . PHE B 1 144 ? -17.641 5.656 0.334 1 83.5 144 PHE B CA 1
ATOM 2848 C C . PHE B 1 144 ? -17.219 5.195 1.728 1 83.5 144 PHE B C 1
ATOM 2850 O O . PHE B 1 144 ? -16.328 4.352 1.872 1 83.5 144 PHE B O 1
ATOM 2857 N N . GLN B 1 145 ? -17.75 5.777 2.611 1 78.06 145 GLN B N 1
ATOM 2858 C CA . GLN B 1 145 ? -17.406 5.59 4.016 1 78.06 145 GLN B CA 1
ATOM 2859 C C . GLN B 1 145 ? -18.125 4.379 4.605 1 78.06 145 GLN B C 1
ATOM 2861 O O . GLN B 1 145 ? -17.828 3.971 5.734 1 78.06 145 GLN B O 1
ATOM 2866 N N . ASP B 1 146 ? -18.891 3.918 3.719 1 71.44 146 ASP B N 1
ATOM 2867 C CA . ASP B 1 146 ? -19.703 2.799 4.203 1 71.44 146 ASP B CA 1
ATOM 2868 C C . ASP B 1 146 ? -18.953 1.479 4.055 1 71.44 146 ASP B C 1
ATOM 2870 O O . ASP B 1 146 ? -17.812 1.458 3.59 1 71.44 146 ASP B O 1
ATOM 2874 N N . ARG B 1 147 ? -19.672 0.468 4.441 1 88.44 147 ARG B N 1
ATOM 2875 C CA . ARG B 1 147 ? -19.234 -0.92 4.359 1 88.44 147 ARG B CA 1
ATOM 2876 C C . ARG B 1 147 ? -19.125 -1.379 2.91 1 88.44 147 ARG B C 1
ATOM 2878 O O . ARG B 1 147 ? -19.812 -0.852 2.035 1 88.44 147 ARG B O 1
ATOM 2885 N N . VAL B 1 148 ? -18.188 -2.129 2.594 1 95.38 148 VAL B N 1
ATOM 2886 C CA . VAL B 1 148 ? -18.109 -2.824 1.312 1 95.38 148 VAL B CA 1
ATOM 2887 C C . VAL B 1 148 ? -18.562 -4.273 1.479 1 95.38 148 VAL B C 1
ATOM 2889 O O . VAL B 1 148 ? -17.781 -5.125 1.914 1 95.38 148 VAL B O 1
ATOM 2892 N N . ALA B 1 149 ? -19.766 -4.535 1.045 1 96.81 149 ALA B N 1
ATOM 2893 C CA . ALA B 1 149 ? -20.344 -5.832 1.379 1 96.81 149 ALA B CA 1
ATOM 2894 C C . ALA B 1 149 ? -20.344 -6.762 0.169 1 96.81 149 ALA B C 1
ATOM 2896 O O . ALA B 1 149 ? -20.531 -7.973 0.309 1 96.81 149 ALA B O 1
ATOM 2897 N N . SER B 1 150 ? -20.266 -6.227 -1 1 97.62 150 SER B N 1
ATOM 2898 C CA . SER B 1 150 ? -20.156 -7.02 -2.221 1 97.62 150 SER B CA 1
ATOM 2899 C C . SER B 1 150 ? -19.328 -6.297 -3.275 1 97.62 150 SER B C 1
ATOM 2901 O O . SER B 1 150 ? -19.125 -5.082 -3.191 1 97.62 150 SER B O 1
ATOM 2903 N N . VAL B 1 151 ? -18.75 -7.074 -4.199 1 97.75 151 VAL B N 1
ATOM 2904 C CA . VAL B 1 151 ? -17.797 -6.543 -5.164 1 97.75 151 VAL B CA 1
ATOM 2905 C C . VAL B 1 151 ? -17.984 -7.223 -6.516 1 97.75 151 VAL B C 1
ATOM 2907 O O . VAL B 1 151 ? -18.188 -8.438 -6.586 1 97.75 151 VAL B O 1
ATOM 2910 N N . ARG B 1 152 ? -18 -6.41 -7.535 1 98.06 152 ARG B N 1
ATOM 2911 C CA . ARG B 1 152 ? -17.891 -6.926 -8.898 1 98.06 152 ARG B CA 1
ATOM 2912 C C . ARG B 1 152 ? -16.594 -6.484 -9.555 1 98.06 152 ARG B C 1
ATOM 2914 O O . ARG B 1 152 ? -16.391 -5.301 -9.82 1 98.06 152 ARG B O 1
ATOM 2921 N N . ALA B 1 153 ? -15.758 -7.422 -9.711 1 97.31 153 ALA B N 1
ATOM 2922 C CA . ALA B 1 153 ? -14.57 -7.152 -10.516 1 97.31 153 ALA B CA 1
ATOM 2923 C C . ALA B 1 153 ? -14.859 -7.344 -12 1 97.31 153 ALA B C 1
ATOM 2925 O O . ALA B 1 153 ? -14.789 -8.461 -12.516 1 97.31 153 ALA B O 1
ATOM 2926 N N . ILE B 1 154 ? -15.109 -6.211 -12.648 1 96.56 154 ILE B N 1
ATOM 2927 C CA . ILE B 1 154 ? -15.555 -6.227 -14.039 1 96.56 154 ILE B CA 1
ATOM 2928 C C . ILE B 1 154 ? -14.375 -6.516 -14.961 1 96.56 154 ILE B C 1
ATOM 2930 O O . ILE B 1 154 ? -14.453 -7.375 -15.844 1 96.56 154 ILE B O 1
ATOM 2934 N N . ASN B 1 155 ? -13.359 -5.805 -14.812 1 95.25 155 ASN B N 1
ATOM 2935 C CA . ASN B 1 155 ? -12.117 -6 -15.555 1 95.25 155 ASN B CA 1
ATOM 2936 C C . ASN B 1 155 ? -10.898 -5.934 -14.641 1 95.25 155 ASN B C 1
ATOM 2938 O O . ASN B 1 155 ? -10.852 -5.113 -13.719 1 95.25 155 ASN B O 1
ATOM 2942 N N . GLY B 1 156 ? -9.977 -6.891 -14.938 1 94.38 156 GLY B N 1
ATOM 2943 C CA . GLY B 1 156 ? -8.688 -6.812 -14.266 1 94.38 156 GLY B CA 1
ATOM 2944 C C . GLY B 1 156 ? -8.672 -7.508 -12.922 1 94.38 156 GLY B C 1
ATOM 2945 O O . GLY B 1 156 ? -9.703 -7.996 -12.461 1 94.38 156 GLY B O 1
ATOM 2946 N N . THR B 1 157 ? -7.523 -7.609 -12.352 1 96.44 157 THR B N 1
ATOM 2947 C CA . THR B 1 157 ? -7.301 -8.164 -11.023 1 96.44 157 THR B CA 1
ATOM 2948 C C . THR B 1 157 ? -7.02 -7.055 -10.016 1 96.44 157 THR B C 1
ATOM 2950 O O . THR B 1 157 ? -6.293 -6.105 -10.312 1 96.44 157 THR B O 1
ATOM 2953 N N . TRP B 1 158 ? -7.668 -7.176 -8.852 1 96.81 158 TRP B N 1
ATOM 2954 C CA . TRP B 1 158 ? -7.594 -6.137 -7.836 1 96.81 158 TRP B CA 1
ATOM 2955 C C . TRP B 1 158 ? -7.176 -6.719 -6.488 1 96.81 158 TRP B C 1
ATOM 2957 O O . TRP B 1 158 ? -7.277 -7.93 -6.27 1 96.81 158 TRP B O 1
ATOM 2967 N N . VAL B 1 159 ? -6.66 -5.891 -5.629 1 97.81 159 VAL B N 1
ATOM 2968 C CA . VAL B 1 159 ? -6.461 -6.258 -4.23 1 97.81 159 VAL B CA 1
ATOM 2969 C C . VAL B 1 159 ? -7.055 -5.184 -3.324 1 97.81 159 VAL B C 1
ATOM 2971 O O . VAL B 1 159 ? -6.82 -3.99 -3.529 1 97.81 159 VAL B O 1
ATOM 2974 N N . GLY B 1 160 ? -7.914 -5.574 -2.447 1 97.31 160 GLY B N 1
ATOM 2975 C CA . GLY B 1 160 ? -8.469 -4.723 -1.407 1 97.31 160 GLY B CA 1
ATOM 2976 C C . GLY B 1 160 ? -7.77 -4.883 -0.07 1 97.31 160 GLY B C 1
ATOM 2977 O O . GLY B 1 160 ? -7.215 -5.941 0.223 1 97.31 160 GLY B O 1
ATOM 2978 N N . TYR B 1 161 ? -7.832 -3.754 0.757 1 97 161 TYR B N 1
ATOM 2979 C CA . TYR B 1 161 ? -7.141 -3.742 2.041 1 97 161 TYR B CA 1
ATOM 2980 C C . TYR B 1 161 ? -8.086 -3.316 3.162 1 97 161 TYR B C 1
ATOM 2982 O O . TYR B 1 161 ? -9 -2.518 2.945 1 97 161 TYR B O 1
ATOM 2990 N N . GLU B 1 162 ? -7.746 -3.775 4.301 1 95.44 162 GLU B N 1
ATOM 2991 C CA . GLU B 1 162 ? -8.539 -3.518 5.496 1 95.44 162 GLU B CA 1
ATOM 2992 C C . GLU B 1 162 ? -8.492 -2.043 5.887 1 95.44 162 GLU B C 1
ATOM 2994 O O . GLU B 1 162 ? -9.508 -1.457 6.258 1 95.44 162 GLU B O 1
ATOM 2999 N N . PHE B 1 163 ? -7.359 -1.422 5.789 1 96.19 163 PHE B N 1
ATOM 3000 C CA . PHE B 1 163 ? -7.172 -0.055 6.262 1 96.19 163 PHE B CA 1
ATOM 3001 C C . PHE B 1 163 ? -6.734 0.857 5.121 1 96.19 163 PHE B C 1
ATOM 3003 O O . PHE B 1 163 ? -6.367 0.382 4.047 1 96.19 163 PHE B O 1
ATOM 3010 N N . PRO B 1 164 ? -6.816 2.223 5.352 1 95.81 164 PRO B N 1
ATOM 3011 C CA . PRO B 1 164 ? -6.352 3.137 4.305 1 95.81 164 PRO B CA 1
ATOM 3012 C C . PRO B 1 164 ? -4.855 2.994 4.023 1 95.81 164 PRO B C 1
ATOM 3014 O O . PRO B 1 164 ? -4.105 2.531 4.883 1 95.81 164 PRO B O 1
ATOM 3017 N N . GLY B 1 165 ? -4.441 3.318 2.824 1 96.19 165 GLY B N 1
ATOM 3018 C CA . GLY B 1 165 ? -3.029 3.32 2.475 1 96.19 165 GLY B CA 1
ATOM 3019 C C . GLY B 1 165 ? -2.48 1.932 2.205 1 96.19 165 GLY B C 1
ATOM 3020 O O . GLY B 1 165 ? -1.3 1.668 2.445 1 96.19 165 GLY B O 1
ATOM 3021 N N . TYR B 1 166 ? -3.414 1.072 1.875 1 97.19 166 TYR B N 1
ATOM 3022 C CA . TYR B 1 166 ? -3.043 -0.281 1.477 1 97.19 166 TYR B CA 1
ATOM 3023 C C . TYR B 1 166 ? -2.402 -1.035 2.635 1 97.19 166 TYR B C 1
ATOM 3025 O O . TYR B 1 166 ? -1.333 -1.63 2.48 1 97.19 166 TYR B O 1
ATOM 3033 N N . ARG B 1 167 ? -3.059 -1.002 3.764 1 96 167 ARG B N 1
ATOM 3034 C CA . ARG B 1 167 ? -2.553 -1.63 4.98 1 96 167 ARG B CA 1
ATOM 3035 C C . ARG B 1 167 ? -3.539 -2.66 5.516 1 96 167 ARG B C 1
ATOM 3037 O O . ARG B 1 167 ? -4.719 -2.648 5.152 1 96 167 ARG B O 1
ATOM 3044 N N . GLY B 1 168 ? -3.053 -3.564 6.34 1 95 168 GLY B N 1
ATOM 3045 C CA . GLY B 1 168 ? -3.891 -4.602 6.922 1 95 168 GLY B CA 1
ATOM 3046 C C . GLY B 1 168 ? -4.055 -5.809 6.02 1 95 168 GLY B C 1
ATOM 3047 O O . GLY B 1 168 ? -3.273 -6.008 5.09 1 95 168 GLY B O 1
ATOM 3048 N N . ARG B 1 169 ? -5.043 -6.574 6.289 1 95.44 169 ARG B N 1
ATOM 3049 C CA . ARG B 1 169 ? -5.285 -7.793 5.52 1 95.44 169 ARG B CA 1
ATOM 3050 C C . ARG B 1 169 ? -5.602 -7.469 4.066 1 95.44 169 ARG B C 1
ATOM 3052 O O . ARG B 1 169 ? -6.297 -6.496 3.777 1 95.44 169 ARG B O 1
ATOM 3059 N N . GLN B 1 170 ? -5.148 -8.367 3.223 1 96.5 170 GLN B N 1
ATOM 3060 C CA . GLN B 1 170 ? -5.352 -8.203 1.787 1 96.5 170 GLN B CA 1
ATOM 3061 C C . GLN B 1 170 ? -6.398 -9.188 1.268 1 96.5 170 GLN B C 1
ATOM 3063 O O . GLN B 1 170 ? -6.484 -10.32 1.739 1 96.5 170 GLN B O 1
ATOM 3068 N N . TYR B 1 171 ? -7.137 -8.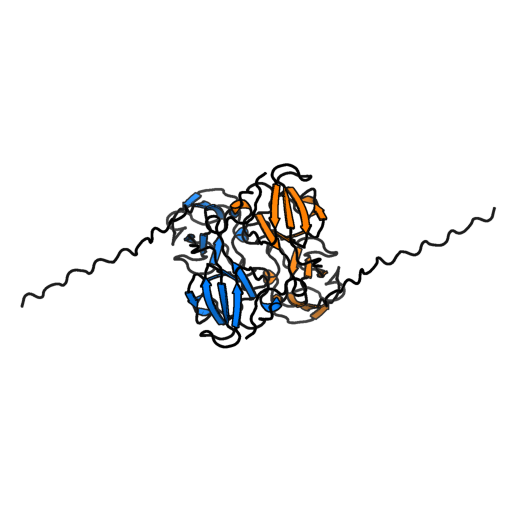766 0.271 1 97.31 171 TYR B N 1
ATOM 3069 C CA . TYR B 1 171 ? -8.133 -9.586 -0.408 1 97.31 171 TYR B CA 1
ATOM 3070 C C . TYR B 1 171 ? -8.047 -9.406 -1.919 1 97.31 171 TYR B C 1
ATOM 3072 O O . TYR B 1 171 ? -8.336 -8.32 -2.436 1 97.31 171 TYR B O 1
ATOM 3080 N N . VAL B 1 172 ? -7.727 -10.477 -2.588 1 97.69 172 VAL B N 1
ATOM 3081 C CA . VAL B 1 172 ? -7.559 -10.375 -4.035 1 97.69 172 VAL B CA 1
ATOM 3082 C C . VAL B 1 172 ? -8.891 -10.633 -4.73 1 97.69 172 VAL B C 1
ATOM 3084 O O . VAL B 1 172 ? -9.625 -11.547 -4.352 1 97.69 172 VAL B O 1
ATOM 3087 N N . PHE B 1 173 ? -9.219 -9.805 -5.684 1 97.31 173 PHE B N 1
ATOM 3088 C CA . PHE B 1 173 ? -10.406 -9.945 -6.52 1 97.31 173 PHE B CA 1
ATOM 3089 C C . PHE B 1 173 ? -10.016 -10.195 -7.973 1 97.31 173 PHE B C 1
ATOM 3091 O O . PHE B 1 173 ? -9.602 -9.266 -8.68 1 97.31 173 PHE B O 1
ATOM 3098 N N . GLU B 1 174 ? -10.109 -11.43 -8.352 1 95.75 174 GLU B N 1
ATOM 3099 C CA . GLU B 1 174 ? -10.031 -11.727 -9.781 1 95.75 174 GLU B CA 1
ATOM 3100 C C . GLU B 1 174 ? -11.367 -11.469 -10.477 1 95.75 174 GLU B C 1
ATOM 3102 O O . GLU B 1 174 ? -12.375 -11.211 -9.812 1 95.75 174 GLU B O 1
ATOM 3107 N N . GLN B 1 175 ? -11.312 -11.438 -11.805 1 95.12 175 GLN B N 1
ATOM 3108 C CA . GLN B 1 175 ? -12.539 -11.148 -12.531 1 95.12 175 GLN B CA 1
ATOM 3109 C C . GLN B 1 175 ? -13.688 -12.039 -12.055 1 95.12 175 GLN B C 1
ATOM 3111 O O . GLN B 1 175 ? -13.531 -13.25 -11.93 1 95.12 175 GLN B O 1
ATOM 3116 N N . GLY B 1 176 ? -14.836 -11.367 -11.648 1 96.31 176 GLY B N 1
ATOM 3117 C CA . GLY B 1 176 ? -15.969 -12.125 -11.141 1 96.31 176 GLY B CA 1
ATOM 3118 C C . GLY B 1 176 ? -16.828 -11.32 -10.188 1 96.31 176 GLY B C 1
ATOM 3119 O O . GLY B 1 176 ? -16.688 -10.102 -10.078 1 96.31 176 GLY B O 1
ATOM 3120 N N . GLU B 1 177 ? -17.797 -12.086 -9.672 1 97.94 177 GLU B N 1
ATOM 3121 C CA . GLU B 1 177 ? -18.766 -11.484 -8.758 1 97.94 177 GLU B CA 1
ATOM 3122 C C . GLU B 1 177 ? -18.609 -12.047 -7.348 1 97.94 177 GLU B C 1
ATOM 3124 O O . GLU B 1 177 ? -18.484 -13.258 -7.172 1 97.94 177 GLU B O 1
ATOM 3129 N N . TYR B 1 178 ? -18.578 -11.148 -6.422 1 98.12 178 TYR B N 1
ATOM 3130 C CA . TYR B 1 178 ? -18.531 -11.484 -5.004 1 98.12 178 TYR B CA 1
ATOM 3131 C C . TYR B 1 178 ? -19.719 -10.891 -4.258 1 98.12 178 TYR B C 1
ATOM 3133 O O . TYR B 1 178 ? -19.719 -9.703 -3.93 1 98.12 178 TYR B O 1
ATOM 3141 N N . ARG B 1 179 ? -20.641 -11.695 -3.951 1 98.19 179 ARG B N 1
ATOM 3142 C CA . ARG B 1 179 ? -21.938 -11.219 -3.52 1 98.19 179 ARG B CA 1
ATOM 3143 C C . ARG B 1 179 ? -21.953 -10.898 -2.025 1 98.19 179 ARG B C 1
ATOM 3145 O O . ARG B 1 179 ? -22.875 -10.258 -1.521 1 98.19 179 ARG B O 1
ATOM 3152 N N . HIS B 1 180 ? -21 -11.43 -1.351 1 97.69 180 HIS B N 1
ATOM 3153 C CA . HIS B 1 180 ? -20.875 -11.266 0.094 1 97.69 180 HIS B CA 1
ATOM 3154 C C . HIS B 1 180 ? -19.422 -11.297 0.536 1 97.69 180 HIS B C 1
ATOM 3156 O O . HIS B 1 180 ? -18.609 -12.023 -0.043 1 97.69 180 HIS B O 1
ATOM 3162 N N . TRP B 1 181 ? -19.031 -10.562 1.598 1 95.19 181 TRP B N 1
ATOM 3163 C CA . TRP B 1 181 ? -17.641 -10.445 2.016 1 95.19 181 TRP B CA 1
ATOM 3164 C C . TRP B 1 181 ? -17.078 -11.797 2.441 1 95.19 181 TRP B C 1
ATOM 3166 O O . TRP B 1 181 ? -15.867 -12.016 2.414 1 95.19 181 TRP B O 1
ATOM 3176 N N . ASN B 1 182 ? -17.938 -12.727 2.799 1 94.88 182 ASN B N 1
ATOM 3177 C CA . ASN B 1 182 ? -17.484 -14.078 3.109 1 94.88 182 ASN B CA 1
ATOM 3178 C C . ASN B 1 182 ? -16.844 -14.75 1.898 1 94.88 182 ASN B C 1
ATOM 3180 O O . ASN B 1 182 ? -16.016 -15.648 2.049 1 94.88 182 ASN B O 1
ATOM 3184 N N . GLU B 1 183 ? -17.266 -14.289 0.755 1 94.88 183 GLU B N 1
ATOM 3185 C CA . GLU B 1 183 ? -16.797 -14.922 -0.474 1 94.88 183 GLU B CA 1
ATOM 3186 C C . GLU B 1 183 ? -15.336 -14.57 -0.759 1 94.88 183 GLU B C 1
ATOM 3188 O O . GLU B 1 183 ? -14.68 -15.227 -1.572 1 94.88 183 GLU B O 1
ATOM 3193 N N . TRP B 1 184 ? -14.852 -13.531 -0.107 1 93.06 184 TRP B N 1
ATOM 3194 C CA . TRP B 1 184 ? -13.422 -13.281 -0.224 1 93.06 184 TRP B CA 1
ATOM 3195 C C . TRP B 1 184 ? -12.727 -13.445 1.123 1 93.06 184 TRP B C 1
ATOM 3197 O O . TRP B 1 184 ? -11.695 -12.82 1.38 1 93.06 184 TRP B O 1
ATOM 3207 N N . ASP B 1 185 ? -13.297 -14.18 2.021 1 91.19 185 ASP B N 1
ATOM 3208 C CA . ASP B 1 185 ? -12.742 -14.672 3.277 1 91.19 185 ASP B CA 1
ATOM 3209 C C . ASP B 1 185 ? -12.555 -13.531 4.277 1 91.19 185 ASP B C 1
ATOM 3211 O O . ASP B 1 185 ? -11.594 -13.531 5.051 1 91.19 185 ASP B O 1
ATOM 3215 N N . ALA B 1 186 ? -13.289 -12.555 4.176 1 92.81 186 ALA B N 1
ATOM 3216 C CA . ALA B 1 186 ? -13.305 -11.508 5.188 1 92.81 186 ALA B CA 1
ATOM 3217 C C . ALA B 1 186 ? -14.328 -11.805 6.277 1 92.81 186 ALA B C 1
ATOM 3219 O O . ALA B 1 186 ? -15.336 -12.461 6.023 1 92.81 186 ALA B O 1
ATOM 3220 N N . ASN B 1 187 ? -14 -11.383 7.438 1 91.12 187 ASN B N 1
ATOM 3221 C CA . ASN B 1 187 ? -14.93 -11.594 8.539 1 91.12 187 ASN B CA 1
ATOM 3222 C C . ASN B 1 187 ? -15.859 -10.398 8.727 1 91.12 187 ASN B C 1
ATOM 3224 O O . ASN B 1 187 ? -16.891 -10.5 9.398 1 91.12 187 ASN B O 1
ATOM 3228 N N . GLN B 1 188 ? -15.531 -9.289 8.203 1 91.44 188 GLN B N 1
ATOM 3229 C CA . GLN B 1 188 ? -16.297 -8.055 8.234 1 91.44 188 GLN B CA 1
ATOM 3230 C C . GLN B 1 188 ? -16.156 -7.273 6.934 1 91.44 188 GLN B C 1
ATOM 3232 O O . GLN B 1 188 ? -15.148 -7.406 6.23 1 91.44 188 GLN B O 1
ATOM 3237 N N . PRO B 1 189 ? -17.172 -6.547 6.57 1 91.5 189 PRO B N 1
ATOM 3238 C CA . PRO B 1 189 ? -17.125 -5.754 5.34 1 91.5 189 PRO B CA 1
ATOM 3239 C C . PRO B 1 189 ? -16.297 -4.473 5.5 1 91.5 189 PRO B C 1
ATOM 3241 O O . PRO B 1 189 ? -16.828 -3.373 5.309 1 91.5 189 PRO B O 1
ATOM 3244 N N . GLN B 1 190 ? -15.039 -4.555 5.738 1 88.56 190 GLN B N 1
ATOM 3245 C CA . GLN B 1 190 ? -14.281 -3.391 6.18 1 88.56 190 GLN B CA 1
ATOM 3246 C C . GLN B 1 190 ? -13.172 -3.053 5.188 1 88.56 190 GLN B C 1
ATOM 3248 O O . GLN B 1 190 ? -12.109 -2.551 5.574 1 88.56 190 GLN B O 1
ATOM 3253 N N . LEU B 1 191 ? -13.391 -3.104 3.955 1 95.06 191 LEU B N 1
ATOM 3254 C CA . LEU B 1 191 ? -12.398 -2.662 2.986 1 95.06 191 LEU B CA 1
ATOM 3255 C C . LEU B 1 191 ? -12.297 -1.142 2.965 1 95.06 191 LEU B C 1
ATOM 3257 O O . LEU B 1 191 ? -13.312 -0.448 2.889 1 95.06 191 LEU B O 1
ATOM 3261 N N . GLN B 1 192 ? -11.062 -0.61 3.07 1 95.88 192 GLN B N 1
ATOM 3262 C CA . GLN B 1 192 ? -10.961 0.845 3.088 1 95.88 192 GLN B CA 1
ATOM 3263 C C . GLN B 1 192 ? -10.055 1.346 1.969 1 95.88 192 GLN B C 1
ATOM 3265 O O . GLN B 1 192 ? -9.969 2.551 1.725 1 95.88 192 GLN B O 1
ATOM 3270 N N . SER B 1 193 ? -9.352 0.502 1.308 1 96.56 193 SER B N 1
ATOM 3271 C CA . SER B 1 193 ? -8.539 0.869 0.153 1 96.56 193 SER B CA 1
ATOM 3272 C C . SER B 1 193 ? -8.445 -0.278 -0.848 1 96.56 193 SER B C 1
ATOM 3274 O O . SER B 1 193 ? -8.656 -1.438 -0.49 1 96.56 193 SER B O 1
ATOM 3276 N N . VAL B 1 194 ? -8.227 0.069 -2.133 1 96.75 194 VAL B N 1
ATOM 3277 C CA . VAL B 1 194 ? -8.117 -0.917 -3.203 1 96.75 194 VAL B CA 1
ATOM 3278 C C . VAL B 1 194 ? -7.121 -0.437 -4.254 1 96.75 194 VAL B C 1
ATOM 3280 O O . VAL B 1 194 ? -6.98 0.768 -4.48 1 96.75 194 VAL B O 1
ATOM 3283 N N . ARG B 1 195 ? -6.43 -1.39 -4.812 1 96.81 195 ARG B N 1
ATOM 3284 C CA . ARG B 1 195 ? -5.527 -1.013 -5.898 1 96.81 195 ARG B CA 1
ATOM 3285 C C . ARG B 1 195 ? -5.488 -2.088 -6.977 1 96.81 195 ARG B C 1
ATOM 3287 O O . ARG B 1 195 ? -5.855 -3.24 -6.73 1 96.81 195 ARG B O 1
ATOM 3294 N N . ARG B 1 196 ? -5.074 -1.655 -8.133 1 96 196 ARG B N 1
ATOM 3295 C CA . ARG B 1 196 ? -4.922 -2.543 -9.281 1 96 196 ARG B CA 1
ATOM 3296 C C . ARG B 1 196 ? -3.699 -3.441 -9.117 1 96 196 ARG B C 1
ATOM 3298 O O . ARG B 1 196 ? -2.678 -3.016 -8.57 1 96 196 ARG B O 1
ATOM 3305 N N . ILE B 1 197 ? -3.814 -4.637 -9.562 1 95.56 197 ILE B N 1
ATOM 3306 C CA . ILE B 1 197 ? -2.646 -5.488 -9.75 1 95.56 197 ILE B CA 1
ATOM 3307 C C . ILE B 1 197 ? -2.277 -5.539 -11.234 1 95.56 197 ILE B C 1
ATOM 3309 O O . ILE B 1 197 ? -3.111 -5.883 -12.07 1 95.56 197 ILE B O 1
ATOM 3313 N N . ARG B 1 198 ? -1.052 -5.184 -11.492 1 90.25 198 ARG B N 1
ATOM 3314 C CA . ARG B 1 198 ? -0.604 -5.051 -12.875 1 90.25 198 ARG B CA 1
ATOM 3315 C C . ARG B 1 198 ? 0.651 -5.879 -13.125 1 90.25 198 ARG B C 1
ATOM 3317 O O . ARG B 1 198 ? 1.308 -6.324 -12.18 1 90.25 198 ARG B O 1
ATOM 3324 N N . ASP B 1 199 ? 0.889 -6.188 -14.367 1 82.94 199 ASP B N 1
ATOM 3325 C CA . ASP B 1 199 ? 2.119 -6.859 -14.773 1 82.94 199 ASP B CA 1
ATOM 3326 C C . ASP B 1 199 ? 2.74 -6.168 -15.992 1 82.94 199 ASP B C 1
ATOM 3328 O O . ASP B 1 199 ? 2.152 -5.238 -16.547 1 82.94 199 ASP B O 1
ATOM 3332 N N . GLN B 1 200 ? 3.979 -6.559 -16.234 1 72.06 200 GLN B N 1
ATOM 3333 C CA . GLN B 1 200 ? 4.746 -5.898 -17.281 1 72.06 200 GLN B CA 1
ATOM 3334 C C . GLN B 1 200 ? 4.191 -6.238 -18.656 1 72.06 200 GLN B C 1
ATOM 3336 O O . GLN B 1 200 ? 4.406 -5.492 -19.625 1 72.06 200 GLN B O 1
ATOM 3341 N N . LYS B 1 201 ? 3.604 -7.312 -18.703 1 68.81 201 LYS B N 1
ATOM 3342 C CA . LYS B 1 201 ? 3.068 -7.723 -20 1 68.81 201 LYS B CA 1
ATOM 3343 C C . LYS B 1 201 ? 1.96 -6.781 -20.469 1 68.81 201 LYS B C 1
ATOM 3345 O O . LYS B 1 201 ? 1.949 -6.348 -21.625 1 68.81 201 LYS B O 1
ATOM 3350 N N . TRP B 1 202 ? 1.127 -6.438 -19.641 1 69.25 202 TRP B N 1
ATOM 3351 C CA . TRP B 1 202 ? -0.08 -5.699 -20 1 69.25 202 TRP B CA 1
ATOM 3352 C C . TRP B 1 202 ? 0.089 -4.211 -19.703 1 69.25 202 TRP B C 1
ATOM 3354 O O . TRP B 1 202 ? -0.652 -3.383 -20.25 1 69.25 202 TRP B O 1
ATOM 3364 N N . HIS B 1 203 ? 0.874 -3.891 -18.969 1 65.69 203 HIS B N 1
ATOM 3365 C CA . HIS B 1 203 ? 0.947 -2.525 -18.453 1 65.69 203 HIS B CA 1
ATOM 3366 C C . HIS B 1 203 ? 2.361 -1.97 -18.562 1 65.69 203 HIS B C 1
ATOM 3368 O O . HIS B 1 203 ? 3.039 -1.771 -17.562 1 65.69 203 HIS B O 1
ATOM 3374 N N . LYS B 1 204 ? 2.838 -1.898 -19.844 1 57.91 204 LYS B N 1
ATOM 3375 C CA . LYS B 1 204 ? 4.184 -1.428 -20.172 1 57.91 204 LYS B CA 1
ATOM 3376 C C . LYS B 1 204 ? 4.324 0.066 -19.891 1 57.91 204 LYS B C 1
ATOM 3378 O O . LYS B 1 204 ? 5.438 0.569 -19.719 1 57.91 204 LYS B O 1
ATOM 3383 N N . ARG B 1 205 ? 3.281 0.776 -19.922 1 49.81 205 ARG B N 1
ATOM 3384 C CA . ARG B 1 205 ? 3.285 2.225 -20.094 1 49.81 205 ARG B CA 1
ATOM 3385 C C . ARG B 1 205 ? 4.047 2.91 -18.953 1 49.81 205 ARG B C 1
ATOM 3387 O O . ARG B 1 205 ? 4.117 4.141 -18.906 1 49.81 205 ARG B O 1
ATOM 3394 N N . GLY B 1 206 ? 4.457 2.418 -18.031 1 47.59 206 GLY B N 1
ATOM 3395 C CA . GLY B 1 206 ? 5.145 3.502 -17.344 1 47.59 206 GLY B CA 1
ATOM 3396 C C . GLY B 1 206 ? 6.223 4.148 -18.203 1 47.59 206 GLY B C 1
ATOM 3397 O O . GLY B 1 206 ? 6.992 3.459 -18.859 1 47.59 206 GLY B O 1
ATOM 3398 N N . CYS B 1 207 ? 5.895 5.199 -19.078 1 42.5 207 CYS B N 1
ATOM 3399 C CA . CYS B 1 207 ? 6.812 5.91 -19.953 1 42.5 207 CYS B CA 1
ATOM 3400 C C . CYS B 1 207 ? 8.219 5.941 -19.375 1 42.5 207 CYS B C 1
ATOM 3402 O O . CYS B 1 207 ? 8.508 6.73 -18.469 1 42.5 207 CYS B O 1
ATOM 3404 N N . PHE B 1 208 ? 8.727 4.906 -18.984 1 44.81 208 PHE B N 1
ATOM 3405 C CA . PHE B 1 208 ? 10.078 4.941 -18.422 1 44.81 208 PHE B CA 1
ATOM 3406 C C . PHE B 1 208 ? 11.102 5.141 -19.531 1 44.81 208 PHE B C 1
ATOM 3408 O O . PHE B 1 208 ? 11.078 4.441 -20.547 1 44.81 208 PHE B O 1
ATOM 3415 N N . LEU B 1 209 ? 11.258 6.402 -19.906 1 40.44 209 LEU B N 1
ATOM 3416 C CA . LEU B 1 209 ? 12.328 6.59 -20.891 1 40.44 209 LEU B CA 1
ATOM 3417 C C . LEU B 1 209 ? 13.633 5.992 -20.375 1 40.44 209 LEU B C 1
ATOM 3419 O O . LEU B 1 209 ? 14.078 6.312 -19.281 1 40.44 209 LEU B O 1
ATOM 3423 N N . SER B 1 210 ? 13.695 4.734 -20.406 1 37.09 210 SER B N 1
ATOM 3424 C CA . SER B 1 210 ? 15.078 4.289 -20.281 1 37.09 210 SER B CA 1
ATOM 3425 C C . SER B 1 210 ? 16.016 5.207 -21.062 1 37.09 210 SER B C 1
ATOM 3427 O O . SER B 1 210 ? 15.758 5.531 -22.219 1 37.09 210 SER B O 1
ATOM 3429 N N . SER B 1 211 ? 16.703 6.145 -20.312 1 34.31 211 SER B N 1
ATOM 3430 C CA . SER B 1 211 ? 17.766 6.754 -21.109 1 34.31 211 SER B CA 1
ATOM 3431 C C . SER B 1 211 ? 18.641 5.695 -21.781 1 34.31 211 SER B C 1
ATOM 3433 O O . SER B 1 211 ? 18.828 4.609 -21.234 1 34.31 211 SER B O 1
#

pLDDT: mean 84.97, std 20.82, range [25.5, 98.19]

Secondary structure (DSSP, 8-state):
-------------------S----EEEEEEEGGGEEEEEEESS-BS-HHHHT-S---EEEEEE--EEEEEETTTEEEEEEE-SEEE-SHHHH-SS-S-----EEEE-----S--EEEEEEEGGGEEEEEEEES--BS-TGGGT--S---EEEEEESEEEEEEETTTEEEEEEE-SEEE-SGGGGT-SS----EEEEE--TTT---S-----/-------------------S----EEEEEEEGGGEEEEEEESS-BS-HHHHT-S---EEEEEE--EEEEEETTTEEEEEEE-SEEE-SGGGT-SS-S-----EEEE-----S--EEEEEEEGGGEEEEEEEES--BS-TGGGT--S---EEEEEESEEEEEEETTTEEEEEEE-SEEE-SGGGGT-SS----EEEEE--TTT---S-----

Solvent-accessible surface area (backbone atoms only — not comparable to full-atom values): 21944 Å² total; per-residue (Å²): 132,84,76,77,77,78,74,80,78,77,80,74,72,74,76,73,77,73,53,94,65,71,77,42,33,36,38,41,13,38,29,51,67,71,30,77,62,70,48,79,40,64,59,63,36,49,58,43,45,86,79,74,28,92,44,56,18,13,38,38,31,75,28,50,33,32,39,33,11,35,29,54,67,69,30,76,58,47,26,75,40,44,23,37,65,23,47,34,45,60,37,55,34,56,56,63,82,55,64,55,55,23,11,38,30,71,48,80,68,81,52,71,55,38,30,37,38,40,11,39,28,52,67,68,30,76,60,55,43,47,47,66,74,61,68,37,45,25,35,39,61,73,71,47,73,55,46,37,17,12,38,36,24,74,32,25,25,35,36,33,12,43,14,30,58,56,20,26,53,46,36,75,38,57,64,43,79,32,47,35,36,63,74,62,73,37,94,60,40,50,54,25,10,40,33,68,56,76,40,58,87,55,53,61,68,65,70,50,57,72,121,134,85,80,78,78,77,76,82,80,77,79,76,74,75,76,73,76,72,55,94,65,71,77,41,32,36,39,40,12,36,28,50,67,69,30,78,62,69,47,78,39,64,61,64,36,48,56,43,45,86,78,74,29,92,44,56,18,14,40,38,31,75,28,51,33,30,38,32,11,36,29,54,68,68,30,76,58,48,26,74,42,45,24,37,66,22,48,34,45,59,38,52,32,55,56,66,83,53,65,56,55,22,12,36,30,74,47,81,68,83,54,70,54,39,29,37,37,40,12,40,28,52,68,68,30,77,59,54,41,47,45,65,74,62,70,36,46,26,35,38,61,72,69,49,72,57,44,36,17,13,38,36,23,74,32,26,27,35,36,34,11,42,14,30,58,57,20,26,54,46,35,75,36,56,67,44,80,30,48,35,35,63,76,63,71,37,92,58,40,50,53,25,12,38,34,68,56,76,38,58,86,55,53,62,66,65,69,48,60,69,122

Nearest PDB structures (foldseek):
  3qk3-assembly1_C  TM=9.883E-01  e=9.887E-33  Homo sapiens
  3qk3-assembly1_A  TM=9.815E-01  e=9.824E-32  Homo sapiens
  1oki-assembly1_B  TM=9.714E-01  e=5.885E-27  Homo sapiens
  1ytq-assembly1_A  TM=4.899E-01  e=1.235E-25  Homo sapiens
  1blb-assembly1_B-2  TM=4.869E-01  e=3.948E-23  Bos taurus

Sequence (422 aa):
MAEQHSAPEQAAAGKSHGGLGGVYKVIVYEMENFQGKRCELSAECPNLTESLLEKVGSIQVESGPWLAFERRAFRGEQYVLEKGDYPRWDAWSNSHRSDSLLSLRPLQIDGPDHKLHLFENPAFGGRKMEIVDDDVPSLWAHGFQDRVASVRAINGTWVGYEFPGYRGRQYVFEQGEYRHWNEWDANQPQLQSVRRIRDQKWHKRGCFLSSMAEQHSAPEQAAAGKSHGGLGGVYKVIVYEMENFQGKRCELSAECPNLTESLLEKVGSIQVESGPWLAFERRAFRGEQYVLEKGDYPRWDAWSNSHRSDSLLSLRPLQIDGPDHKLHLFENPAFGGRKMEIVDDDVPSLWAHGFQDRVASVRAINGTWVGYEFPGYRGRQYVFEQGEYRHWNEWDANQPQLQSVRRIRDQKWHKRGCFLSS

Radius of gyration: 23.91 Å; Cα contacts (8 Å, |Δi|>4): 1122; chains: 2; bounding box: 59×118×51 Å

InterPro domains:
  IPR001064 Beta/gamma crystallin [PF00030] (25-106)
  IPR001064 Beta/gamma crystallin [PF00030] (115-197)
  IPR001064 Beta/gamma crystallin [PR01367] (61-80)
  IPR001064 Beta/gamma crystallin [PR01367] (81-95)
  IPR001064 Beta/gamma crystallin [PR01367] (116-135)
  IPR001064 Beta/gamma crystallin [PR01367] (175-184)
  IPR001064 Beta/gamma crystallin [PS50915] (24-63)
  IPR001064 Beta/gamma crystallin [PS50915] (64-108)
  IPR001064 Beta/gamma crystallin [PS50915] (114-155)
  IPR001064 Beta/gamma crystallin [PS50915] (156-198)
  IPR001064 Beta/gamma crystallin [SM00247] (25-107)
  IPR001064 Beta/gamma crystallin [SM00247] (115-197)
  IPR011024 Gamma-crystallin-like [SSF49695] (24-198)
  IPR050252 Beta/Gamma-Crystallin [PTHR11818] (25-208)

Organism: Balaenoptera musculus (NCBI:txid9771)